Protein AF-A0A7W4HQZ7-F1 (afdb_monomer_lite)

Sequence (378 aa):
MMNILLVGLGPHANRIYLRFLERYYIKPALVVDLVSQKDIVEKYLHSYGITDVPCLFIDDKEKDSDKLSTEISAQLLGYIKGSNVTHAIISTEPKAHLAYADFLIENNINILMDKPITAPVDVINSSLQAEKIRLEYNDLCSKYKIQKSYNNDLIFSIQCQRRFHEGYIFVKKTLKDIVERYNVPISYIDIFHSDGMWNMPDEFIYRENHPYKYGYGKLFHSGYHFIDLLTWLLDVNNSVKDKDINKCSVYSESYRPMDFMYNFDNKNYQKILHTNKFANILADRQKFRDYGELDIHSVIKFYRDNKTVTTCTLNLMQSGVSRRSWVELPEDTYKSNGRIRHERLNICVGPLLTSRFIVIRRMRRKIEICMVVMRSEI

Radius of gyration: 22.57 Å; chains: 1; bounding box: 50×62×59 Å

Structure (mmCIF, N/CA/C/O backbone):
data_AF-A0A7W4HQZ7-F1
#
_entry.id   AF-A0A7W4HQZ7-F1
#
loop_
_atom_site.group_PDB
_atom_site.id
_atom_site.type_symbol
_atom_site.label_atom_id
_atom_site.label_alt_id
_atom_site.label_comp_id
_atom_site.label_asym_id
_atom_site.label_entity_id
_atom_site.label_seq_id
_atom_site.pdbx_PDB_ins_code
_atom_site.Cartn_x
_atom_site.Cartn_y
_atom_site.Cartn_z
_atom_site.occupancy
_atom_site.B_iso_or_equiv
_atom_site.auth_seq_id
_atom_site.auth_comp_id
_atom_site.auth_asym_id
_atom_site.auth_atom_id
_atom_site.pdbx_PDB_model_num
ATOM 1 N N . MET A 1 1 ? -26.222 -10.962 10.700 1.00 67.88 1 MET A N 1
ATOM 2 C CA . MET A 1 1 ? -26.334 -9.561 10.234 1.00 67.88 1 MET A CA 1
ATOM 3 C C . MET A 1 1 ? -24.968 -8.915 10.428 1.00 67.88 1 MET A C 1
ATOM 5 O O . MET A 1 1 ? -24.363 -9.174 11.460 1.00 67.88 1 MET A O 1
ATOM 9 N N . MET A 1 2 ? -24.429 -8.203 9.433 1.00 88.19 2 MET A N 1
ATOM 10 C CA . MET A 1 2 ? -23.108 -7.567 9.549 1.00 88.19 2 MET A CA 1
ATOM 11 C C . MET A 1 2 ? -23.251 -6.210 10.237 1.00 88.19 2 MET A C 1
ATOM 13 O O . MET A 1 2 ? -23.811 -5.290 9.649 1.00 88.19 2 MET A O 1
ATOM 17 N N . ASN A 1 3 ? -22.712 -6.088 11.448 1.00 95.25 3 ASN A N 1
ATOM 18 C CA . ASN A 1 3 ? -22.651 -4.825 12.181 1.00 95.25 3 ASN A CA 1
ATOM 19 C C . ASN A 1 3 ? -21.216 -4.313 12.101 1.00 95.25 3 ASN A C 1
ATOM 21 O O . ASN A 1 3 ? -20.296 -4.976 12.591 1.00 95.25 3 ASN A O 1
ATOM 25 N N . ILE A 1 4 ? -21.039 -3.185 11.413 1.00 97.75 4 ILE A N 1
ATOM 26 C CA . ILE A 1 4 ? -19.732 -2.737 10.928 1.00 97.75 4 ILE A CA 1
ATOM 27 C C . ILE A 1 4 ? -19.260 -1.517 11.710 1.00 97.75 4 ILE A C 1
ATOM 29 O O . ILE A 1 4 ? -19.935 -0.492 11.734 1.00 97.75 4 ILE A O 1
ATOM 33 N N . LEU A 1 5 ? -18.069 -1.613 12.282 1.00 98.31 5 LEU A N 1
ATOM 34 C CA . LEU A 1 5 ? -17.282 -0.476 12.735 1.00 98.31 5 LEU A CA 1
ATOM 35 C C . LEU A 1 5 ? -16.514 0.118 11.546 1.00 98.31 5 LEU A C 1
ATOM 37 O O . LEU A 1 5 ? -15.775 -0.603 10.880 1.00 98.31 5 LEU A O 1
ATOM 41 N N . LEU A 1 6 ? -16.654 1.413 11.275 1.00 98.50 6 LEU A N 1
ATOM 42 C CA . LEU A 1 6 ? -15.839 2.109 10.275 1.00 98.50 6 LEU A CA 1
ATOM 43 C C . LEU A 1 6 ? -14.832 3.020 10.978 1.00 98.50 6 LEU A C 1
ATOM 45 O O . LEU A 1 6 ? -15.218 4.028 11.561 1.00 98.50 6 LEU A O 1
ATOM 49 N N . VAL A 1 7 ? -13.551 2.668 10.912 1.00 98.50 7 VAL A N 1
ATOM 50 C CA . VAL A 1 7 ? -12.453 3.443 11.495 1.00 98.50 7 VAL A CA 1
ATOM 51 C C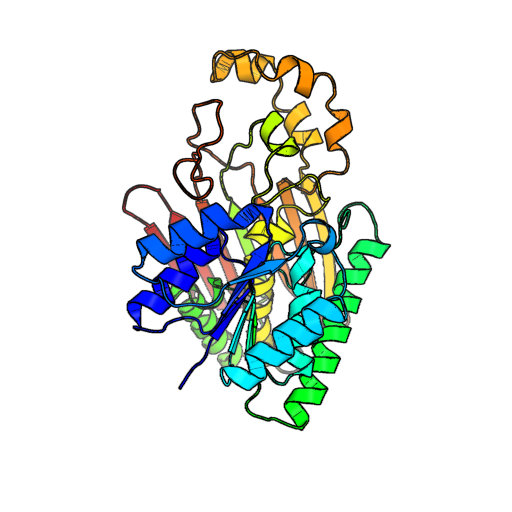 . VAL A 1 7 ? -11.760 4.235 10.392 1.00 98.50 7 VAL A C 1
ATOM 53 O O . VAL A 1 7 ? -11.143 3.652 9.503 1.00 98.50 7 VAL A O 1
ATOM 56 N N . GLY A 1 8 ? -11.858 5.560 10.451 1.00 97.69 8 GLY A N 1
ATOM 57 C CA . GLY A 1 8 ? -11.411 6.482 9.414 1.00 97.69 8 GLY A CA 1
ATOM 58 C C . GLY A 1 8 ? -12.448 6.635 8.302 1.00 97.69 8 GLY A C 1
ATOM 59 O O . GLY A 1 8 ? -12.642 5.746 7.472 1.00 97.69 8 GLY A O 1
ATOM 60 N N . LEU A 1 9 ? -13.091 7.800 8.244 1.00 97.19 9 LEU A N 1
ATOM 61 C CA . LEU A 1 9 ? -14.016 8.212 7.192 1.00 97.19 9 LEU A CA 1
ATOM 62 C C . LEU A 1 9 ? -13.422 9.368 6.362 1.00 97.19 9 LEU A C 1
ATOM 64 O O . LEU A 1 9 ? -14.031 10.406 6.098 1.00 97.19 9 LEU A O 1
ATOM 68 N N . GLY A 1 10 ? -12.205 9.145 5.864 1.00 93.94 10 GLY A N 1
ATOM 69 C CA . GLY A 1 10 ? -11.555 10.040 4.910 1.00 93.94 10 GLY A CA 1
ATOM 70 C C . GLY A 1 10 ? -12.149 9.975 3.489 1.00 93.94 10 GLY A C 1
ATOM 71 O O . GLY A 1 10 ? -13.050 9.182 3.193 1.00 93.94 10 GLY A O 1
ATOM 72 N N . PRO A 1 11 ? -11.603 10.756 2.534 1.00 91.50 11 PRO A N 1
ATOM 73 C CA . PRO A 1 11 ? -12.074 10.764 1.144 1.00 91.50 11 PRO A CA 1
ATOM 74 C C . PRO A 1 11 ? -12.045 9.387 0.456 1.00 91.50 11 PRO A C 1
ATOM 76 O O . PRO A 1 11 ? -12.870 9.116 -0.419 1.00 91.50 11 PRO A O 1
ATOM 79 N N . HIS A 1 12 ? -11.104 8.511 0.838 1.00 91.81 12 HIS A N 1
ATOM 80 C CA . HIS A 1 12 ? -11.055 7.134 0.342 1.00 91.81 12 HIS A CA 1
ATOM 81 C C . HIS A 1 12 ? -12.266 6.326 0.822 1.00 91.81 12 HIS A C 1
ATOM 83 O O . HIS A 1 12 ? -13.030 5.826 -0.009 1.00 91.81 12 HIS A O 1
ATOM 89 N N . ALA A 1 13 ? -12.473 6.266 2.141 1.00 95.69 13 ALA A N 1
ATOM 90 C CA . ALA A 1 13 ? -13.575 5.547 2.764 1.00 95.69 13 ALA A CA 1
ATOM 91 C C . ALA A 1 13 ? -14.942 6.029 2.286 1.00 95.69 13 ALA A C 1
ATOM 93 O O . ALA A 1 13 ? -15.788 5.207 1.944 1.00 95.69 13 ALA A O 1
ATOM 94 N N . ASN A 1 14 ? -15.139 7.342 2.161 1.00 95.19 14 ASN A N 1
ATOM 95 C CA . ASN A 1 14 ? -16.356 7.900 1.580 1.00 95.19 14 ASN A CA 1
ATOM 96 C C . ASN A 1 14 ? -16.612 7.326 0.170 1.00 95.19 14 ASN A C 1
ATOM 98 O O . ASN A 1 14 ? -17.672 6.781 -0.136 1.00 95.19 14 ASN A O 1
ATOM 102 N N . ARG A 1 15 ? -15.603 7.396 -0.702 1.00 91.75 15 ARG A N 1
ATOM 103 C CA . ARG A 1 15 ? -15.739 7.002 -2.107 1.00 91.75 15 ARG A CA 1
ATOM 104 C C . ARG A 1 15 ? -15.929 5.497 -2.310 1.00 91.75 15 ARG A C 1
ATOM 106 O O . ARG A 1 15 ? -16.564 5.104 -3.296 1.00 91.75 15 ARG A O 1
ATOM 113 N N . ILE A 1 16 ? -15.285 4.682 -1.479 1.00 93.38 16 ILE A N 1
ATOM 114 C CA . ILE A 1 16 ? -15.211 3.228 -1.646 1.00 93.38 16 ILE A CA 1
ATOM 115 C C . ILE A 1 16 ? -16.147 2.525 -0.670 1.00 93.38 16 ILE A C 1
ATOM 117 O O . ILE A 1 16 ? -17.053 1.826 -1.117 1.00 93.38 16 ILE A O 1
ATOM 121 N N . TYR A 1 17 ? -15.950 2.721 0.631 1.00 96.31 17 TYR A N 1
ATOM 122 C CA . TYR A 1 17 ? -16.650 1.978 1.673 1.00 96.31 17 TYR A CA 1
ATOM 123 C C . TYR A 1 17 ? -18.063 2.496 1.915 1.00 96.31 17 TYR A C 1
ATOM 125 O O . TYR A 1 17 ? -18.987 1.708 1.764 1.00 96.31 17 TYR A O 1
ATOM 133 N N . LEU A 1 18 ? -18.283 3.789 2.186 1.00 95.62 18 LEU A N 1
ATOM 134 C CA . LEU A 1 18 ? -19.651 4.301 2.380 1.00 95.62 18 LEU A CA 1
ATOM 135 C C . LEU A 1 18 ? -20.525 4.059 1.154 1.00 95.62 18 LEU A C 1
ATOM 137 O O . LEU A 1 18 ? -21.629 3.543 1.282 1.00 95.62 18 LEU A O 1
ATOM 141 N N . ARG A 1 19 ? -20.002 4.331 -0.044 1.00 94.62 19 ARG A N 1
ATOM 142 C CA . ARG A 1 19 ? -20.711 4.032 -1.291 1.00 94.62 19 ARG A CA 1
ATOM 143 C C . ARG A 1 19 ? -21.033 2.542 -1.462 1.00 94.62 19 ARG A C 1
ATOM 145 O O . ARG A 1 19 ? -22.065 2.190 -2.028 1.00 94.62 19 ARG A O 1
ATOM 152 N N . PHE A 1 20 ? -20.135 1.653 -1.036 1.00 94.75 20 PHE A N 1
ATOM 153 C CA . PHE A 1 20 ? -20.402 0.215 -1.036 1.00 94.75 20 PHE A CA 1
ATOM 154 C C . PHE A 1 20 ? -21.511 -0.128 -0.037 1.00 94.75 20 PHE A C 1
ATOM 156 O O . PHE A 1 20 ? -22.458 -0.813 -0.406 1.00 94.75 20 PHE A O 1
ATOM 163 N N . LEU A 1 21 ? -21.423 0.380 1.191 1.00 95.00 21 LEU A N 1
ATOM 164 C CA . LEU A 1 21 ? -22.404 0.141 2.245 1.00 95.00 21 LEU A CA 1
ATOM 165 C C . LEU A 1 21 ? -23.799 0.645 1.847 1.00 95.00 21 LEU A C 1
ATOM 167 O O . LEU A 1 21 ? -24.758 -0.117 1.938 1.00 95.00 21 LEU A O 1
ATOM 171 N N . GLU A 1 22 ? -23.895 1.853 1.285 1.00 94.69 22 GLU A N 1
ATOM 172 C CA . GLU A 1 22 ? -25.124 2.411 0.707 1.00 94.69 22 GLU A CA 1
ATOM 173 C C . GLU A 1 22 ? -25.721 1.472 -0.348 1.00 94.69 22 GLU A C 1
ATOM 175 O O . GLU A 1 22 ? -26.896 1.115 -0.273 1.00 94.69 22 GLU A O 1
ATOM 180 N N . ARG A 1 23 ? -24.905 1.018 -1.311 1.00 94.88 23 ARG A N 1
ATOM 181 C CA . ARG A 1 23 ? -25.355 0.136 -2.400 1.00 94.88 23 ARG A CA 1
ATOM 182 C C . ARG A 1 23 ? -25.978 -1.170 -1.896 1.00 94.88 23 ARG A C 1
ATOM 184 O O . ARG A 1 23 ? -26.820 -1.734 -2.592 1.00 94.88 23 ARG A O 1
ATOM 191 N N . TYR A 1 24 ? -25.544 -1.660 -0.739 1.00 94.19 24 TYR A N 1
ATOM 192 C CA . TYR A 1 24 ? -26.051 -2.888 -0.126 1.00 94.19 24 TYR A CA 1
ATOM 193 C C . TYR A 1 24 ? -26.991 -2.628 1.059 1.00 94.19 24 TYR A C 1
ATOM 195 O O . TYR A 1 24 ? -27.335 -3.571 1.766 1.00 94.19 24 TYR A O 1
ATOM 203 N N . TYR A 1 25 ? -27.432 -1.380 1.259 1.00 92.88 25 TYR A N 1
ATOM 204 C CA . TYR A 1 25 ? -28.325 -0.973 2.348 1.00 92.88 25 TYR A CA 1
ATOM 205 C C . TYR A 1 25 ? -27.800 -1.349 3.744 1.00 92.88 25 TYR A C 1
ATOM 207 O O . TYR A 1 25 ? -28.565 -1.694 4.644 1.00 92.88 25 TYR A O 1
ATOM 215 N N . ILE A 1 26 ? -26.480 -1.288 3.928 1.00 93.62 26 ILE A N 1
ATOM 216 C CA . ILE A 1 26 ? -25.813 -1.544 5.204 1.00 93.62 26 ILE A CA 1
ATOM 217 C C . ILE A 1 26 ? -25.493 -0.197 5.853 1.00 93.62 26 ILE A C 1
ATOM 219 O O . ILE A 1 26 ? -24.865 0.659 5.234 1.00 93.62 26 ILE A O 1
ATOM 223 N N . LYS A 1 27 ? -25.884 -0.013 7.115 1.00 93.88 27 LYS A N 1
ATOM 224 C CA . LYS A 1 27 ? -25.459 1.134 7.926 1.00 93.88 27 LYS A CA 1
ATOM 225 C C . LYS A 1 27 ? -24.287 0.731 8.833 1.00 93.88 27 LYS A C 1
ATOM 227 O O . LYS A 1 27 ? -24.338 -0.357 9.412 1.00 93.88 27 LYS A O 1
ATOM 232 N N . PRO A 1 28 ? -23.244 1.568 8.987 1.00 96.44 28 PRO A N 1
ATOM 233 C CA . PRO A 1 28 ? -22.249 1.360 10.034 1.00 96.44 28 PRO A CA 1
ATOM 234 C C . PRO A 1 28 ? -22.909 1.377 11.419 1.00 96.44 28 PRO A C 1
ATOM 236 O O . PRO A 1 28 ? -23.836 2.142 11.659 1.00 96.44 28 PRO A O 1
ATOM 239 N N . ALA A 1 29 ? -22.416 0.547 12.331 1.00 97.12 29 ALA A N 1
ATOM 240 C CA . ALA A 1 29 ? -22.831 0.531 13.731 1.00 97.12 29 ALA A CA 1
ATOM 241 C C . ALA A 1 29 ? -22.118 1.609 14.564 1.00 97.12 29 ALA A C 1
ATOM 243 O O . ALA A 1 29 ? -22.652 2.046 15.578 1.00 97.12 29 ALA A O 1
ATOM 244 N N . LEU A 1 30 ? -20.913 2.011 14.148 1.00 98.12 30 LEU A N 1
ATOM 245 C CA . LEU A 1 30 ? -20.121 3.093 14.733 1.00 98.12 30 LEU A CA 1
ATOM 246 C C . LEU A 1 30 ? -19.158 3.625 13.667 1.00 98.12 30 LEU A C 1
ATOM 248 O O . LEU A 1 30 ? -18.584 2.838 12.906 1.00 98.12 30 LEU A O 1
ATOM 252 N N . VAL A 1 31 ? -18.955 4.940 13.641 1.00 98.50 31 VAL A N 1
ATOM 253 C CA . VAL A 1 31 ? -17.856 5.580 12.907 1.00 98.50 31 VAL A CA 1
ATOM 254 C C . VAL A 1 31 ? -16.849 6.138 13.905 1.00 98.50 31 VAL A C 1
ATOM 256 O O . VAL A 1 31 ? -17.232 6.758 14.893 1.00 98.50 31 VAL A O 1
ATOM 259 N N . VAL A 1 32 ? -15.563 5.911 13.659 1.00 98.44 32 VAL A N 1
ATOM 260 C CA . VAL A 1 32 ? -14.463 6.425 14.481 1.00 98.44 32 VAL A CA 1
ATOM 261 C C . VAL A 1 32 ? -13.591 7.308 13.609 1.00 98.44 32 VAL A C 1
ATOM 263 O O . VAL A 1 32 ? -13.154 6.871 12.547 1.00 98.44 32 VAL A O 1
ATOM 266 N N . ASP A 1 33 ? -13.327 8.533 14.045 1.00 98.38 33 ASP A N 1
ATOM 267 C CA . ASP A 1 33 ? -12.408 9.443 13.358 1.00 98.38 33 ASP A CA 1
ATOM 268 C C . ASP A 1 33 ? -11.764 10.413 14.358 1.00 98.38 33 ASP A C 1
ATOM 270 O O . ASP A 1 33 ? -12.020 10.338 15.559 1.00 98.38 33 ASP A O 1
ATOM 274 N N . LEU A 1 34 ? -10.916 11.316 13.881 1.00 97.75 34 LEU A N 1
ATOM 275 C CA . LEU A 1 34 ? -10.316 12.360 14.702 1.00 97.75 34 LEU A CA 1
ATOM 276 C C . LEU A 1 34 ? -11.293 13.513 14.945 1.00 97.75 34 LEU A C 1
ATOM 278 O O . LEU A 1 34 ? -12.166 13.797 14.121 1.00 97.75 34 LEU A O 1
ATOM 282 N N . VAL A 1 35 ? -11.105 14.229 16.054 1.00 97.94 35 VAL A N 1
ATOM 283 C CA . VAL A 1 35 ? -11.858 15.454 16.366 1.00 97.94 35 VAL A CA 1
ATOM 284 C C . VAL A 1 35 ? -11.728 16.478 15.238 1.00 97.94 35 VAL A C 1
ATOM 286 O O . VAL A 1 35 ? -12.739 17.037 14.814 1.00 97.94 35 VAL A O 1
ATOM 289 N N . SER A 1 36 ? -10.526 16.670 14.688 1.00 96.62 36 SER A N 1
ATOM 290 C CA . SER A 1 36 ? -10.291 17.558 13.538 1.00 96.62 36 SER A CA 1
ATOM 291 C C . SER A 1 36 ? -11.083 17.197 12.275 1.00 96.62 36 SER A C 1
ATOM 293 O O . SER A 1 36 ? -11.300 18.054 11.419 1.00 96.62 36 SER A O 1
ATOM 295 N N . GLN A 1 37 ? -11.545 15.951 12.154 1.00 96.88 37 GLN A N 1
ATOM 296 C CA . GLN A 1 37 ? -12.253 15.439 10.982 1.00 96.88 37 GLN A CA 1
ATOM 297 C C . GLN A 1 37 ? -13.778 15.433 11.144 1.00 96.88 37 GLN A C 1
ATOM 299 O O . GLN A 1 37 ? -14.484 15.084 10.193 1.00 96.88 37 GLN A O 1
ATOM 304 N N . LYS A 1 38 ? -14.294 15.853 12.305 1.00 97.69 38 LYS A N 1
ATOM 305 C CA . LYS A 1 38 ? -15.719 15.802 12.655 1.00 97.69 38 LYS A CA 1
ATOM 306 C C . LYS A 1 38 ? -16.642 16.378 11.582 1.00 97.69 38 LYS A C 1
ATOM 308 O O . LYS A 1 38 ? -17.510 15.665 11.084 1.00 97.69 38 LYS A O 1
ATOM 313 N N . ASP A 1 39 ? -16.418 17.622 11.168 1.00 97.12 39 ASP A N 1
ATOM 314 C CA . ASP A 1 39 ? -17.303 18.300 10.210 1.00 97.12 39 ASP A CA 1
ATOM 315 C C . ASP A 1 39 ? -17.333 17.586 8.846 1.00 97.12 39 ASP A C 1
ATOM 317 O O . ASP A 1 39 ? -18.361 17.523 8.168 1.00 97.12 39 ASP A O 1
ATOM 321 N N . ILE A 1 40 ? -16.199 17.010 8.435 1.00 95.38 40 ILE A N 1
ATOM 322 C CA . ILE A 1 40 ? -16.074 16.265 7.176 1.00 95.38 40 ILE A CA 1
ATOM 323 C C . ILE A 1 40 ? -16.819 14.929 7.272 1.00 95.38 40 ILE A C 1
ATOM 325 O O . ILE A 1 40 ? -17.547 14.565 6.346 1.00 95.38 40 ILE A O 1
ATOM 329 N N . VAL A 1 41 ? -16.650 14.217 8.387 1.00 97.81 41 VAL A N 1
ATOM 330 C CA . VAL A 1 41 ? -17.322 12.946 8.694 1.00 97.81 41 VAL A CA 1
ATOM 331 C C . VAL A 1 41 ? -18.837 13.135 8.680 1.00 97.81 41 VAL A C 1
ATOM 333 O O . VAL A 1 41 ? -19.540 12.424 7.959 1.00 97.81 41 VAL A O 1
ATOM 336 N N . GLU A 1 42 ? -19.339 14.137 9.405 1.00 97.00 42 GLU A N 1
ATOM 337 C CA . GLU A 1 42 ? -20.766 14.461 9.477 1.00 97.00 42 GLU A CA 1
ATOM 338 C C . GLU A 1 42 ? -21.318 14.842 8.099 1.00 97.00 42 GLU A C 1
ATOM 340 O O . GLU A 1 42 ? -22.343 14.306 7.670 1.00 97.00 42 GLU A O 1
ATOM 345 N N . LYS A 1 43 ? -20.599 15.684 7.344 1.00 96.62 43 LYS A N 1
ATOM 346 C CA . LYS A 1 43 ? -20.959 16.035 5.962 1.00 96.62 43 LYS A CA 1
ATOM 347 C C . LYS A 1 43 ? -21.071 14.801 5.067 1.00 96.62 43 LYS A C 1
ATOM 349 O O . LYS A 1 43 ? -22.002 14.715 4.262 1.00 96.62 43 LYS A O 1
ATOM 354 N N . TYR A 1 44 ? -20.137 13.855 5.172 1.00 97.06 44 TYR A N 1
ATOM 355 C CA . TYR A 1 44 ? -20.205 12.622 4.395 1.00 97.06 44 TYR A CA 1
ATOM 356 C C . TYR A 1 44 ? -21.411 11.780 4.795 1.00 97.06 44 TYR A C 1
ATOM 358 O O . TYR A 1 44 ? -22.197 11.455 3.912 1.00 97.06 44 TYR A O 1
ATOM 366 N N . LEU A 1 45 ? -21.627 11.496 6.079 1.00 97.12 45 LEU A N 1
ATOM 367 C CA . LEU A 1 45 ? -22.783 10.712 6.533 1.00 97.12 45 LEU A CA 1
ATOM 368 C C . LEU A 1 45 ? -24.118 11.334 6.090 1.00 97.12 45 LEU A C 1
ATOM 370 O O . LEU A 1 45 ? -24.952 10.642 5.498 1.00 97.12 45 LEU A O 1
ATOM 374 N N . HIS A 1 46 ? -24.269 12.654 6.234 1.00 96.00 46 HIS A N 1
ATOM 375 C CA . HIS A 1 46 ? -25.444 13.386 5.755 1.00 96.00 46 HIS A CA 1
ATOM 376 C C . HIS A 1 46 ? -25.665 13.247 4.245 1.00 96.00 46 HIS A C 1
ATOM 378 O O . HIS A 1 46 ? -26.808 13.115 3.807 1.00 96.00 46 HIS A O 1
ATOM 384 N N . SER A 1 47 ? -24.597 13.234 3.440 1.00 95.44 47 SER A N 1
ATOM 385 C CA . SER A 1 47 ? -24.710 13.079 1.982 1.00 95.44 47 SER A CA 1
ATOM 386 C C . SER A 1 47 ? -25.254 11.714 1.539 1.00 95.44 47 SER A C 1
ATOM 388 O O . SER A 1 47 ? -25.769 11.612 0.429 1.00 95.44 47 SER A O 1
ATOM 390 N N . TYR A 1 48 ? -25.205 10.706 2.418 1.00 95.06 48 TYR A N 1
ATOM 391 C CA . TYR A 1 48 ? -25.815 9.384 2.222 1.00 95.06 48 TYR A CA 1
ATOM 392 C C . TYR A 1 48 ? -27.128 9.211 3.006 1.00 95.06 48 TYR A C 1
ATOM 394 O O . TYR A 1 48 ? -27.652 8.102 3.090 1.00 95.06 48 TYR A O 1
ATOM 402 N N . GLY A 1 49 ? -27.663 10.276 3.617 1.00 93.44 49 GLY A N 1
ATOM 403 C CA . GLY A 1 49 ? -28.882 10.197 4.428 1.00 93.44 49 GLY A CA 1
ATOM 404 C C . GLY A 1 49 ? -28.715 9.408 5.733 1.00 93.44 49 GLY A C 1
ATOM 405 O O . GLY A 1 49 ? -29.694 8.888 6.264 1.00 93.44 49 GLY A O 1
ATOM 406 N N . ILE A 1 50 ? -27.486 9.288 6.244 1.00 94.00 50 ILE A N 1
ATOM 407 C CA . ILE A 1 50 ? -27.171 8.596 7.497 1.00 94.00 50 ILE A CA 1
ATOM 408 C C . ILE A 1 50 ? -27.072 9.645 8.609 1.00 94.00 50 ILE A C 1
ATOM 410 O O . ILE A 1 50 ? -26.129 10.431 8.628 1.00 94.00 50 ILE A O 1
ATOM 414 N N . THR A 1 51 ? -28.038 9.669 9.529 1.00 91.38 51 THR A N 1
ATOM 415 C CA . THR A 1 51 ? -28.109 10.673 10.616 1.00 91.38 51 THR A CA 1
ATOM 416 C C . THR A 1 51 ? -28.143 10.065 12.017 1.00 91.38 51 THR A C 1
ATOM 418 O O . THR A 1 51 ? -28.055 10.784 13.003 1.00 91.38 51 THR A O 1
ATOM 421 N N . ASP A 1 52 ? -28.315 8.749 12.111 1.00 93.00 52 ASP A N 1
ATOM 422 C CA . ASP A 1 52 ? -28.576 7.992 13.339 1.00 93.00 52 ASP A CA 1
ATOM 423 C C . ASP A 1 52 ? -27.398 7.104 13.772 1.00 93.00 52 ASP A C 1
ATOM 425 O O . ASP A 1 52 ? -27.518 6.326 14.715 1.00 93.00 52 ASP A O 1
ATOM 429 N N . VAL A 1 53 ? -26.257 7.204 13.087 1.00 95.06 53 VAL A N 1
ATOM 430 C CA . VAL A 1 53 ? -25.064 6.409 13.395 1.00 95.06 53 VAL A CA 1
ATOM 431 C C . VAL A 1 53 ? -24.221 7.129 14.446 1.00 95.06 53 VAL A C 1
ATOM 433 O O . VAL A 1 53 ? -23.882 8.297 14.242 1.00 95.06 53 VAL A O 1
ATOM 436 N N . PRO A 1 54 ? -23.855 6.465 15.558 1.00 96.50 54 PRO A N 1
ATOM 437 C CA . PRO A 1 54 ? -22.970 7.067 16.540 1.00 96.50 54 PRO A CA 1
ATOM 438 C C . PRO A 1 54 ? -21.582 7.306 15.934 1.00 96.50 54 PRO A C 1
ATOM 440 O O . PRO A 1 54 ? -21.079 6.504 15.139 1.00 96.50 54 PRO A O 1
ATOM 443 N N . CYS A 1 55 ? -20.954 8.400 16.359 1.00 97.69 55 CYS A N 1
ATOM 444 C CA . CYS A 1 55 ? -19.587 8.758 16.001 1.00 97.69 55 CYS A CA 1
ATOM 445 C C . CYS A 1 55 ? -18.746 8.886 17.272 1.00 97.69 55 CYS A C 1
ATOM 447 O O . CYS A 1 55 ? -19.140 9.581 18.210 1.00 97.69 55 CYS A O 1
ATOM 449 N N . LEU A 1 56 ? -17.583 8.240 17.291 1.00 97.88 56 LEU A N 1
ATOM 450 C CA . LEU A 1 56 ? -16.568 8.414 18.322 1.00 97.88 56 LEU A CA 1
ATOM 451 C C . LEU A 1 56 ? -15.415 9.238 17.742 1.00 97.88 56 LEU A C 1
ATOM 453 O O . LEU A 1 56 ? -14.711 8.774 16.846 1.00 97.88 56 LEU A O 1
ATOM 457 N N . PHE A 1 57 ? -15.228 10.450 18.263 1.00 98.12 57 PHE A N 1
ATOM 458 C CA . PHE A 1 57 ? -14.150 11.339 17.840 1.00 98.12 57 PHE A CA 1
ATOM 459 C C . PHE A 1 57 ? -12.983 11.293 18.822 1.00 98.12 57 PHE A C 1
ATOM 461 O O . PHE A 1 57 ? -13.149 11.581 20.005 1.00 98.12 57 PHE A O 1
ATOM 468 N N . ILE A 1 58 ? -11.810 10.925 18.316 1.00 97.12 58 ILE A N 1
ATOM 469 C CA . ILE A 1 58 ? -10.577 10.754 19.083 1.00 97.12 58 ILE A CA 1
ATOM 470 C C . ILE A 1 58 ? -9.716 12.012 18.970 1.00 97.12 58 ILE A C 1
ATOM 472 O O . ILE A 1 58 ? -9.619 12.623 17.908 1.00 97.12 58 ILE A O 1
ATOM 476 N N . ASP A 1 59 ? -9.097 12.405 20.081 1.00 96.75 59 ASP A N 1
ATOM 477 C CA . ASP A 1 59 ? -8.178 13.543 20.139 1.00 96.75 59 ASP A CA 1
ATOM 478 C C . ASP A 1 59 ? -7.018 13.362 19.143 1.00 96.75 59 ASP A C 1
ATOM 480 O O . ASP A 1 59 ? -6.373 12.313 19.098 1.00 96.75 59 ASP A O 1
ATOM 484 N N . ASP A 1 60 ? -6.734 14.398 18.354 1.00 95.75 60 ASP A N 1
ATOM 485 C CA . ASP A 1 60 ? -5.676 14.419 17.342 1.00 95.75 60 ASP A CA 1
ATOM 486 C C . ASP A 1 60 ? -4.281 14.067 17.878 1.00 95.75 60 ASP A C 1
ATOM 488 O O . ASP A 1 60 ? -3.426 13.627 17.104 1.00 95.75 60 ASP A O 1
ATOM 492 N N . LYS A 1 61 ? -4.032 14.214 19.185 1.00 95.06 61 LYS A N 1
ATOM 493 C CA . LYS A 1 61 ? -2.771 13.781 19.810 1.00 95.06 61 LYS A CA 1
ATOM 494 C C . LYS A 1 61 ? -2.544 12.266 19.735 1.00 95.06 61 LYS A C 1
ATOM 496 O O . LYS A 1 61 ? -1.400 11.832 19.773 1.00 95.06 61 LYS A O 1
ATOM 501 N N . GLU A 1 62 ? -3.615 11.481 19.611 1.00 93.62 62 GLU A N 1
ATOM 502 C CA . GLU A 1 62 ? -3.578 10.013 19.571 1.00 93.62 62 GLU A CA 1
ATOM 503 C C . GLU A 1 62 ? -3.480 9.462 18.140 1.00 93.62 62 GLU A C 1
ATOM 505 O O . GLU A 1 62 ? -3.423 8.250 17.938 1.00 93.62 62 GLU A O 1
ATOM 510 N N . LYS A 1 63 ? -3.478 10.334 17.121 1.00 90.69 63 LYS A N 1
ATOM 511 C CA . LYS A 1 63 ? -3.593 9.936 15.707 1.00 90.69 63 LYS A CA 1
ATOM 512 C C . LYS A 1 63 ? -2.499 8.978 15.226 1.00 90.69 63 LYS A C 1
ATOM 514 O O . LYS A 1 63 ? -2.747 8.195 14.320 1.00 90.69 63 LYS A O 1
ATOM 519 N N . ASP A 1 64 ? -1.302 9.091 15.796 1.00 90.00 64 ASP A N 1
ATOM 520 C CA . ASP A 1 64 ? -0.099 8.347 15.406 1.00 90.00 64 ASP A CA 1
ATOM 521 C C . ASP A 1 64 ? 0.382 7.439 16.560 1.00 90.00 64 ASP A C 1
ATOM 523 O O . ASP A 1 64 ? 1.533 7.008 16.566 1.00 90.00 64 ASP A O 1
ATOM 527 N N . SER A 1 65 ? -0.467 7.185 17.565 1.00 91.00 65 SER A N 1
ATOM 528 C CA . SER A 1 65 ? -0.133 6.312 18.693 1.00 91.00 65 SER A CA 1
ATOM 529 C C . SER A 1 65 ? 0.001 4.859 18.227 1.00 91.00 65 SER A C 1
ATOM 531 O O . SER A 1 65 ? -0.905 4.319 17.593 1.00 91.00 65 SER A O 1
ATOM 533 N N . ASP A 1 66 ? 1.089 4.187 18.619 1.00 89.25 66 ASP A N 1
ATOM 534 C CA . ASP A 1 66 ? 1.329 2.770 18.290 1.00 89.25 66 ASP A CA 1
ATOM 535 C C . ASP A 1 66 ? 0.260 1.829 18.882 1.00 89.25 66 ASP A C 1
ATOM 537 O O . ASP A 1 66 ? 0.068 0.707 18.413 1.00 89.25 66 ASP A O 1
ATOM 541 N N . LYS A 1 67 ? -0.434 2.270 19.940 1.00 94.94 67 LYS A N 1
ATOM 542 C CA . LYS A 1 67 ? -1.520 1.544 20.608 1.00 94.94 67 LYS A CA 1
ATOM 543 C C . LYS A 1 67 ? -2.638 2.497 20.996 1.00 94.94 67 LYS A C 1
ATOM 545 O O . LYS A 1 67 ? -2.382 3.642 21.360 1.00 94.94 67 LYS A O 1
ATOM 550 N N . LEU A 1 68 ? -3.869 1.992 20.995 1.00 96.44 68 LEU A N 1
ATOM 551 C CA . LEU A 1 68 ? -5.005 2.729 21.540 1.00 96.44 68 LEU A CA 1
ATOM 552 C C . LEU A 1 68 ? -4.841 2.897 23.054 1.00 96.44 68 LEU A C 1
ATOM 554 O O . LEU A 1 68 ? -4.463 1.957 23.758 1.00 96.44 68 LEU A O 1
ATOM 558 N N . SER A 1 69 ? -5.161 4.086 23.566 1.00 96.56 69 SER A N 1
ATOM 559 C CA . SER A 1 69 ? -5.163 4.331 25.007 1.00 96.56 69 SER A CA 1
ATOM 560 C C . SER A 1 69 ? -6.200 3.449 25.713 1.00 96.56 69 SER A C 1
ATOM 562 O O . SER A 1 69 ? -7.177 2.991 25.108 1.00 96.56 69 SER A O 1
ATOM 564 N N . THR A 1 70 ? -6.018 3.215 27.015 1.00 96.50 70 THR A N 1
ATOM 565 C CA . THR A 1 70 ? -6.967 2.432 27.826 1.00 96.50 70 THR A CA 1
ATOM 566 C C . THR A 1 70 ? -8.378 3.017 27.770 1.00 96.50 70 THR A C 1
ATOM 568 O O . THR A 1 70 ? -9.354 2.274 27.709 1.00 96.50 70 THR A O 1
ATOM 571 N N . GLU A 1 71 ? -8.487 4.347 27.748 1.00 96.31 71 GLU A N 1
ATOM 572 C CA . GLU A 1 71 ? -9.764 5.053 27.661 1.00 96.31 71 GLU A CA 1
ATOM 573 C C . GLU A 1 71 ? -10.462 4.795 26.319 1.00 96.31 71 GLU A C 1
ATOM 575 O O . GLU A 1 71 ? -11.611 4.353 26.301 1.00 96.31 71 GLU A O 1
ATOM 580 N N . ILE A 1 72 ? -9.754 4.987 25.200 1.00 96.81 72 ILE A N 1
ATOM 581 C CA . ILE A 1 72 ? -10.295 4.746 23.852 1.00 96.81 72 ILE A CA 1
ATOM 582 C C . ILE A 1 72 ? -10.679 3.274 23.689 1.00 96.81 72 ILE A C 1
ATOM 584 O O . ILE A 1 72 ? -11.767 2.960 23.206 1.00 96.81 72 ILE A O 1
ATOM 588 N N . SER A 1 73 ? -9.818 2.367 24.150 1.00 97.81 73 SER A N 1
ATOM 589 C CA . SER A 1 73 ? -10.057 0.923 24.111 1.00 97.81 73 SER A CA 1
ATOM 590 C C . SER A 1 73 ? -11.319 0.536 24.886 1.00 97.81 73 SER A C 1
ATOM 592 O O . SER A 1 73 ? -12.132 -0.247 24.393 1.00 97.81 73 SER A O 1
ATOM 594 N N . ALA A 1 74 ? -11.529 1.106 26.077 1.00 97.81 74 ALA A N 1
ATOM 595 C CA . ALA A 1 74 ? -12.718 0.849 26.886 1.00 97.81 74 ALA A CA 1
ATOM 596 C C . ALA A 1 74 ? -13.999 1.375 26.218 1.00 97.81 74 ALA A C 1
ATOM 598 O O . ALA A 1 74 ? -15.007 0.665 26.188 1.00 97.81 74 ALA A O 1
ATOM 599 N N . GLN A 1 75 ? -13.957 2.581 25.642 1.00 97.62 75 GLN A N 1
ATOM 600 C CA . GLN A 1 75 ? -15.093 3.156 24.916 1.00 97.62 75 GLN A CA 1
ATOM 601 C C . GLN A 1 75 ? -15.455 2.314 23.684 1.00 97.62 75 GLN A C 1
ATOM 603 O O . GLN A 1 75 ? -16.615 1.929 23.519 1.00 97.62 75 GLN A O 1
ATOM 608 N N . LEU A 1 76 ? -14.466 1.956 22.857 1.00 97.62 76 LEU A N 1
ATOM 609 C CA . LEU A 1 76 ? -14.666 1.096 21.688 1.00 97.62 76 LEU A CA 1
ATOM 610 C C . LEU A 1 76 ? -15.218 -0.274 22.077 1.00 97.62 76 LEU A C 1
ATOM 612 O O . LEU A 1 76 ? -16.148 -0.760 21.436 1.00 97.62 76 LEU A O 1
ATOM 616 N N . LEU A 1 77 ? -14.697 -0.885 23.144 1.00 97.88 77 LEU A N 1
ATOM 617 C CA . LEU A 1 77 ? -15.191 -2.169 23.634 1.00 97.88 77 LEU A CA 1
ATOM 618 C C . LEU A 1 77 ? -16.653 -2.081 24.090 1.00 97.88 77 LEU A C 1
ATOM 620 O O . LEU A 1 77 ? -17.434 -3.001 23.835 1.00 97.88 77 LEU A O 1
ATOM 624 N N . GLY A 1 78 ? -17.031 -0.973 24.734 1.00 97.56 78 GLY A N 1
ATOM 625 C CA . GLY A 1 78 ? -18.413 -0.679 25.105 1.00 97.56 78 GLY A CA 1
ATOM 626 C C . GLY A 1 78 ? -19.344 -0.675 23.891 1.00 97.56 78 GLY A C 1
ATOM 627 O O . GLY A 1 78 ? -20.354 -1.379 23.896 1.00 97.56 78 GLY A O 1
ATOM 628 N N . TYR A 1 79 ? -18.970 0.031 22.820 1.00 96.12 79 TYR A N 1
ATOM 629 C CA . TYR A 1 79 ? -19.737 0.044 21.568 1.00 96.12 79 TYR A CA 1
ATOM 630 C C . TYR A 1 79 ? -19.762 -1.310 20.859 1.00 96.12 79 TYR A C 1
ATOM 632 O O . TYR A 1 79 ? -20.816 -1.730 20.383 1.00 96.12 79 TYR A O 1
ATOM 640 N N . ILE A 1 80 ? -18.625 -2.010 20.799 1.00 96.62 80 ILE A N 1
ATOM 641 C CA . ILE A 1 80 ? -18.533 -3.329 20.163 1.00 96.62 80 ILE A CA 1
ATOM 642 C C . ILE A 1 80 ? -19.525 -4.298 20.806 1.00 96.62 80 ILE A C 1
ATOM 644 O O . ILE A 1 80 ? -20.276 -4.967 20.094 1.00 96.62 80 ILE A O 1
ATOM 648 N N . LYS A 1 81 ? -19.577 -4.323 22.143 1.00 96.12 81 LYS A N 1
ATOM 649 C CA . LYS A 1 81 ? -20.515 -5.162 22.898 1.00 96.12 81 LYS A CA 1
ATOM 650 C C . LYS A 1 81 ? -21.956 -4.665 22.783 1.00 96.12 81 LYS A C 1
ATOM 652 O O . LYS A 1 81 ? -22.849 -5.468 22.544 1.00 96.12 81 LYS A O 1
ATOM 657 N N . GLY A 1 82 ? -22.187 -3.359 22.925 1.00 95.56 82 GLY A N 1
ATOM 658 C CA . GLY A 1 82 ? -23.531 -2.772 22.909 1.00 95.56 82 GLY A CA 1
ATOM 659 C C . GLY A 1 82 ? -24.247 -2.901 21.561 1.00 95.56 82 GLY A C 1
ATOM 660 O O . GLY A 1 82 ? -25.446 -3.163 21.526 1.00 95.56 82 GLY A O 1
ATOM 661 N N . SER A 1 83 ? -23.508 -2.780 20.456 1.00 93.56 83 SER A N 1
ATOM 662 C CA . SER A 1 83 ? -24.051 -2.841 19.091 1.00 93.56 83 SER A CA 1
ATOM 663 C C . SER A 1 83 ? -23.810 -4.187 18.399 1.00 93.56 83 SER A C 1
ATOM 665 O O . SER A 1 83 ? -24.082 -4.317 17.203 1.00 93.56 83 SER A O 1
ATOM 667 N N . ASN A 1 84 ? -23.292 -5.194 19.115 1.00 95.31 84 ASN A N 1
ATOM 668 C CA . ASN A 1 84 ? -22.908 -6.500 18.565 1.00 95.31 84 ASN A CA 1
ATOM 669 C C . ASN A 1 84 ? -22.071 -6.369 17.279 1.00 95.31 84 ASN A C 1
ATOM 671 O O . ASN A 1 84 ? -22.386 -6.978 16.252 1.00 95.31 84 ASN A O 1
ATOM 675 N N . VAL A 1 85 ? -21.047 -5.512 17.304 1.00 97.38 85 VAL A N 1
ATOM 676 C CA . VAL A 1 85 ? -20.143 -5.322 16.162 1.00 97.38 85 VAL A CA 1
ATOM 677 C C . VAL A 1 85 ? -19.450 -6.646 15.860 1.00 97.38 85 VAL A C 1
ATOM 679 O O . VAL A 1 85 ? -18.932 -7.309 16.751 1.00 97.38 85 VAL A O 1
ATOM 682 N N . THR A 1 86 ? -19.442 -7.029 14.587 1.00 97.06 86 THR A N 1
ATOM 683 C CA . THR A 1 86 ? -18.843 -8.291 14.114 1.00 97.06 86 THR A CA 1
ATOM 684 C C . THR A 1 86 ? -17.740 -8.068 13.089 1.00 97.06 86 THR A C 1
ATOM 686 O O . THR A 1 86 ? -16.937 -8.967 12.837 1.00 97.06 86 THR A O 1
ATOM 689 N N . HIS A 1 87 ? -17.718 -6.887 12.471 1.00 98.31 87 HIS A N 1
ATOM 690 C CA . HIS A 1 87 ? -16.804 -6.539 11.395 1.00 98.31 87 HIS A CA 1
ATOM 691 C C . HIS A 1 87 ? -16.285 -5.117 11.588 1.00 98.31 87 HIS A C 1
ATOM 693 O O . HIS A 1 87 ? -16.996 -4.255 12.102 1.00 98.31 87 HIS A O 1
ATOM 699 N N . ALA A 1 88 ? -15.074 -4.861 11.118 1.00 98.56 88 ALA A N 1
ATOM 700 C CA . ALA A 1 88 ? -14.469 -3.548 11.084 1.00 98.56 88 ALA A CA 1
ATOM 701 C C . ALA A 1 88 ? -13.840 -3.276 9.717 1.00 98.56 88 ALA A C 1
ATOM 703 O O . ALA A 1 88 ? -13.263 -4.167 9.088 1.00 98.56 88 ALA A O 1
ATOM 704 N N . ILE A 1 89 ? -13.943 -2.026 9.278 1.00 98.69 89 ILE A N 1
ATOM 705 C CA . ILE A 1 89 ? -13.191 -1.479 8.156 1.00 98.69 89 ILE A CA 1
ATOM 706 C C . ILE A 1 89 ? -12.205 -0.458 8.722 1.00 98.69 89 ILE A C 1
ATOM 708 O O . ILE A 1 89 ? -12.633 0.487 9.379 1.00 98.69 89 ILE A O 1
ATOM 712 N N . ILE A 1 90 ? -10.911 -0.638 8.461 1.00 98.62 90 ILE A N 1
ATOM 713 C CA . ILE A 1 90 ? -9.850 0.297 8.860 1.00 98.62 90 ILE A CA 1
ATOM 714 C C . ILE A 1 90 ? -9.379 1.049 7.610 1.00 98.62 90 ILE A C 1
ATOM 716 O O . ILE A 1 90 ? -8.839 0.437 6.690 1.00 98.62 90 ILE A O 1
ATOM 720 N N . SER A 1 91 ? -9.611 2.361 7.571 1.00 97.50 91 SER A N 1
ATOM 721 C CA . SER A 1 91 ? -9.306 3.276 6.455 1.00 97.50 91 SER A CA 1
ATOM 722 C C . SER A 1 91 ? -8.735 4.612 6.962 1.00 97.50 91 SER A C 1
ATOM 724 O O . SER A 1 91 ? -9.024 5.693 6.439 1.00 97.50 91 SER A O 1
ATOM 726 N N . THR A 1 92 ? -7.949 4.555 8.039 1.00 95.69 92 THR A N 1
ATOM 727 C CA . THR A 1 92 ? -7.253 5.719 8.601 1.00 95.69 92 THR A CA 1
ATOM 728 C C . THR A 1 92 ? -5.989 6.054 7.801 1.00 95.69 92 THR A C 1
ATOM 730 O O . THR A 1 92 ? -5.693 5.462 6.762 1.00 95.69 92 THR A O 1
ATOM 733 N N . GLU A 1 93 ? -5.207 7.023 8.278 1.00 92.50 93 GLU A N 1
ATOM 734 C CA . GLU A 1 93 ? -3.819 7.153 7.834 1.00 92.50 93 GLU A CA 1
ATOM 735 C C . GLU A 1 93 ? -3.039 5.875 8.235 1.00 92.50 93 GLU A C 1
ATOM 737 O O . GLU A 1 93 ? -3.256 5.365 9.342 1.00 92.50 93 GLU A O 1
ATOM 742 N N . PRO A 1 94 ? -2.175 5.331 7.354 1.00 94.00 94 PRO A N 1
ATOM 743 C CA . PRO A 1 94 ? -1.435 4.091 7.592 1.00 94.00 94 PRO A CA 1
ATOM 744 C C . PRO A 1 94 ? -0.674 3.958 8.914 1.00 94.00 94 PRO A C 1
ATOM 746 O O . PRO A 1 94 ? -0.503 2.834 9.384 1.00 94.00 94 PRO A O 1
ATOM 749 N N . LYS A 1 95 ? -0.228 5.056 9.533 1.00 93.88 95 LYS A N 1
ATOM 750 C CA . LYS A 1 95 ? 0.439 5.028 10.845 1.00 93.88 95 LYS A CA 1
ATOM 751 C C . LYS A 1 95 ? -0.472 4.523 11.966 1.00 93.88 95 LYS A C 1
ATOM 753 O O . LYS A 1 95 ? 0.011 3.889 12.893 1.00 93.88 95 LYS A O 1
ATOM 758 N N . ALA A 1 96 ? -1.783 4.732 11.855 1.00 95.44 96 ALA A N 1
ATOM 759 C CA . ALA A 1 96 ? -2.749 4.303 12.866 1.00 95.44 96 ALA A CA 1
ATOM 760 C C . ALA A 1 96 ? -3.265 2.866 12.660 1.00 95.44 96 ALA A C 1
ATOM 762 O O . ALA A 1 96 ? -3.940 2.324 13.534 1.00 95.44 96 ALA A O 1
ATOM 763 N N . HIS A 1 97 ? -2.980 2.235 11.513 1.00 97.25 97 HIS A N 1
ATOM 764 C CA . HIS A 1 97 ? -3.555 0.935 11.151 1.00 97.25 97 HIS A CA 1
ATOM 765 C C . HIS A 1 97 ? -3.306 -0.144 12.206 1.00 97.25 97 HIS A C 1
ATOM 767 O O . HIS A 1 97 ? -4.244 -0.837 12.602 1.00 97.25 97 HIS A O 1
ATOM 773 N N . LEU A 1 98 ? -2.063 -0.262 12.682 1.00 96.94 98 LEU A N 1
ATOM 774 C CA . LEU A 1 98 ? -1.673 -1.298 13.637 1.00 96.94 98 LEU A CA 1
ATOM 775 C C . LEU A 1 98 ? -2.412 -1.183 14.967 1.00 96.94 98 LEU A C 1
ATOM 777 O O . LEU A 1 98 ? -2.916 -2.192 15.449 1.00 96.94 98 LEU A O 1
ATOM 781 N N . ALA A 1 99 ? -2.540 0.026 15.520 1.00 96.94 99 ALA A N 1
ATOM 782 C CA . ALA A 1 99 ? -3.197 0.243 16.807 1.00 96.94 99 ALA A CA 1
ATOM 783 C C . ALA A 1 99 ? -4.645 -0.274 16.803 1.00 96.94 99 ALA A C 1
ATOM 785 O O . ALA A 1 99 ? -5.069 -0.974 17.726 1.00 96.94 99 ALA A O 1
ATOM 786 N N . TYR A 1 100 ? -5.394 0.020 15.735 1.00 98.31 100 TYR A N 1
ATOM 787 C CA . TYR A 1 100 ? -6.756 -0.487 15.577 1.00 98.31 100 TYR A CA 1
ATOM 788 C C . TYR A 1 100 ? -6.791 -1.975 15.235 1.00 98.31 100 TYR A C 1
ATOM 790 O O . TYR A 1 100 ? -7.623 -2.697 15.780 1.00 98.31 100 TYR A O 1
ATOM 798 N N . ALA A 1 101 ? -5.915 -2.447 14.345 1.00 98.12 101 ALA A N 1
ATOM 799 C CA . ALA A 1 101 ? -5.875 -3.849 13.944 1.00 98.12 101 ALA A CA 1
ATOM 800 C C . ALA A 1 101 ? -5.582 -4.774 15.135 1.00 98.12 101 ALA A C 1
ATOM 802 O O . ALA A 1 101 ? -6.279 -5.773 15.306 1.00 98.12 101 ALA A O 1
ATOM 803 N N . ASP A 1 102 ? -4.614 -4.411 15.978 1.00 97.50 102 ASP A N 1
ATOM 804 C CA . ASP A 1 102 ? -4.278 -5.132 17.207 1.00 97.50 102 ASP A CA 1
ATOM 805 C C . ASP A 1 102 ? -5.485 -5.219 18.145 1.00 97.50 102 ASP A C 1
ATOM 807 O O . ASP A 1 102 ? -5.918 -6.317 18.499 1.00 97.50 102 ASP A O 1
ATOM 811 N N . PHE A 1 103 ? -6.087 -4.072 18.477 1.00 98.19 103 PHE A N 1
ATOM 812 C CA . PHE A 1 103 ? -7.255 -4.017 19.356 1.00 98.19 103 PHE A CA 1
ATOM 813 C C . PHE A 1 103 ? -8.428 -4.854 18.817 1.00 98.19 103 PHE A C 1
ATOM 815 O O . PHE A 1 103 ? -9.103 -5.560 19.566 1.00 98.19 103 PHE A O 1
ATOM 822 N N . LEU A 1 104 ? -8.688 -4.800 17.511 1.00 98.38 104 LEU A N 1
ATOM 823 C CA . LEU A 1 104 ? -9.817 -5.498 16.898 1.00 98.38 104 LEU A CA 1
ATOM 824 C C . LEU A 1 104 ? -9.596 -7.014 16.804 1.00 98.38 104 LEU A C 1
ATOM 826 O O . LEU A 1 104 ? -10.547 -7.768 17.022 1.00 98.38 104 LEU A O 1
ATOM 830 N N . ILE A 1 105 ? -8.362 -7.470 16.552 1.00 97.62 105 ILE A N 1
ATOM 831 C CA . ILE A 1 105 ? -8.009 -8.897 16.627 1.00 97.62 105 ILE A CA 1
ATOM 832 C C . ILE A 1 105 ? -8.238 -9.415 18.048 1.00 97.62 105 ILE A C 1
ATOM 834 O O . ILE A 1 105 ? -8.874 -10.454 18.219 1.00 97.62 105 ILE A O 1
ATOM 838 N N . GLU A 1 106 ? -7.754 -8.697 19.066 1.00 95.81 106 GLU A N 1
ATOM 839 C CA . GLU A 1 106 ? -7.905 -9.087 20.477 1.00 95.81 106 GLU A CA 1
ATOM 840 C C . GLU A 1 106 ? -9.373 -9.233 20.899 1.00 95.81 106 GLU A C 1
ATOM 842 O O . GLU A 1 106 ? -9.695 -10.030 21.779 1.00 95.81 106 GLU A O 1
ATOM 847 N N . ASN A 1 107 ? -10.272 -8.525 20.214 1.00 96.44 107 ASN A N 1
ATOM 848 C CA . ASN A 1 107 ? -11.712 -8.562 20.441 1.00 96.44 107 ASN A CA 1
ATOM 849 C C . ASN A 1 107 ? -12.482 -9.418 19.417 1.00 96.44 107 ASN A C 1
ATOM 851 O O . ASN A 1 107 ? -13.703 -9.303 19.325 1.00 96.44 107 ASN A O 1
ATOM 855 N N . ASN A 1 108 ? -11.799 -10.308 18.684 1.00 96.31 108 ASN A N 1
ATOM 856 C CA . ASN A 1 108 ? -12.396 -11.268 17.744 1.00 96.31 108 ASN A CA 1
ATOM 857 C C . ASN A 1 108 ? -13.261 -10.630 16.637 1.00 96.31 108 ASN A C 1
ATOM 859 O O . ASN A 1 108 ? -14.256 -11.214 16.201 1.00 96.31 108 ASN A O 1
ATOM 863 N N . ILE A 1 109 ? -12.883 -9.441 16.164 1.00 98.06 109 ILE A N 1
ATOM 864 C CA . ILE A 1 109 ? -13.597 -8.729 15.099 1.00 98.06 109 ILE A CA 1
ATOM 865 C C . ILE A 1 109 ? -13.005 -9.080 13.733 1.00 98.06 109 ILE A C 1
ATOM 867 O O . ILE A 1 109 ? -11.789 -9.093 13.555 1.00 98.06 109 ILE A O 1
ATOM 871 N N . ASN A 1 110 ? -13.863 -9.332 12.740 1.00 98.38 110 ASN A N 1
ATOM 872 C CA . ASN A 1 110 ? -13.428 -9.526 11.355 1.00 98.38 110 ASN A CA 1
ATOM 873 C C . ASN A 1 110 ? -12.944 -8.200 10.762 1.00 98.38 110 ASN A C 1
ATOM 875 O O . ASN A 1 110 ? -13.664 -7.208 10.830 1.00 98.38 110 ASN A O 1
ATOM 879 N N . ILE A 1 111 ? -11.769 -8.169 10.140 1.00 98.56 111 ILE A N 1
ATOM 880 C CA . ILE A 1 111 ? -11.131 -6.924 9.696 1.00 98.56 111 ILE A CA 1
ATOM 881 C C . ILE A 1 111 ? -10.985 -6.902 8.175 1.00 98.56 111 ILE A C 1
ATOM 883 O O . ILE A 1 111 ? -10.438 -7.825 7.570 1.00 98.56 111 ILE A O 1
ATOM 887 N N . LEU A 1 112 ? -11.420 -5.801 7.565 1.00 98.06 112 LEU A N 1
ATOM 888 C CA . LEU A 1 112 ? -10.967 -5.350 6.253 1.00 98.06 112 LEU A CA 1
ATOM 889 C C . LEU A 1 112 ? -10.141 -4.076 6.447 1.00 98.06 112 LEU A C 1
ATOM 891 O O . LEU A 1 112 ? -10.662 -3.071 6.914 1.00 98.06 112 LEU A O 1
ATOM 895 N N . MET A 1 113 ? -8.867 -4.096 6.077 1.00 98.19 113 MET A N 1
ATOM 896 C CA . MET A 1 113 ? -7.958 -2.972 6.296 1.00 98.19 113 MET A CA 1
ATOM 897 C C . MET A 1 113 ? -7.403 -2.436 4.980 1.00 98.19 113 MET A C 1
ATOM 899 O O . MET A 1 113 ? -7.034 -3.206 4.089 1.00 98.19 113 MET A O 1
ATOM 903 N N . ASP A 1 114 ? -7.324 -1.115 4.860 1.00 96.62 114 ASP A N 1
ATOM 904 C CA . ASP A 1 114 ? -6.618 -0.454 3.772 1.00 96.62 114 ASP A CA 1
ATOM 905 C C . ASP A 1 114 ? -5.117 -0.761 3.800 1.00 96.62 114 ASP A C 1
ATOM 907 O O . ASP A 1 114 ? -4.506 -1.039 4.828 1.00 96.62 114 ASP A O 1
ATOM 911 N N . LYS A 1 115 ? -4.484 -0.695 2.632 1.00 95.00 115 LYS A N 1
ATOM 912 C CA . LYS A 1 115 ? -3.027 -0.824 2.523 1.00 95.00 115 LYS A CA 1
ATOM 913 C C . LYS A 1 115 ? -2.321 0.484 2.901 1.00 95.00 115 LYS A C 1
ATOM 915 O O . LYS A 1 115 ? -2.827 1.562 2.563 1.00 95.00 115 LYS A O 1
ATOM 920 N N . PRO A 1 116 ? -1.066 0.420 3.373 1.00 95.75 116 PRO A N 1
ATOM 921 C CA . PRO A 1 116 ? -0.300 -0.754 3.819 1.00 95.75 116 PRO A CA 1
ATOM 922 C C . PRO A 1 116 ? -0.668 -1.182 5.249 1.00 95.75 116 PRO A C 1
ATOM 924 O O . PRO A 1 116 ? -1.350 -0.446 5.939 1.00 95.75 116 PRO A O 1
ATOM 927 N N . ILE A 1 117 ? -0.194 -2.343 5.715 1.00 95.19 117 ILE A N 1
ATOM 928 C CA . ILE A 1 117 ? -0.436 -2.813 7.099 1.00 95.19 117 ILE A CA 1
ATOM 929 C C . ILE A 1 117 ? 0.116 -1.843 8.153 1.00 95.19 117 ILE A C 1
ATOM 931 O O . ILE A 1 117 ? -0.506 -1.625 9.183 1.00 95.19 117 ILE A O 1
ATOM 935 N N . THR A 1 118 ? 1.284 -1.277 7.872 1.00 94.25 118 THR A N 1
ATOM 936 C CA . THR A 1 118 ? 2.001 -0.328 8.721 1.00 94.25 118 THR A CA 1
ATOM 937 C C . THR A 1 118 ? 2.759 0.651 7.832 1.00 94.25 118 THR A C 1
ATOM 939 O O . THR A 1 118 ? 3.017 0.344 6.661 1.00 94.25 118 THR A O 1
ATOM 942 N N . ALA A 1 119 ? 3.111 1.815 8.370 1.00 94.69 119 ALA A N 1
ATOM 943 C CA . ALA A 1 119 ? 3.938 2.820 7.713 1.00 94.69 119 ALA A CA 1
ATOM 944 C C . ALA A 1 119 ? 4.895 3.493 8.709 1.00 94.69 119 ALA A C 1
ATOM 946 O O . ALA A 1 119 ? 4.649 4.632 9.112 1.00 94.69 119 ALA A O 1
ATOM 947 N N . PRO A 1 120 ? 5.999 2.822 9.101 1.00 95.19 120 PRO A N 1
ATOM 948 C CA . PRO A 1 120 ? 6.996 3.429 9.971 1.00 95.19 120 PRO A CA 1
ATOM 949 C C . PRO A 1 120 ? 7.499 4.752 9.383 1.00 95.19 120 PRO A C 1
ATOM 951 O O . PRO A 1 120 ? 7.835 4.841 8.200 1.00 95.19 120 PRO A O 1
ATOM 954 N N . VAL A 1 121 ? 7.557 5.793 10.210 1.00 94.69 121 VAL A N 1
ATOM 955 C CA . VAL A 1 121 ? 8.115 7.088 9.798 1.00 94.69 121 VAL A CA 1
ATOM 956 C C . VAL A 1 121 ? 9.600 6.919 9.481 1.00 94.69 121 VAL A C 1
ATOM 958 O O . VAL A 1 121 ? 10.296 6.162 10.153 1.00 94.69 121 VAL A O 1
ATOM 961 N N . ASP A 1 122 ? 10.086 7.623 8.464 1.00 95.50 122 ASP A N 1
ATOM 962 C CA . ASP A 1 122 ? 11.492 7.629 8.043 1.00 95.50 122 ASP A CA 1
ATOM 963 C C . ASP A 1 122 ? 12.019 6.272 7.529 1.00 95.50 122 ASP A C 1
ATOM 965 O O . ASP A 1 122 ? 13.218 5.989 7.514 1.00 95.50 122 ASP A O 1
ATOM 969 N N . VAL A 1 123 ? 11.107 5.408 7.070 1.00 95.69 123 VAL A N 1
ATOM 970 C CA . VAL A 1 123 ? 11.413 4.038 6.631 1.00 95.69 123 VAL A CA 1
ATOM 971 C C . VAL A 1 123 ? 12.493 3.954 5.549 1.00 95.69 123 VAL A C 1
ATOM 973 O O . VAL A 1 123 ? 13.257 2.992 5.516 1.00 95.69 123 VAL A O 1
ATOM 976 N N . ILE A 1 124 ? 12.588 4.954 4.669 1.00 94.44 124 ILE A N 1
ATOM 977 C CA . ILE A 1 124 ? 13.556 4.954 3.569 1.00 94.44 124 ILE A CA 1
ATOM 978 C C . ILE A 1 124 ? 14.973 5.377 3.996 1.00 94.44 124 ILE A C 1
ATOM 980 O O . ILE A 1 124 ? 15.928 5.135 3.255 1.00 94.44 124 ILE A O 1
ATOM 984 N N . ASN A 1 125 ? 15.127 6.007 5.166 1.00 95.00 125 ASN A N 1
ATOM 985 C CA . ASN A 1 125 ? 16.421 6.504 5.654 1.00 95.00 125 ASN A CA 1
ATOM 986 C C . ASN A 1 125 ? 16.924 5.753 6.892 1.00 95.00 125 ASN A C 1
ATOM 988 O O . ASN A 1 125 ? 18.064 5.955 7.307 1.00 95.00 125 ASN A O 1
ATOM 992 N N . SER A 1 126 ? 16.120 4.848 7.454 1.00 97.00 126 SER A N 1
ATOM 993 C CA . SER A 1 126 ? 16.469 4.099 8.658 1.00 97.00 126 SER A CA 1
ATOM 994 C C . SER A 1 126 ? 16.258 2.599 8.478 1.00 97.00 126 SER A C 1
ATOM 996 O O . SER A 1 126 ? 15.133 2.116 8.358 1.00 97.00 126 SER A O 1
ATOM 998 N N . SER A 1 127 ? 17.352 1.832 8.534 1.00 96.06 127 SER A N 1
ATOM 999 C CA . SER A 1 127 ? 17.297 0.364 8.507 1.00 96.06 127 SER A CA 1
ATOM 1000 C C . SER A 1 127 ? 16.509 -0.212 9.685 1.00 96.06 127 SER A C 1
ATOM 1002 O O . SER A 1 127 ? 15.833 -1.225 9.527 1.00 96.06 127 SER A O 1
ATOM 1004 N N . LEU A 1 128 ? 16.539 0.454 10.845 1.00 97.25 128 LEU A N 1
ATOM 1005 C CA . LEU A 1 128 ? 15.738 0.077 12.007 1.00 97.25 128 LEU A CA 1
ATOM 1006 C C . LEU A 1 128 ? 14.238 0.229 11.716 1.00 97.25 128 LEU A C 1
ATOM 1008 O O . LEU A 1 128 ? 13.459 -0.665 12.034 1.00 97.25 128 LEU A O 1
ATOM 1012 N N . GLN A 1 129 ? 13.831 1.332 11.080 1.00 96.56 129 GLN A N 1
ATOM 1013 C CA . GLN A 1 129 ? 12.430 1.562 10.713 1.00 96.56 129 GLN A CA 1
ATOM 1014 C C . GLN A 1 129 ? 11.982 0.632 9.575 1.00 96.56 129 GLN A C 1
ATOM 1016 O O . GLN A 1 129 ? 10.849 0.159 9.584 1.00 96.56 129 GLN A O 1
ATOM 1021 N N . ALA A 1 130 ? 12.867 0.302 8.631 1.00 95.50 130 ALA A N 1
ATOM 1022 C CA . ALA A 1 130 ? 12.597 -0.719 7.618 1.00 95.50 130 ALA A CA 1
ATOM 1023 C C . ALA A 1 130 ? 12.378 -2.108 8.245 1.00 95.50 130 ALA A C 1
ATOM 1025 O O . ALA A 1 130 ? 11.450 -2.823 7.868 1.00 95.50 130 ALA A O 1
ATOM 1026 N N . GLU A 1 131 ? 13.185 -2.472 9.243 1.00 97.12 131 GLU A N 1
ATOM 1027 C CA . GLU A 1 131 ? 13.054 -3.741 9.961 1.00 97.12 131 GLU A CA 1
ATOM 1028 C C . GLU A 1 131 ? 11.746 -3.829 10.763 1.00 97.12 131 GLU A C 1
ATOM 1030 O O . GLU A 1 131 ? 11.136 -4.902 10.834 1.00 97.12 131 GLU A O 1
ATOM 1035 N N . LYS A 1 132 ? 11.250 -2.700 11.294 1.00 96.50 132 LYS A N 1
ATOM 1036 C CA . LYS A 1 132 ? 9.957 -2.647 11.996 1.00 96.50 132 LYS A CA 1
ATOM 1037 C C . LYS A 1 132 ? 8.797 -3.173 11.160 1.00 96.50 132 LYS A C 1
ATOM 1039 O O . LYS A 1 132 ? 7.979 -3.898 11.711 1.00 96.50 132 LYS A O 1
ATOM 1044 N N . ILE A 1 133 ? 8.774 -2.934 9.844 1.00 95.81 133 ILE A N 1
ATOM 1045 C CA . ILE A 1 133 ? 7.719 -3.462 8.957 1.00 95.81 133 ILE A CA 1
ATOM 1046 C C . ILE A 1 133 ? 7.575 -4.981 9.132 1.00 95.81 133 ILE A C 1
ATOM 1048 O O . ILE A 1 133 ? 6.470 -5.508 9.254 1.00 95.81 133 ILE A O 1
ATOM 1052 N N . ARG A 1 134 ? 8.709 -5.696 9.135 1.00 96.00 134 ARG A N 1
ATOM 1053 C CA . ARG A 1 134 ? 8.751 -7.157 9.260 1.00 96.00 134 ARG A CA 1
ATOM 1054 C C . ARG A 1 134 ? 8.331 -7.596 10.658 1.00 96.00 134 ARG A C 1
ATOM 1056 O O . ARG A 1 134 ? 7.601 -8.577 10.790 1.00 96.00 134 ARG A O 1
ATOM 1063 N N . LEU A 1 135 ? 8.811 -6.903 11.689 1.00 97.25 135 LEU A N 1
ATOM 1064 C CA . LEU A 1 135 ? 8.503 -7.216 13.084 1.00 97.25 135 LEU A CA 1
ATOM 1065 C C . LEU A 1 135 ? 7.013 -7.022 13.386 1.00 97.25 135 LEU A C 1
ATOM 1067 O O . LEU A 1 135 ? 6.377 -7.946 13.883 1.00 97.25 135 LEU A O 1
ATOM 1071 N N . GLU A 1 136 ? 6.450 -5.880 13.003 1.00 96.31 136 GLU A N 1
ATOM 1072 C CA . GLU A 1 136 ? 5.037 -5.539 13.189 1.00 96.31 136 GLU A CA 1
ATOM 1073 C C . GLU A 1 136 ? 4.120 -6.482 12.401 1.00 96.31 136 GLU A C 1
ATOM 1075 O O . GLU A 1 136 ? 3.130 -6.979 12.934 1.00 96.31 136 GLU A O 1
ATOM 1080 N N . TYR A 1 137 ? 4.481 -6.823 11.158 1.00 96.06 137 TYR A N 1
ATOM 1081 C CA . TYR A 1 137 ? 3.758 -7.837 10.388 1.00 96.06 137 TYR A CA 1
ATOM 1082 C C . TYR A 1 137 ? 3.750 -9.203 11.088 1.00 96.06 137 TYR A C 1
ATOM 1084 O O . TYR A 1 137 ? 2.709 -9.860 11.157 1.00 96.06 137 TYR A O 1
ATOM 1092 N N . ASN A 1 138 ? 4.903 -9.650 11.596 1.00 97.38 138 ASN A N 1
ATOM 1093 C CA . ASN A 1 138 ? 5.019 -10.943 12.268 1.00 97.38 138 ASN A CA 1
ATOM 1094 C C . ASN A 1 138 ? 4.244 -10.975 13.588 1.00 97.38 138 ASN A C 1
ATOM 1096 O O . ASN A 1 138 ? 3.617 -11.994 13.889 1.00 97.38 138 ASN A O 1
ATOM 1100 N N . ASP A 1 139 ? 4.269 -9.884 14.351 1.00 97.12 139 ASP A N 1
ATOM 1101 C CA . ASP A 1 139 ? 3.499 -9.740 15.585 1.00 97.12 139 ASP A CA 1
ATOM 1102 C C . ASP A 1 139 ? 1.992 -9.814 15.299 1.00 97.12 139 ASP A C 1
ATOM 1104 O O . ASP A 1 139 ? 1.302 -10.697 15.819 1.00 97.12 139 ASP A O 1
ATOM 1108 N N . LEU A 1 140 ? 1.500 -9.001 14.355 1.00 96.81 140 LEU A N 1
ATOM 1109 C CA . LEU A 1 140 ? 0.095 -9.001 13.942 1.00 96.81 140 LEU A CA 1
ATOM 1110 C C . LEU A 1 140 ? -0.350 -10.376 13.417 1.00 96.81 140 LEU A C 1
ATOM 1112 O O . LEU A 1 140 ? -1.412 -10.882 13.785 1.00 96.81 140 LEU A O 1
ATOM 1116 N N . CYS A 1 141 ? 0.482 -11.034 12.602 1.00 97.12 141 CYS A N 1
ATOM 1117 C CA . CYS A 1 141 ? 0.214 -12.390 12.120 1.00 97.12 141 CYS A CA 1
ATOM 1118 C C . CYS A 1 141 ? 0.140 -13.413 13.254 1.00 97.12 141 CYS A C 1
ATOM 1120 O O . CYS A 1 141 ? -0.665 -14.343 13.187 1.00 97.12 141 CYS A O 1
ATOM 1122 N N . SER A 1 142 ? 0.991 -13.280 14.271 1.00 97.75 142 SER A N 1
ATOM 1123 C CA . SER A 1 142 ? 1.014 -14.192 15.415 1.00 97.75 142 SER A CA 1
ATOM 1124 C C . SER A 1 142 ? -0.262 -14.042 16.241 1.00 97.75 142 SER A C 1
ATOM 1126 O O . SER A 1 142 ? -0.935 -15.042 16.495 1.00 97.75 142 SER A O 1
ATOM 1128 N N . LYS A 1 143 ? -0.666 -12.804 16.553 1.00 97.12 143 LYS A N 1
ATOM 1129 C CA . LYS A 1 143 ? -1.940 -12.507 17.228 1.00 97.12 143 LYS A CA 1
ATOM 1130 C C . LYS A 1 143 ? -3.140 -13.017 16.433 1.00 97.12 143 LYS A C 1
ATOM 1132 O O . LYS A 1 143 ? -3.997 -13.702 16.989 1.00 97.12 143 LYS A O 1
ATOM 1137 N N . TYR A 1 144 ? -3.168 -12.764 15.121 1.00 97.75 144 TYR A N 1
ATOM 1138 C CA . TYR A 1 144 ? -4.225 -13.266 14.242 1.00 97.75 144 TYR A CA 1
ATOM 1139 C C . TYR A 1 144 ? -4.323 -14.795 14.281 1.00 97.75 144 TYR A C 1
ATOM 1141 O O . TYR A 1 144 ? -5.413 -15.330 14.457 1.00 97.75 144 TYR A O 1
ATOM 1149 N N . LYS A 1 145 ? -3.198 -15.513 14.158 1.00 97.50 145 LYS A N 1
ATOM 1150 C CA . LYS A 1 145 ? -3.175 -16.986 14.1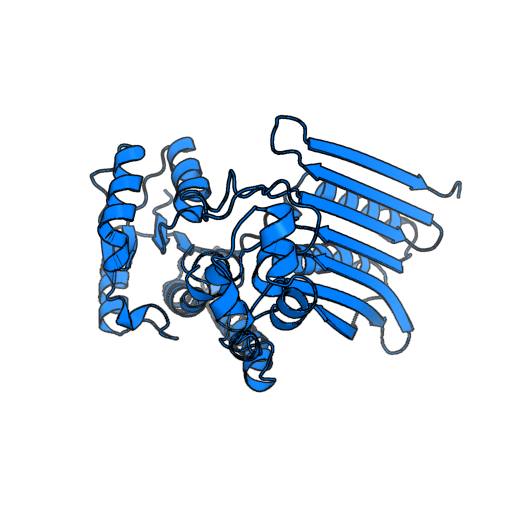92 1.00 97.50 145 LYS A CA 1
ATOM 1151 C C . LYS A 1 145 ? -3.675 -17.545 15.522 1.00 97.50 145 LYS A C 1
ATOM 1153 O O . LYS A 1 145 ? -4.407 -18.531 15.512 1.00 97.50 145 LYS A O 1
ATOM 1158 N N . ILE A 1 146 ? -3.308 -16.915 16.640 1.00 97.00 146 ILE A N 1
ATOM 1159 C CA . ILE A 1 146 ? -3.802 -17.296 17.969 1.00 97.00 146 ILE A CA 1
ATOM 1160 C C . ILE A 1 146 ? -5.326 -17.164 18.004 1.00 97.00 146 ILE A C 1
ATOM 1162 O O . ILE A 1 146 ? -6.011 -18.142 18.290 1.00 97.00 146 ILE A O 1
ATOM 1166 N N . GLN A 1 147 ? -5.878 -16.009 17.630 1.00 97.06 147 GLN A N 1
ATOM 1167 C CA . GLN A 1 147 ? -7.330 -15.810 17.680 1.00 97.06 147 GLN A CA 1
ATOM 1168 C C . GLN A 1 147 ? -8.089 -16.681 16.674 1.00 97.06 147 GLN A C 1
ATOM 1170 O O . GLN A 1 147 ? -9.116 -17.270 17.006 1.00 97.06 147 GLN A O 1
ATOM 1175 N N . LYS A 1 148 ? -7.538 -16.875 15.473 1.00 96.88 148 LYS A N 1
ATOM 1176 C CA . LYS A 1 148 ? -8.080 -17.788 14.458 1.00 96.88 148 LYS A CA 1
ATOM 1177 C C . LYS A 1 148 ? -8.156 -19.237 14.951 1.00 96.88 148 LYS A C 1
ATOM 1179 O O . LYS A 1 148 ? -9.048 -19.965 14.529 1.00 96.88 148 LYS A O 1
ATOM 1184 N N . SER A 1 149 ? -7.254 -19.656 15.847 1.00 96.50 149 SER A N 1
ATOM 1185 C CA . SER A 1 149 ? -7.289 -21.002 16.438 1.00 96.50 149 SER A CA 1
ATOM 1186 C C . SER A 1 149 ? -8.474 -21.216 17.389 1.00 96.50 149 SER A C 1
ATOM 1188 O O . SER A 1 149 ? -8.962 -22.338 17.500 1.00 96.50 149 SER A O 1
ATOM 1190 N N . TYR A 1 150 ? -8.976 -20.145 18.014 1.00 95.62 150 TYR A N 1
ATOM 1191 C CA . TYR A 1 150 ? -10.180 -20.167 18.852 1.00 95.62 150 TYR A CA 1
ATOM 1192 C C . TYR A 1 150 ? -11.460 -19.876 18.059 1.00 95.62 150 TYR A C 1
ATOM 1194 O O . TYR A 1 150 ? -12.535 -20.342 18.427 1.00 95.62 150 TYR A O 1
ATOM 1202 N N . ASN A 1 151 ? -11.350 -19.126 16.961 1.00 94.12 151 ASN A N 1
ATOM 1203 C CA . ASN A 1 151 ? -12.457 -18.769 16.083 1.00 94.12 151 ASN A CA 1
ATOM 1204 C C . ASN A 1 151 ? -12.075 -18.987 14.613 1.00 94.12 151 ASN A C 1
ATOM 1206 O O . ASN A 1 151 ? -11.517 -18.101 13.959 1.00 94.12 151 ASN A O 1
ATOM 1210 N N . ASN A 1 152 ? -12.441 -20.149 14.068 1.00 93.94 152 ASN A N 1
ATOM 1211 C CA . ASN A 1 152 ? -12.118 -20.510 12.689 1.00 93.94 152 ASN A CA 1
ATOM 1212 C C . ASN A 1 152 ? -12.830 -19.640 11.636 1.00 93.94 152 ASN A C 1
ATOM 1214 O O . ASN A 1 152 ? -12.442 -19.671 10.471 1.00 93.94 152 ASN A O 1
ATOM 1218 N N . ASP A 1 153 ? -13.792 -18.800 12.017 1.00 95.00 153 ASP A N 1
ATOM 1219 C CA . ASP A 1 153 ? -14.478 -17.881 11.104 1.00 95.00 153 ASP A CA 1
ATOM 1220 C C . ASP A 1 153 ? -13.843 -16.482 11.074 1.00 95.00 153 ASP A C 1
ATOM 1222 O O . ASP A 1 153 ? -14.224 -15.663 10.246 1.00 95.00 153 ASP A O 1
ATOM 1226 N N . LEU A 1 154 ? -12.819 -16.209 11.897 1.00 97.06 154 LEU A N 1
ATOM 1227 C CA . LEU A 1 154 ? -12.164 -14.897 11.955 1.00 97.06 154 LEU A CA 1
ATOM 1228 C C . LEU A 1 154 ? -11.437 -14.545 10.643 1.00 97.06 154 LEU A C 1
ATOM 1230 O O . LEU A 1 154 ? -10.482 -15.214 10.231 1.00 97.06 154 LEU A O 1
ATOM 1234 N N . ILE A 1 155 ? -11.843 -13.468 9.983 1.00 97.12 155 ILE A N 1
ATOM 1235 C CA . ILE A 1 155 ? -11.258 -12.994 8.725 1.00 97.12 155 ILE A CA 1
ATOM 1236 C C . ILE A 1 155 ? -10.422 -11.743 8.987 1.00 97.12 155 ILE A C 1
ATOM 1238 O O . ILE A 1 155 ? -10.893 -10.793 9.603 1.00 97.12 155 ILE A O 1
ATOM 1242 N N . PHE A 1 156 ? -9.204 -11.721 8.447 1.00 97.88 156 PHE A N 1
ATOM 1243 C CA . PHE A 1 156 ? -8.406 -10.507 8.293 1.00 97.88 156 PHE A CA 1
ATOM 1244 C C . PHE A 1 156 ? -8.041 -10.369 6.814 1.00 97.88 156 PHE A C 1
ATOM 1246 O O . PHE A 1 156 ? -7.350 -11.220 6.256 1.00 97.88 156 PHE A O 1
ATOM 1253 N N . SER A 1 157 ? -8.508 -9.304 6.165 1.00 96.38 157 SER A N 1
ATOM 1254 C CA . SER A 1 157 ? -8.240 -9.022 4.756 1.00 96.38 157 SER A CA 1
ATOM 1255 C C . SER A 1 157 ? -7.584 -7.658 4.572 1.00 96.38 157 SER A C 1
ATOM 1257 O O . SER A 1 157 ? -8.015 -6.667 5.157 1.00 96.38 157 SER A O 1
ATOM 1259 N N . ILE A 1 158 ? -6.560 -7.604 3.720 1.00 96.06 158 ILE A N 1
ATOM 1260 C CA . ILE A 1 158 ? -5.937 -6.355 3.275 1.00 96.06 158 ILE A CA 1
ATOM 1261 C C . ILE A 1 158 ? -6.510 -5.985 1.913 1.00 96.06 158 ILE A C 1
ATOM 1263 O O . ILE A 1 158 ? -6.547 -6.815 0.999 1.00 96.06 158 ILE A O 1
ATOM 1267 N N . GLN A 1 159 ? -6.927 -4.732 1.752 1.00 93.94 159 GLN A N 1
ATOM 1268 C CA . GLN A 1 159 ? -7.530 -4.239 0.523 1.00 93.94 159 GLN A CA 1
ATOM 1269 C C . GLN A 1 159 ? -6.480 -4.032 -0.582 1.00 93.94 159 GLN A C 1
ATOM 1271 O O . GLN A 1 159 ? -6.035 -2.924 -0.891 1.00 93.94 159 GLN A O 1
ATOM 1276 N N . CYS A 1 160 ? -6.110 -5.129 -1.240 1.00 93.31 160 CYS A N 1
ATOM 1277 C CA . CYS A 1 160 ? -5.246 -5.151 -2.415 1.00 93.31 160 CYS A CA 1
ATOM 1278 C C . CYS A 1 160 ? -6.056 -5.362 -3.703 1.00 93.31 160 CYS A C 1
ATOM 1280 O O . CYS A 1 160 ? -6.041 -6.424 -4.326 1.00 93.31 160 CYS A O 1
ATOM 1282 N N . GLN A 1 161 ? -6.737 -4.304 -4.149 1.00 89.31 161 GLN A N 1
ATOM 1283 C CA . GLN A 1 161 ? -7.726 -4.355 -5.238 1.00 89.31 161 GLN A CA 1
ATOM 1284 C C . GLN A 1 161 ? -7.239 -4.949 -6.581 1.00 89.31 161 GLN A C 1
ATOM 1286 O O . GLN A 1 161 ? -8.055 -5.366 -7.400 1.00 89.31 161 GLN A O 1
ATOM 1291 N N . ARG A 1 162 ? -5.924 -4.978 -6.856 1.00 89.88 162 ARG A N 1
ATOM 1292 C CA . ARG A 1 162 ? -5.396 -5.455 -8.150 1.00 89.88 162 ARG A CA 1
ATOM 1293 C C . ARG A 1 162 ? -5.641 -6.941 -8.374 1.00 89.88 162 ARG A C 1
ATOM 1295 O O . ARG A 1 162 ? -5.929 -7.314 -9.505 1.00 89.88 162 ARG A O 1
ATOM 1302 N N . ARG A 1 163 ? -5.624 -7.764 -7.323 1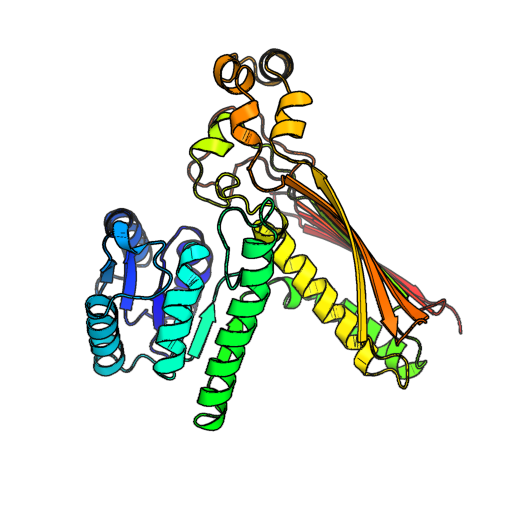.00 91.06 163 ARG A N 1
ATOM 1303 C CA . ARG A 1 163 ? -5.908 -9.208 -7.425 1.00 91.06 163 ARG A CA 1
ATOM 1304 C C . ARG A 1 163 ? -7.317 -9.508 -7.945 1.00 91.06 163 ARG A C 1
ATOM 1306 O O . ARG A 1 163 ? -7.540 -10.570 -8.508 1.00 91.06 163 ARG A O 1
ATOM 1313 N N . PHE A 1 164 ? -8.241 -8.560 -7.794 1.00 91.38 164 PHE A N 1
ATOM 1314 C CA . PHE A 1 164 ? -9.635 -8.686 -8.222 1.00 91.38 164 PHE A CA 1
ATOM 1315 C C . PHE A 1 164 ? -9.891 -8.129 -9.628 1.00 91.38 164 PHE A C 1
ATOM 1317 O O . PHE A 1 164 ? -11.028 -8.103 -10.087 1.00 91.38 164 PHE A O 1
ATOM 1324 N N . HIS A 1 165 ? -8.862 -7.644 -10.328 1.00 91.25 165 HIS A N 1
ATOM 1325 C CA . HIS A 1 165 ? -9.027 -7.217 -11.711 1.00 91.25 165 HIS A CA 1
ATOM 1326 C C . HIS A 1 165 ? -9.099 -8.446 -12.624 1.00 91.25 165 HIS A C 1
ATOM 1328 O O . HIS A 1 165 ? -8.129 -9.198 -12.723 1.00 91.25 165 HIS A O 1
ATOM 1334 N N . GLU A 1 166 ? -10.195 -8.593 -13.368 1.00 91.00 166 GLU A N 1
ATOM 1335 C CA . GLU A 1 166 ? -10.457 -9.753 -14.238 1.00 91.00 166 GLU A CA 1
ATOM 1336 C C . GLU A 1 166 ? -9.306 -10.084 -15.198 1.00 91.00 166 GLU A C 1
ATOM 1338 O O . GLU A 1 166 ? -8.956 -11.244 -15.391 1.00 91.00 166 GLU A O 1
ATOM 1343 N N . GLY A 1 167 ? -8.638 -9.061 -15.743 1.00 90.75 167 GLY A N 1
ATOM 1344 C CA . GLY A 1 167 ? -7.440 -9.257 -16.568 1.00 90.75 167 GLY A CA 1
ATOM 1345 C C . GLY A 1 167 ? -6.288 -9.960 -15.833 1.00 90.75 167 GLY A C 1
ATOM 1346 O O . GLY A 1 167 ? -5.675 -10.865 -16.390 1.00 90.75 167 GLY A O 1
ATOM 1347 N N . TYR A 1 168 ? -6.015 -9.608 -14.570 1.00 93.50 168 TYR A N 1
ATOM 1348 C CA . TYR A 1 168 ? -4.969 -10.272 -13.783 1.00 93.50 168 TYR A CA 1
ATOM 1349 C C . TYR A 1 168 ? -5.405 -11.676 -13.335 1.00 93.50 168 TYR A C 1
ATOM 1351 O O . TYR A 1 168 ? -4.575 -12.584 -13.319 1.00 93.50 168 TYR A O 1
ATOM 1359 N N . ILE A 1 169 ? -6.697 -11.883 -13.052 1.00 95.00 169 ILE A N 1
ATOM 1360 C CA . ILE A 1 169 ? -7.280 -13.209 -12.778 1.00 95.00 169 ILE A CA 1
ATOM 1361 C C . ILE A 1 169 ? -7.094 -14.137 -13.980 1.00 95.00 169 ILE A C 1
ATOM 1363 O O . ILE A 1 169 ? -6.574 -15.245 -13.831 1.00 95.00 169 ILE A O 1
ATOM 1367 N N . PHE A 1 170 ? -7.445 -13.669 -15.178 1.00 94.31 170 PHE A N 1
ATOM 1368 C CA . PHE A 1 170 ? -7.251 -14.413 -16.419 1.00 94.31 170 PHE A CA 1
ATOM 1369 C C . PHE A 1 170 ? -5.776 -14.764 -16.659 1.00 94.31 170 PHE A C 1
ATOM 1371 O O . PHE A 1 170 ? -5.453 -15.912 -16.980 1.00 94.31 170 PHE A O 1
ATOM 1378 N N . VAL A 1 171 ? -4.872 -13.794 -16.468 1.00 94.50 171 VAL A N 1
ATOM 1379 C CA . VAL A 1 171 ? -3.425 -14.008 -16.602 1.00 94.50 171 VAL A CA 1
ATOM 1380 C C . VAL A 1 171 ? -2.951 -15.077 -15.619 1.00 94.50 171 VAL A C 1
ATOM 1382 O O . VAL A 1 171 ? -2.323 -16.041 -16.048 1.00 94.50 171 VAL A O 1
ATOM 1385 N N . LYS A 1 172 ? -3.296 -14.980 -14.328 1.00 95.88 172 LYS A N 1
ATOM 1386 C CA . LYS A 1 172 ? -2.880 -15.975 -13.328 1.00 95.88 172 LYS A CA 1
ATOM 1387 C C . LYS A 1 172 ? -3.424 -17.370 -13.635 1.00 95.88 172 LYS A C 1
ATOM 1389 O O . LYS A 1 172 ? -2.674 -18.334 -13.515 1.00 95.88 172 LYS A O 1
ATOM 1394 N N . LYS A 1 173 ? -4.684 -17.487 -14.070 1.00 96.38 173 LYS A N 1
ATOM 1395 C CA . LYS A 1 173 ? -5.264 -18.773 -14.490 1.00 96.38 173 LYS A CA 1
ATOM 1396 C C . LYS A 1 173 ? -4.482 -19.379 -15.658 1.00 96.38 173 LYS A C 1
ATOM 1398 O O . LYS A 1 173 ? -4.075 -20.529 -15.583 1.00 96.38 173 LYS A O 1
ATOM 1403 N N . THR A 1 174 ? -4.189 -18.580 -16.685 1.00 95.94 174 THR A N 1
ATOM 1404 C CA . THR A 1 174 ? -3.405 -19.028 -17.848 1.00 95.94 174 THR A CA 1
ATOM 1405 C C . THR A 1 174 ? -1.996 -19.472 -17.454 1.00 95.94 174 THR A C 1
ATOM 1407 O O . THR A 1 174 ? -1.506 -20.481 -17.953 1.00 95.94 174 THR A O 1
ATOM 1410 N N . LEU A 1 175 ? -1.341 -18.730 -16.556 1.00 96.75 175 LEU A N 1
ATOM 1411 C CA . LEU A 1 175 ? -0.025 -19.099 -16.038 1.00 96.75 175 LEU A CA 1
ATOM 1412 C C . LEU A 1 175 ? -0.086 -20.427 -15.291 1.00 96.75 175 LEU A C 1
ATOM 1414 O O . LEU A 1 175 ? 0.736 -21.292 -15.561 1.00 96.75 175 LEU A O 1
ATOM 1418 N N . LYS A 1 176 ? -1.075 -20.602 -14.410 1.00 96.69 176 LYS A N 1
ATOM 1419 C CA . LYS A 1 176 ? -1.276 -21.842 -13.658 1.00 96.69 176 LYS A CA 1
ATOM 1420 C C . LYS A 1 176 ? -1.441 -23.042 -14.589 1.00 96.69 176 LYS A C 1
ATOM 1422 O O . LYS A 1 176 ? -0.688 -24.000 -14.458 1.00 96.69 176 LYS A O 1
ATOM 1427 N N . ASP A 1 177 ? -2.319 -22.935 -15.585 1.00 96.06 177 ASP A N 1
ATOM 1428 C CA . ASP A 1 177 ? -2.570 -24.013 -16.546 1.00 96.06 177 ASP A CA 1
ATOM 1429 C C . ASP A 1 177 ? -1.291 -24.444 -17.295 1.00 96.06 177 ASP A C 1
ATOM 1431 O O . ASP A 1 177 ? -1.066 -25.634 -17.509 1.00 96.06 177 ASP A O 1
ATOM 1435 N N . ILE A 1 178 ? -0.440 -23.492 -17.705 1.00 96.31 178 ILE A N 1
ATOM 1436 C CA . ILE A 1 178 ? 0.814 -23.784 -18.423 1.00 96.31 178 ILE A CA 1
ATOM 1437 C C . ILE A 1 17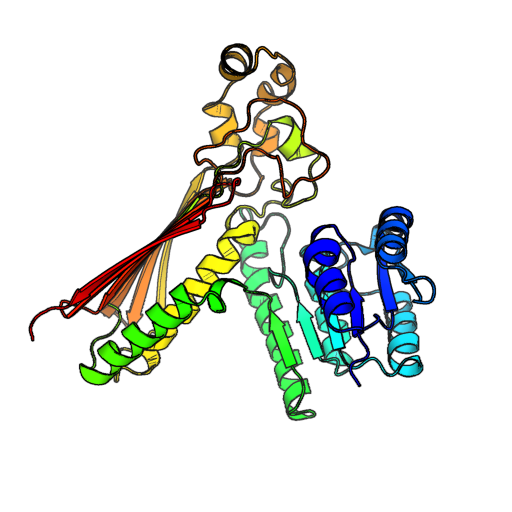8 ? 1.894 -24.320 -17.476 1.00 96.31 178 ILE A C 1
ATOM 1439 O O . ILE A 1 178 ? 2.567 -25.297 -17.805 1.00 96.31 178 ILE A O 1
ATOM 1443 N N . VAL A 1 179 ? 2.058 -23.705 -16.305 1.00 96.56 179 VAL A N 1
ATOM 1444 C CA . VAL A 1 179 ? 3.063 -24.101 -15.311 1.00 96.56 179 VAL A CA 1
ATOM 1445 C C . VAL A 1 179 ? 2.807 -25.527 -14.822 1.00 96.56 179 VAL A C 1
ATOM 1447 O O . VAL A 1 179 ? 3.736 -26.333 -14.807 1.00 96.56 179 VAL A O 1
ATOM 1450 N N . GLU A 1 180 ? 1.555 -25.868 -14.507 1.00 94.75 180 GLU A N 1
ATOM 1451 C CA . GLU A 1 180 ? 1.170 -27.211 -14.058 1.00 94.75 180 GLU A CA 1
ATOM 1452 C C . GLU A 1 180 ? 1.310 -28.247 -15.179 1.00 94.75 180 GLU A C 1
ATOM 1454 O O . GLU A 1 180 ? 1.838 -29.334 -14.950 1.00 94.75 180 GLU A O 1
ATOM 1459 N N . ARG A 1 181 ? 0.899 -27.909 -16.410 1.00 95.38 181 ARG A N 1
ATOM 1460 C CA . ARG A 1 181 ? 0.968 -28.834 -17.552 1.00 95.38 181 ARG A CA 1
ATOM 1461 C C . ARG A 1 181 ? 2.395 -29.240 -17.905 1.00 95.38 181 ARG A C 1
ATOM 1463 O O . ARG A 1 181 ? 2.628 -30.400 -18.230 1.00 95.38 181 ARG A O 1
ATOM 1470 N N . TYR A 1 182 ? 3.327 -28.291 -17.891 1.00 95.38 182 TYR A N 1
ATOM 1471 C CA . TYR A 1 182 ? 4.690 -28.521 -18.375 1.00 95.38 182 TYR A CA 1
ATOM 1472 C C . TYR A 1 182 ? 5.737 -28.597 -17.255 1.00 95.38 182 TYR A C 1
ATOM 1474 O O . TYR A 1 182 ? 6.904 -28.862 -17.535 1.00 95.38 182 TYR A O 1
ATOM 1482 N N . ASN A 1 183 ? 5.356 -28.375 -15.991 1.00 95.25 183 ASN A N 1
ATOM 1483 C CA . ASN A 1 183 ? 6.261 -28.355 -14.834 1.00 95.25 183 ASN A CA 1
ATOM 1484 C C . ASN A 1 183 ? 7.452 -27.376 -15.012 1.00 95.25 183 ASN A C 1
ATOM 1486 O O . ASN A 1 183 ? 8.599 -27.617 -14.600 1.00 95.25 183 ASN A O 1
ATOM 1490 N N . VAL A 1 184 ? 7.175 -26.244 -15.668 1.00 95.94 184 VAL A N 1
ATOM 1491 C CA . VAL A 1 184 ? 8.116 -25.143 -15.920 1.00 95.94 184 VAL A CA 1
ATOM 1492 C C . VAL A 1 184 ? 7.619 -23.914 -15.160 1.00 95.94 184 VAL A C 1
ATOM 1494 O O . VAL A 1 184 ? 6.484 -23.510 -15.385 1.00 95.94 184 VAL A O 1
ATOM 1497 N N . PRO A 1 185 ? 8.431 -23.305 -14.276 1.00 97.19 185 PRO A N 1
ATOM 1498 C CA . PRO A 1 185 ? 8.003 -22.149 -13.502 1.00 97.19 185 PRO A CA 1
ATOM 1499 C C . PRO A 1 185 ? 7.949 -20.892 -14.373 1.00 97.19 185 PRO A C 1
ATOM 1501 O O . PRO A 1 185 ? 8.581 -20.803 -15.431 1.00 97.19 185 PRO A O 1
ATOM 1504 N N . ILE A 1 186 ? 7.251 -19.876 -13.879 1.00 98.00 186 ILE A N 1
ATOM 1505 C CA . ILE A 1 186 ? 7.394 -18.502 -14.350 1.00 98.00 186 ILE A CA 1
ATOM 1506 C C . ILE A 1 186 ? 8.872 -18.120 -14.235 1.00 98.00 186 ILE A C 1
ATOM 1508 O O . ILE A 1 186 ? 9.427 -18.103 -13.137 1.00 98.00 186 ILE A O 1
ATOM 1512 N N . SER A 1 187 ? 9.510 -17.811 -15.360 1.00 97.94 187 SER A N 1
ATOM 1513 C CA . SER A 1 187 ? 10.941 -17.499 -15.431 1.00 97.94 187 SER A CA 1
ATOM 1514 C C . SER A 1 187 ? 11.217 -15.998 -15.377 1.00 97.94 187 SER A C 1
ATOM 1516 O O . SER A 1 187 ? 12.278 -15.576 -14.909 1.00 97.94 187 SER A O 1
ATOM 1518 N N . TYR A 1 188 ? 10.263 -15.179 -15.826 1.00 98.56 188 TYR A N 1
ATOM 1519 C CA . TYR A 1 188 ? 10.421 -13.730 -15.883 1.00 98.56 188 TYR A CA 1
ATOM 1520 C C . TYR A 1 188 ? 9.109 -12.987 -15.635 1.00 98.56 188 TYR A C 1
ATOM 1522 O O . TYR A 1 188 ? 8.057 -13.401 -16.123 1.00 98.56 188 TYR A O 1
ATOM 1530 N N . ILE A 1 189 ? 9.191 -11.872 -14.910 1.00 98.50 189 ILE A N 1
ATOM 1531 C CA . ILE A 1 189 ? 8.097 -10.924 -14.689 1.00 98.50 189 ILE A CA 1
ATOM 1532 C C . ILE A 1 189 ? 8.643 -9.501 -14.887 1.00 98.50 189 ILE A C 1
ATOM 1534 O O . ILE A 1 189 ? 9.663 -9.136 -14.323 1.00 98.50 189 ILE A O 1
ATOM 1538 N N . ASP A 1 190 ? 7.953 -8.668 -15.651 1.00 98.25 190 ASP A N 1
ATOM 1539 C CA . ASP A 1 190 ? 8.161 -7.223 -15.690 1.00 98.25 190 ASP A CA 1
ATOM 1540 C C . ASP A 1 190 ? 6.867 -6.534 -15.292 1.00 98.25 190 ASP A C 1
ATOM 1542 O O . ASP A 1 190 ? 5.823 -6.756 -15.912 1.00 98.25 190 ASP A O 1
ATOM 1546 N N . ILE A 1 191 ? 6.945 -5.696 -14.267 1.00 97.88 191 ILE A N 1
ATOM 1547 C CA . ILE A 1 191 ? 5.847 -4.853 -13.821 1.00 97.88 191 ILE A CA 1
ATOM 1548 C C . ILE A 1 191 ? 6.275 -3.407 -13.995 1.00 97.88 191 ILE A C 1
ATOM 1550 O O . ILE A 1 191 ? 7.253 -2.954 -13.406 1.00 97.88 191 ILE A O 1
ATOM 1554 N N . PHE A 1 192 ? 5.491 -2.666 -14.763 1.00 97.44 192 PHE A N 1
ATOM 1555 C CA . PHE A 1 192 ? 5.606 -1.226 -14.881 1.00 97.44 192 PHE A CA 1
ATOM 1556 C C . PHE A 1 192 ? 4.308 -0.579 -14.418 1.00 97.44 192 PHE A C 1
ATOM 1558 O O . PHE A 1 192 ? 3.222 -0.935 -14.878 1.00 97.44 192 PHE A O 1
ATOM 1565 N N . HIS A 1 193 ? 4.423 0.409 -13.542 1.00 95.94 193 HIS A N 1
ATOM 1566 C CA . HIS A 1 193 ? 3.310 1.244 -13.124 1.00 95.94 193 HIS A CA 1
ATOM 1567 C C . HIS A 1 193 ? 3.752 2.692 -13.033 1.00 95.94 193 HIS A C 1
ATOM 1569 O O . HIS A 1 193 ? 4.645 3.023 -12.260 1.00 95.94 193 HIS A O 1
ATOM 1575 N N . SER A 1 194 ? 3.072 3.567 -13.761 1.00 94.31 194 SER A N 1
ATOM 1576 C CA . SER A 1 194 ? 3.248 5.006 -13.663 1.00 94.31 194 SER A CA 1
ATOM 1577 C C . SER A 1 194 ? 1.956 5.661 -13.203 1.00 94.31 194 SER A C 1
ATOM 1579 O O . SER A 1 194 ? 0.895 5.450 -13.794 1.00 94.31 194 SER A O 1
ATOM 1581 N N . ASP A 1 195 ? 2.041 6.466 -12.146 1.00 90.75 195 ASP A N 1
ATOM 1582 C CA . ASP A 1 195 ? 0.919 7.292 -11.721 1.00 90.75 195 ASP A CA 1
ATOM 1583 C C . ASP A 1 195 ? 0.732 8.490 -12.640 1.00 90.75 195 ASP A C 1
ATOM 1585 O O . ASP A 1 195 ? -0.417 8.855 -12.873 1.00 90.75 195 ASP A O 1
ATOM 1589 N N . GLY A 1 196 ? 1.816 9.059 -13.170 1.00 88.69 196 GLY A N 1
ATOM 1590 C CA . GLY A 1 196 ? 1.764 10.222 -14.049 1.00 88.69 196 GLY A CA 1
ATOM 1591 C C . GLY A 1 196 ? 1.237 11.460 -13.335 1.00 88.69 196 GLY A C 1
ATOM 1592 O O . GLY A 1 196 ? 0.357 12.150 -13.849 1.00 88.69 196 GLY A O 1
ATOM 1593 N N . MET A 1 197 ? 1.692 11.684 -12.101 1.00 88.31 197 MET A N 1
ATOM 1594 C CA . MET A 1 197 ? 1.273 12.811 -11.273 1.00 88.31 197 MET A CA 1
ATOM 1595 C C . MET A 1 197 ? 2.435 13.782 -11.098 1.00 88.31 197 MET A C 1
ATOM 1597 O O . MET A 1 197 ? 3.500 13.412 -10.616 1.00 88.31 197 MET A O 1
ATOM 1601 N N . TRP A 1 198 ? 2.183 15.046 -11.428 1.00 91.31 198 TRP A N 1
ATOM 1602 C CA . TRP A 1 198 ? 3.127 16.132 -11.199 1.00 91.31 198 TRP A CA 1
ATOM 1603 C C . TRP A 1 198 ? 2.756 16.860 -9.905 1.00 91.31 198 TRP A C 1
ATOM 1605 O O . TRP A 1 198 ? 1.793 17.633 -9.874 1.00 91.31 198 TRP A O 1
ATOM 1615 N N . ASN A 1 199 ? 3.488 16.550 -8.833 1.00 92.00 199 ASN A N 1
ATOM 1616 C CA . ASN A 1 199 ? 3.374 17.259 -7.562 1.00 92.00 199 ASN A CA 1
ATOM 1617 C C . ASN A 1 199 ? 4.131 18.590 -7.646 1.00 92.00 199 ASN A C 1
ATOM 1619 O O . ASN A 1 199 ? 5.263 18.626 -8.133 1.00 92.00 199 ASN A O 1
ATOM 1623 N N . MET A 1 200 ? 3.510 19.663 -7.166 1.00 94.38 200 MET A N 1
ATOM 1624 C CA . MET A 1 200 ? 4.161 20.969 -7.054 1.00 94.38 200 MET A CA 1
ATOM 1625 C C . MET A 1 200 ? 5.067 21.021 -5.812 1.00 94.38 200 MET A C 1
ATOM 1627 O O . MET A 1 200 ? 4.826 20.280 -4.860 1.00 94.38 200 MET A O 1
ATOM 1631 N N . PRO A 1 201 ? 6.113 21.868 -5.780 1.00 95.00 201 PRO A N 1
ATOM 1632 C CA . PRO A 1 201 ? 7.091 21.875 -4.689 1.00 95.00 201 PRO A CA 1
ATOM 1633 C C . PRO A 1 201 ? 6.511 22.118 -3.290 1.00 95.00 201 PRO A C 1
ATOM 1635 O O . PRO A 1 201 ? 6.978 21.528 -2.320 1.00 95.00 201 PRO A O 1
ATOM 1638 N N . ASP A 1 202 ? 5.492 22.965 -3.178 1.00 94.81 202 ASP A N 1
ATOM 1639 C CA . ASP A 1 202 ? 4.784 23.236 -1.924 1.00 94.81 202 ASP A CA 1
ATOM 1640 C C . ASP A 1 202 ? 3.945 22.040 -1.448 1.00 94.81 202 ASP A C 1
ATOM 1642 O O . ASP A 1 202 ? 3.881 21.776 -0.247 1.00 94.81 202 ASP A O 1
ATOM 1646 N N . GLU A 1 203 ? 3.366 21.264 -2.367 1.00 94.50 203 GLU A N 1
ATOM 1647 C CA . GLU A 1 203 ? 2.532 20.096 -2.049 1.00 94.50 203 GLU A CA 1
ATOM 1648 C C . GLU A 1 203 ? 3.275 19.017 -1.277 1.00 94.50 203 GLU A C 1
ATOM 1650 O O . GLU A 1 203 ? 2.669 18.327 -0.464 1.00 94.50 203 GLU A O 1
ATOM 1655 N N . PHE A 1 204 ? 4.582 18.875 -1.488 1.00 95.06 204 PHE A N 1
ATOM 1656 C CA . PHE A 1 204 ? 5.392 17.944 -0.705 1.00 95.06 204 PHE A CA 1
ATOM 1657 C C . PHE A 1 204 ? 5.352 18.264 0.799 1.00 95.06 204 PHE A C 1
ATOM 1659 O O . PHE A 1 204 ? 5.488 17.355 1.614 1.00 95.06 204 PHE A O 1
ATOM 1666 N N . ILE A 1 205 ? 5.123 19.530 1.165 1.00 94.50 205 ILE A N 1
ATOM 1667 C CA . ILE A 1 205 ? 5.154 20.027 2.543 1.00 94.50 205 ILE A CA 1
ATOM 1668 C C . ILE A 1 205 ? 3.772 19.908 3.203 1.00 94.50 205 ILE A C 1
ATOM 1670 O O . ILE A 1 205 ? 3.644 19.344 4.292 1.00 94.50 205 ILE A O 1
ATOM 1674 N N . TYR A 1 206 ? 2.720 20.433 2.568 1.00 91.88 206 TYR A N 1
ATOM 1675 C CA . TYR A 1 206 ? 1.407 20.553 3.221 1.00 91.88 206 TYR A CA 1
ATOM 1676 C C . TYR A 1 206 ? 0.458 19.377 2.966 1.00 91.88 206 TYR A C 1
ATOM 1678 O O . TYR A 1 206 ? -0.530 19.229 3.680 1.00 91.88 206 TYR A O 1
ATOM 1686 N N . ARG A 1 207 ? 0.708 18.536 1.956 1.00 89.88 207 ARG A N 1
ATOM 1687 C CA . ARG A 1 207 ? -0.225 17.464 1.596 1.00 89.88 207 ARG A CA 1
ATOM 1688 C C . ARG A 1 207 ? -0.160 16.305 2.590 1.00 89.88 207 ARG A C 1
ATOM 1690 O O . ARG A 1 207 ? 0.907 15.743 2.813 1.00 89.88 207 ARG A O 1
ATOM 1697 N N . GLU A 1 208 ? -1.328 15.894 3.082 1.00 87.31 208 GLU A N 1
ATOM 1698 C CA . GLU A 1 208 ? -1.490 14.717 3.957 1.00 87.31 208 GLU A CA 1
ATOM 1699 C C . GLU A 1 208 ? -2.016 13.475 3.229 1.00 87.31 208 GLU A C 1
ATOM 1701 O O . GLU A 1 208 ? -1.916 12.358 3.720 1.00 87.31 208 GLU A O 1
ATOM 1706 N N . ASN A 1 209 ? -2.569 13.627 2.024 1.00 85.94 209 ASN A N 1
ATOM 1707 C CA . ASN A 1 209 ? -2.985 12.479 1.222 1.00 85.94 209 ASN A CA 1
ATOM 1708 C C . ASN A 1 209 ? -1.791 11.903 0.449 1.00 85.94 209 ASN A C 1
ATOM 1710 O O . ASN A 1 209 ? -1.333 12.555 -0.488 1.00 85.94 209 ASN A O 1
ATOM 1714 N N . HIS A 1 210 ? -1.370 10.669 0.745 1.00 87.56 210 HIS A N 1
ATOM 1715 C CA . HIS A 1 210 ? -0.154 10.059 0.178 1.00 87.56 210 HIS A CA 1
ATOM 1716 C C . HIS A 1 210 ? 1.083 10.968 0.366 1.00 87.56 210 HIS A C 1
ATOM 1718 O O . HIS A 1 210 ? 1.688 11.403 -0.619 1.00 87.56 210 HIS A O 1
ATOM 1724 N N . PRO A 1 211 ? 1.422 11.315 1.619 1.00 93.38 211 PRO A N 1
ATOM 1725 C CA . PRO A 1 211 ? 2.510 12.233 1.922 1.00 93.38 211 PRO A CA 1
ATOM 1726 C C . PRO A 1 211 ? 3.865 11.574 1.639 1.00 93.38 211 PRO A C 1
ATOM 1728 O O . PRO A 1 211 ? 4.012 10.362 1.782 1.00 93.38 211 PRO A O 1
ATOM 1731 N N . TYR A 1 212 ? 4.857 12.387 1.266 1.00 96.00 212 TYR A N 1
ATOM 1732 C CA . TYR A 1 212 ? 6.264 11.961 1.162 1.00 96.00 212 TYR A CA 1
ATOM 1733 C C . TYR A 1 212 ? 7.092 12.413 2.369 1.00 96.00 212 TYR A C 1
ATOM 1735 O O . TYR A 1 212 ? 8.115 11.813 2.680 1.00 96.00 212 TYR A O 1
ATOM 1743 N N . LYS A 1 213 ? 6.643 13.454 3.080 1.00 96.06 213 LYS A N 1
ATOM 1744 C CA . LYS A 1 213 ? 7.354 14.075 4.210 1.00 96.06 213 LYS A CA 1
ATOM 1745 C C . LYS A 1 213 ? 7.587 13.164 5.416 1.00 96.06 213 LYS A C 1
ATOM 1747 O O . LYS A 1 213 ? 8.382 13.503 6.278 1.00 96.06 213 LYS A O 1
ATOM 1752 N N . TYR A 1 214 ? 6.901 12.025 5.478 1.00 95.62 214 TYR A N 1
ATOM 1753 C CA . TYR A 1 214 ? 7.070 11.030 6.538 1.00 95.62 214 TYR A CA 1
ATOM 1754 C C . TYR A 1 214 ? 8.057 9.915 6.167 1.00 95.62 214 TYR A C 1
ATOM 1756 O O . TYR A 1 214 ? 8.161 8.931 6.889 1.00 95.62 214 TYR A O 1
ATOM 1764 N N . GLY A 1 215 ? 8.778 10.039 5.048 1.00 95.94 215 GLY A N 1
ATOM 1765 C CA . GLY A 1 215 ? 9.847 9.113 4.663 1.00 95.94 215 GLY A CA 1
ATOM 1766 C C . GLY A 1 215 ? 9.387 7.812 3.999 1.00 95.94 215 GLY A C 1
ATOM 1767 O O . GLY A 1 215 ? 10.228 7.042 3.553 1.00 95.94 215 GLY A O 1
ATOM 1768 N N . TYR A 1 216 ? 8.081 7.566 3.866 1.00 96.00 216 TYR A N 1
ATOM 1769 C CA . TYR A 1 216 ? 7.536 6.539 2.972 1.00 96.00 216 TYR A CA 1
ATOM 1770 C C . TYR A 1 216 ? 6.985 7.174 1.696 1.00 96.00 216 TYR A C 1
ATOM 1772 O O . TYR A 1 216 ? 6.325 8.213 1.733 1.00 96.00 216 TYR A O 1
ATOM 1780 N N . GLY A 1 217 ? 7.253 6.551 0.550 1.00 96.19 217 GLY A N 1
ATOM 1781 C CA . GLY A 1 217 ? 6.834 7.068 -0.744 1.00 96.19 217 GLY A CA 1
ATOM 1782 C C . GLY A 1 217 ? 6.090 6.044 -1.587 1.00 96.19 217 GLY A C 1
ATOM 1783 O O . GLY A 1 217 ? 5.175 5.341 -1.139 1.00 96.19 217 GLY A O 1
ATOM 1784 N N . LYS A 1 218 ? 6.476 5.994 -2.859 1.00 96.31 218 LYS A N 1
ATOM 1785 C CA . LYS A 1 218 ? 5.848 5.221 -3.923 1.00 96.31 218 LYS A CA 1
ATOM 1786 C C . LYS A 1 218 ? 5.521 3.778 -3.545 1.00 96.31 218 LYS A C 1
ATOM 1788 O O . LYS A 1 218 ? 4.434 3.319 -3.912 1.00 96.31 218 LYS A O 1
ATOM 1793 N N . LEU A 1 219 ? 6.402 3.074 -2.828 1.00 95.50 219 LEU A N 1
ATOM 1794 C CA . LEU A 1 219 ? 6.167 1.697 -2.384 1.00 95.50 219 LEU A CA 1
ATOM 1795 C C . LEU A 1 219 ? 4.965 1.581 -1.451 1.00 95.50 219 LEU A C 1
ATOM 1797 O O . LEU A 1 219 ? 4.138 0.701 -1.648 1.00 95.50 219 LEU A O 1
ATOM 1801 N N . PHE A 1 220 ? 4.815 2.477 -0.480 1.00 95.62 220 PHE A N 1
ATOM 1802 C CA . PHE A 1 220 ? 3.699 2.449 0.476 1.00 95.62 220 PHE A CA 1
ATOM 1803 C C . PHE A 1 220 ? 2.417 3.027 -0.137 1.00 95.62 220 PHE A C 1
ATOM 1805 O O . PHE A 1 220 ? 1.292 2.719 0.270 1.00 95.62 220 PHE A O 1
ATOM 1812 N N . HIS A 1 221 ? 2.574 3.856 -1.169 1.00 94.12 221 HIS A N 1
ATOM 1813 C CA . HIS A 1 221 ? 1.478 4.462 -1.909 1.00 94.12 221 HIS A CA 1
ATOM 1814 C C . HIS A 1 221 ? 0.830 3.452 -2.865 1.00 94.12 221 HIS A C 1
ATOM 1816 O O . HIS A 1 221 ? 0.036 2.611 -2.445 1.00 94.12 221 HIS A O 1
ATOM 1822 N N . SER A 1 222 ? 1.107 3.555 -4.165 1.00 92.38 222 SER A N 1
ATOM 1823 C CA . SER A 1 222 ? 0.534 2.675 -5.185 1.00 92.38 222 SER A CA 1
ATOM 1824 C C . SER A 1 222 ? 1.383 1.430 -5.441 1.00 92.38 222 SER A C 1
ATOM 1826 O O . SER A 1 222 ? 0.839 0.441 -5.927 1.00 92.38 222 SER A O 1
ATOM 1828 N N . GLY A 1 223 ? 2.670 1.450 -5.081 1.00 95.62 223 GLY A N 1
ATOM 1829 C CA . GLY A 1 223 ? 3.603 0.336 -5.233 1.00 95.62 223 GLY A CA 1
ATOM 1830 C C . GLY A 1 223 ? 3.213 -0.913 -4.448 1.00 95.62 223 GLY A C 1
ATOM 1831 O O . GLY A 1 223 ? 3.419 -2.019 -4.939 1.00 95.62 223 GLY A O 1
ATOM 1832 N N . TYR A 1 224 ? 2.553 -0.750 -3.300 1.00 96.44 224 TYR A N 1
ATOM 1833 C CA . TYR A 1 224 ? 2.143 -1.847 -2.424 1.00 96.44 224 TYR A CA 1
ATOM 1834 C C . TYR A 1 224 ? 1.278 -2.862 -3.169 1.00 96.44 224 TYR A C 1
ATOM 1836 O O . TYR A 1 224 ? 1.503 -4.064 -3.091 1.00 96.44 224 TYR A O 1
ATOM 1844 N N . HIS A 1 225 ? 0.345 -2.371 -3.991 1.00 95.81 225 HIS A N 1
ATOM 1845 C CA . HIS A 1 225 ? -0.491 -3.217 -4.837 1.00 95.81 225 HIS A CA 1
ATOM 1846 C C . HIS A 1 225 ? 0.304 -4.046 -5.854 1.00 95.81 225 HIS A C 1
ATOM 1848 O O . HIS A 1 225 ? -0.168 -5.096 -6.274 1.00 95.81 225 HIS A O 1
ATOM 1854 N N . PHE A 1 226 ? 1.470 -3.573 -6.294 1.00 96.56 226 PHE A N 1
ATOM 1855 C CA . PHE A 1 226 ? 2.297 -4.261 -7.286 1.00 96.56 226 PHE A CA 1
ATOM 1856 C C . PHE A 1 226 ? 3.276 -5.241 -6.648 1.00 96.56 226 PHE A C 1
ATOM 1858 O O . PHE A 1 226 ? 3.536 -6.282 -7.242 1.00 96.56 226 PHE A O 1
ATOM 1865 N N . ILE A 1 227 ? 3.745 -4.965 -5.428 1.00 96.56 227 ILE A N 1
ATOM 1866 C CA . ILE A 1 227 ? 4.425 -5.969 -4.600 1.00 96.56 227 ILE A CA 1
ATOM 1867 C C . ILE A 1 227 ? 3.461 -7.120 -4.291 1.00 96.56 227 ILE A C 1
ATOM 1869 O O . ILE A 1 227 ? 3.794 -8.283 -4.492 1.00 96.56 227 ILE A O 1
ATOM 1873 N N . ASP A 1 228 ? 2.236 -6.789 -3.891 1.00 96.88 228 ASP A N 1
ATOM 1874 C CA . ASP A 1 228 ? 1.162 -7.747 -3.645 1.00 96.88 228 ASP A CA 1
ATOM 1875 C C . ASP A 1 228 ? 0.769 -8.556 -4.900 1.00 96.88 228 ASP A C 1
ATOM 1877 O O . ASP A 1 228 ? 0.549 -9.766 -4.811 1.00 96.88 228 ASP A O 1
ATOM 1881 N N . LEU A 1 229 ? 0.705 -7.911 -6.071 1.00 96.75 229 LEU A N 1
ATOM 1882 C CA . LEU A 1 229 ? 0.441 -8.580 -7.347 1.00 96.75 229 LEU A CA 1
ATOM 1883 C C . LEU A 1 229 ? 1.598 -9.506 -7.748 1.00 96.75 229 LEU A C 1
ATOM 1885 O O . LEU A 1 229 ? 1.347 -10.618 -8.209 1.00 96.75 229 LEU A O 1
ATOM 1889 N N . LEU A 1 230 ? 2.848 -9.064 -7.572 1.00 97.56 230 LEU A N 1
ATOM 1890 C CA . LEU A 1 230 ? 4.042 -9.858 -7.859 1.00 97.56 230 LEU A CA 1
ATOM 1891 C C . LEU A 1 230 ? 4.046 -11.151 -7.043 1.00 97.56 230 LEU A C 1
ATOM 1893 O O . LEU A 1 230 ? 4.179 -12.227 -7.621 1.00 97.56 230 LEU A O 1
ATOM 1897 N N . THR A 1 231 ? 3.863 -11.058 -5.724 1.00 96.06 231 THR A N 1
ATOM 1898 C CA . THR A 1 231 ? 3.844 -12.240 -4.847 1.00 96.06 231 THR A CA 1
ATOM 1899 C C . THR A 1 231 ? 2.691 -13.172 -5.204 1.00 96.06 231 THR A C 1
ATOM 1901 O O . THR A 1 231 ? 2.900 -14.367 -5.381 1.00 96.06 231 THR A O 1
ATOM 1904 N N . TRP A 1 232 ? 1.503 -12.620 -5.461 1.00 96.88 232 TRP A N 1
ATOM 1905 C CA . TRP A 1 232 ? 0.346 -13.404 -5.889 1.00 96.88 232 TRP A CA 1
ATOM 1906 C C . TRP A 1 232 ? 0.565 -14.134 -7.219 1.00 96.88 232 TRP A C 1
ATOM 1908 O O . TRP A 1 232 ? 0.053 -15.236 -7.399 1.00 96.88 232 TRP A O 1
ATOM 1918 N N . LEU A 1 233 ? 1.290 -13.552 -8.173 1.00 96.69 233 LEU A N 1
ATOM 1919 C CA . LEU A 1 233 ? 1.635 -14.233 -9.424 1.00 96.69 233 LEU A CA 1
ATOM 1920 C C . LEU A 1 233 ? 2.706 -15.308 -9.204 1.00 96.69 233 LEU A C 1
ATOM 1922 O O . LEU A 1 233 ? 2.589 -16.396 -9.763 1.00 96.69 233 LEU A O 1
ATOM 1926 N N . LEU A 1 234 ? 3.715 -15.026 -8.374 1.00 96.50 234 LEU A N 1
ATOM 1927 C CA . LEU A 1 234 ? 4.785 -15.972 -8.045 1.00 96.50 234 LEU A CA 1
ATOM 1928 C C . LEU A 1 234 ? 4.275 -17.226 -7.336 1.00 96.50 234 LEU A C 1
ATOM 1930 O O . LEU A 1 234 ? 4.848 -18.291 -7.550 1.00 96.50 234 LEU A O 1
ATOM 1934 N N . ASP A 1 235 ? 3.171 -17.139 -6.588 1.00 95.31 235 ASP A N 1
ATOM 1935 C CA . ASP A 1 235 ? 2.540 -18.300 -5.943 1.00 95.31 235 ASP A CA 1
ATOM 1936 C C . ASP A 1 235 ? 2.201 -19.433 -6.926 1.00 95.31 235 ASP A C 1
ATOM 1938 O O . ASP A 1 235 ? 2.086 -20.589 -6.522 1.00 95.31 235 ASP A O 1
ATOM 1942 N N . VAL A 1 236 ? 2.054 -19.136 -8.224 1.00 95.75 236 VAL A N 1
ATOM 1943 C CA . VAL A 1 236 ? 1.856 -20.163 -9.260 1.00 95.75 236 VAL A CA 1
ATOM 1944 C C . VAL A 1 236 ? 3.025 -21.158 -9.294 1.00 95.75 236 VAL A C 1
ATOM 1946 O O . VAL A 1 236 ? 2.807 -22.353 -9.505 1.00 95.75 236 VAL A O 1
ATOM 1949 N N . ASN A 1 237 ? 4.249 -20.702 -9.017 1.00 95.56 237 ASN A N 1
ATOM 1950 C CA . ASN A 1 237 ? 5.441 -21.550 -9.005 1.00 95.56 237 ASN A CA 1
ATOM 1951 C C . ASN A 1 237 ? 5.450 -22.565 -7.857 1.00 95.56 237 ASN A C 1
ATOM 1953 O O . ASN A 1 237 ? 6.180 -23.546 -7.947 1.00 95.56 237 ASN A O 1
ATOM 1957 N N . ASN A 1 238 ? 4.622 -22.394 -6.820 1.00 91.69 238 ASN A N 1
ATOM 1958 C CA . ASN A 1 238 ? 4.546 -23.343 -5.702 1.00 91.69 238 ASN A CA 1
ATOM 1959 C C . ASN A 1 238 ? 4.014 -24.722 -6.134 1.00 91.69 238 ASN A C 1
ATOM 1961 O O . ASN A 1 238 ? 4.194 -25.701 -5.418 1.00 91.69 238 ASN A O 1
ATOM 1965 N N . SER A 1 239 ? 3.369 -24.809 -7.303 1.00 88.94 239 SER A N 1
ATOM 1966 C CA . SER A 1 239 ? 2.936 -26.075 -7.911 1.00 88.94 239 SER A CA 1
ATOM 1967 C C . SER A 1 239 ? 4.077 -26.864 -8.571 1.00 88.94 239 SER A C 1
ATOM 1969 O O . SER A 1 239 ? 3.910 -28.040 -8.890 1.00 88.94 239 SER A O 1
ATOM 1971 N N . VAL A 1 240 ? 5.241 -26.239 -8.779 1.00 91.56 240 VAL A N 1
ATOM 1972 C CA . VAL A 1 240 ? 6.359 -26.822 -9.524 1.00 91.56 240 VAL A CA 1
ATOM 1973 C C . VAL A 1 240 ? 7.298 -27.542 -8.571 1.00 91.56 240 VAL A C 1
ATOM 1975 O O . VAL A 1 240 ? 7.982 -26.925 -7.752 1.00 91.56 240 VAL A O 1
ATOM 1978 N N . LYS A 1 241 ? 7.367 -28.866 -8.708 1.00 85.62 241 LYS A N 1
ATOM 1979 C CA . LYS A 1 241 ? 8.210 -29.705 -7.854 1.00 85.62 241 LYS A CA 1
ATOM 1980 C C . LYS A 1 241 ? 9.687 -29.304 -7.980 1.00 85.62 241 LYS A C 1
ATOM 1982 O O . LYS A 1 241 ? 10.181 -29.077 -9.085 1.00 85.62 241 LYS A O 1
ATOM 1987 N N . ASP A 1 242 ? 10.377 -29.233 -6.842 1.00 88.38 242 ASP A N 1
ATOM 1988 C CA . ASP A 1 242 ? 11.818 -28.956 -6.718 1.00 88.38 242 ASP A CA 1
ATOM 1989 C C . ASP A 1 242 ? 12.272 -27.569 -7.229 1.00 88.38 242 ASP A C 1
ATOM 1991 O O . ASP A 1 242 ? 13.471 -27.323 -7.396 1.00 88.38 242 ASP A O 1
ATOM 1995 N N . LYS A 1 243 ? 11.332 -26.647 -7.489 1.00 90.25 243 LYS A N 1
ATOM 1996 C CA . LYS A 1 243 ? 11.606 -25.276 -7.965 1.00 90.25 243 LYS A CA 1
ATOM 1997 C C . LYS A 1 243 ? 10.868 -24.208 -7.148 1.00 90.25 243 LYS A C 1
ATOM 1999 O O . LYS A 1 243 ? 10.690 -23.087 -7.622 1.00 90.25 243 LYS A O 1
ATOM 2004 N N . ASP A 1 244 ? 10.451 -24.545 -5.931 1.00 88.69 244 ASP A N 1
ATOM 2005 C CA . ASP A 1 244 ? 9.828 -23.616 -4.995 1.00 88.69 244 ASP A CA 1
ATOM 2006 C C . ASP A 1 244 ? 10.828 -22.551 -4.519 1.00 88.69 244 ASP A C 1
ATOM 2008 O O . ASP A 1 244 ? 12.008 -22.806 -4.277 1.00 88.69 244 ASP A O 1
ATOM 2012 N N . ILE A 1 245 ? 10.365 -21.313 -4.411 1.00 94.19 245 ILE A N 1
ATOM 2013 C CA . ILE A 1 245 ? 11.232 -20.181 -4.086 1.00 94.19 245 ILE A CA 1
ATOM 2014 C C . ILE A 1 245 ? 11.504 -20.171 -2.577 1.00 94.19 245 ILE A C 1
ATOM 2016 O O . ILE A 1 245 ? 10.569 -20.115 -1.785 1.00 94.19 245 ILE A O 1
ATOM 2020 N N . ASN A 1 246 ? 12.778 -20.159 -2.174 1.00 94.31 246 ASN A N 1
ATOM 2021 C CA . ASN A 1 246 ? 13.189 -20.083 -0.762 1.00 94.31 246 ASN A CA 1
ATOM 2022 C C . ASN A 1 246 ? 14.110 -18.895 -0.439 1.00 94.31 246 ASN A C 1
ATOM 2024 O O . ASN A 1 246 ? 14.435 -18.657 0.723 1.00 94.31 246 ASN A O 1
ATOM 2028 N N . LYS A 1 247 ? 14.532 -18.135 -1.454 1.00 96.00 247 LYS A N 1
ATOM 2029 C CA . LYS A 1 247 ? 15.430 -16.988 -1.298 1.00 96.00 247 LYS A CA 1
ATOM 2030 C C . LYS A 1 247 ? 15.141 -15.932 -2.355 1.00 96.00 247 LYS A C 1
ATOM 2032 O O . LYS A 1 247 ? 14.823 -16.257 -3.497 1.00 96.00 247 LYS A O 1
ATOM 2037 N N . CYS A 1 248 ? 15.321 -14.660 -2.007 1.00 96.81 248 CYS A N 1
ATOM 2038 C CA . CYS A 1 248 ? 15.326 -13.566 -2.973 1.00 96.81 248 CYS A CA 1
ATOM 2039 C C . CYS A 1 248 ? 16.530 -12.638 -2.777 1.00 96.81 248 CYS A C 1
ATOM 2041 O O . CYS A 1 248 ? 17.019 -12.471 -1.662 1.00 96.81 248 CYS A O 1
ATOM 2043 N N . SER A 1 249 ? 16.986 -12.009 -3.857 1.00 97.81 249 SER A N 1
ATOM 2044 C CA . SER A 1 249 ? 17.922 -10.881 -3.820 1.00 97.81 249 SER A CA 1
ATOM 2045 C C . SER A 1 249 ? 17.290 -9.689 -4.518 1.00 97.81 249 SER A C 1
ATOM 2047 O O . SER A 1 249 ? 16.732 -9.851 -5.605 1.00 97.81 249 SER A O 1
ATOM 2049 N N . VAL A 1 250 ? 17.425 -8.507 -3.931 1.00 97.69 250 VAL A N 1
ATOM 2050 C CA . VAL A 1 250 ? 16.852 -7.266 -4.451 1.00 97.69 250 VAL A CA 1
ATOM 2051 C C . VAL A 1 250 ? 17.983 -6.277 -4.696 1.00 97.69 250 VAL A C 1
ATOM 2053 O O . VAL A 1 250 ? 18.790 -6.033 -3.805 1.00 97.69 250 VAL A O 1
ATOM 2056 N N . TYR A 1 251 ? 18.024 -5.710 -5.894 1.00 98.19 251 TYR A N 1
ATOM 2057 C CA . TYR A 1 251 ? 18.743 -4.475 -6.182 1.00 98.19 251 TYR A CA 1
ATOM 2058 C C . TYR A 1 251 ? 17.704 -3.413 -6.530 1.00 98.19 251 TYR A C 1
ATOM 2060 O O . TYR A 1 251 ? 16.814 -3.694 -7.335 1.00 98.19 251 TYR A O 1
ATOM 2068 N N . SER A 1 252 ? 17.798 -2.235 -5.920 1.00 96.88 252 SER A N 1
ATOM 2069 C CA . SER A 1 252 ? 16.824 -1.157 -6.087 1.00 96.88 252 SER A CA 1
ATOM 2070 C C . SER A 1 252 ? 17.509 0.197 -6.115 1.00 96.88 252 SER A C 1
ATOM 2072 O O . SER A 1 252 ? 18.413 0.442 -5.324 1.00 96.88 252 SER A O 1
ATOM 2074 N N . GLU A 1 253 ? 16.994 1.081 -6.958 1.00 97.06 253 GLU A N 1
ATOM 2075 C CA . GLU A 1 253 ? 17.337 2.500 -7.010 1.00 97.06 253 GLU A CA 1
ATOM 2076 C C . GLU A 1 253 ? 16.057 3.332 -6.896 1.00 97.06 253 GLU A C 1
ATOM 2078 O O . GLU A 1 253 ? 14.978 2.895 -7.316 1.00 97.06 253 GLU A O 1
ATOM 2083 N N . SER A 1 254 ? 16.171 4.533 -6.329 1.00 96.44 254 SER A N 1
ATOM 2084 C CA . SER A 1 254 ? 15.031 5.427 -6.107 1.00 96.44 254 SER A CA 1
ATOM 2085 C C . SER A 1 254 ? 15.262 6.808 -6.703 1.00 96.44 254 SER A C 1
ATOM 2087 O O . SER A 1 254 ? 16.342 7.364 -6.534 1.00 96.44 254 SER A O 1
ATOM 2089 N N . TYR A 1 255 ? 14.220 7.390 -7.295 1.00 96.56 255 TYR A N 1
ATOM 2090 C CA . TYR A 1 255 ? 14.162 8.813 -7.628 1.00 96.56 255 TYR A CA 1
ATOM 2091 C C . TYR A 1 255 ? 13.401 9.547 -6.527 1.00 96.56 255 TYR A C 1
ATOM 2093 O O . TYR A 1 255 ? 12.249 9.204 -6.235 1.00 96.56 255 TYR A O 1
ATOM 2101 N N . ARG A 1 256 ? 14.028 10.528 -5.877 1.00 96.06 256 ARG A N 1
ATOM 2102 C CA . ARG A 1 256 ? 13.485 11.190 -4.683 1.00 96.06 256 ARG A CA 1
ATOM 2103 C C . ARG A 1 256 ? 13.080 12.640 -4.959 1.00 96.06 256 ARG A C 1
ATOM 2105 O O . ARG A 1 256 ? 13.471 13.220 -5.973 1.00 96.06 256 ARG A O 1
ATOM 2112 N N . PRO A 1 257 ? 12.310 13.273 -4.054 1.00 96.38 257 PRO A N 1
ATOM 2113 C CA . PRO A 1 257 ? 11.913 14.667 -4.220 1.00 96.38 257 PRO A CA 1
ATOM 2114 C C . PRO A 1 257 ? 13.090 15.632 -4.414 1.00 96.38 257 PRO A C 1
ATOM 2116 O O . PRO A 1 257 ? 12.974 16.539 -5.230 1.00 96.38 257 PRO A O 1
ATOM 2119 N N . MET A 1 258 ? 14.241 15.424 -3.760 1.00 94.44 258 MET A N 1
ATOM 2120 C CA . MET A 1 258 ? 15.439 16.236 -4.036 1.00 94.44 258 MET A CA 1
ATOM 2121 C C . MET A 1 258 ? 15.904 16.144 -5.492 1.00 94.44 258 MET A C 1
ATOM 2123 O O . MET A 1 258 ? 16.219 17.175 -6.089 1.00 94.44 258 MET A O 1
ATOM 2127 N N . ASP A 1 259 ? 15.921 14.940 -6.068 1.00 94.62 259 ASP A N 1
ATOM 2128 C CA . ASP A 1 259 ? 16.305 14.730 -7.465 1.00 94.62 259 ASP A CA 1
ATOM 2129 C C . ASP A 1 259 ? 15.312 15.432 -8.392 1.00 94.62 259 ASP A C 1
ATOM 2131 O O . ASP A 1 259 ? 15.703 16.109 -9.343 1.00 94.62 259 ASP A O 1
ATOM 2135 N N . PHE A 1 260 ? 14.019 15.348 -8.076 1.00 95.00 260 PHE A N 1
ATOM 2136 C CA . PHE A 1 260 ? 12.979 16.075 -8.795 1.00 95.00 260 PHE A CA 1
ATOM 2137 C C . PHE A 1 260 ? 13.185 17.591 -8.762 1.00 95.00 260 PHE A C 1
ATOM 2139 O O . PHE A 1 260 ? 13.176 18.222 -9.817 1.00 95.00 260 PHE A O 1
ATOM 2146 N N . MET A 1 261 ? 13.447 18.174 -7.589 1.00 93.81 261 MET A N 1
ATOM 2147 C CA . MET A 1 261 ? 13.685 19.619 -7.463 1.00 93.81 261 MET A CA 1
ATOM 2148 C C . MET A 1 261 ? 14.984 20.074 -8.134 1.00 93.81 261 MET A C 1
ATOM 2150 O O . MET A 1 261 ? 15.098 21.239 -8.509 1.00 93.81 261 MET A O 1
ATOM 2154 N N . TYR A 1 262 ? 15.968 19.183 -8.284 1.00 92.25 262 TYR A N 1
ATOM 2155 C CA . TYR A 1 262 ? 17.175 19.471 -9.056 1.00 92.25 262 TYR A CA 1
ATOM 2156 C C . TYR A 1 262 ? 16.893 19.507 -10.563 1.00 92.25 262 TYR A C 1
ATOM 2158 O O . TYR A 1 262 ? 17.371 20.399 -11.259 1.00 92.25 262 TYR A O 1
ATOM 2166 N N . ASN A 1 263 ? 16.108 18.550 -11.066 1.00 92.12 263 ASN A N 1
ATOM 2167 C CA . ASN A 1 263 ? 15.800 18.433 -12.494 1.00 92.12 263 ASN A CA 1
ATOM 2168 C C . ASN A 1 263 ? 14.737 19.433 -12.972 1.00 92.12 263 ASN A C 1
ATOM 2170 O O . ASN A 1 263 ? 14.731 19.797 -14.146 1.00 92.12 263 ASN A O 1
ATOM 2174 N N . PHE A 1 264 ? 13.822 19.840 -12.089 1.00 92.19 264 PHE A N 1
ATOM 2175 C CA . PHE A 1 264 ? 12.711 20.727 -12.410 1.00 92.19 264 PHE A CA 1
ATOM 2176 C C . PHE A 1 264 ? 12.758 21.987 -11.537 1.00 92.19 264 PHE A C 1
ATOM 2178 O O . PHE A 1 264 ? 12.162 22.059 -10.458 1.00 92.19 264 PHE A O 1
ATOM 2185 N N . ASP A 1 265 ? 13.492 22.987 -12.018 1.00 92.44 265 ASP A N 1
ATOM 2186 C CA . ASP A 1 265 ? 13.808 24.204 -11.280 1.00 92.44 265 ASP A CA 1
ATOM 2187 C C . ASP A 1 265 ? 12.757 25.316 -11.464 1.00 92.44 265 ASP A C 1
ATOM 2189 O O . ASP A 1 265 ? 11.751 25.198 -12.173 1.00 92.44 265 ASP A O 1
ATOM 2193 N N . ASN A 1 266 ? 12.996 26.456 -10.818 1.00 94.75 266 ASN A N 1
ATOM 2194 C CA . ASN A 1 266 ? 12.092 27.597 -10.885 1.00 94.75 266 ASN A CA 1
ATOM 2195 C C . ASN A 1 266 ? 11.972 28.191 -12.303 1.00 94.75 266 ASN A C 1
ATOM 2197 O O . ASN A 1 266 ? 10.909 28.692 -12.666 1.00 94.75 266 ASN A O 1
ATOM 2201 N N . LYS A 1 267 ? 13.020 28.103 -13.135 1.00 95.56 267 LYS A N 1
ATOM 2202 C CA . LYS A 1 267 ? 12.963 28.559 -14.533 1.00 95.56 267 LYS A CA 1
ATOM 2203 C C . LYS A 1 267 ? 12.026 27.665 -15.341 1.00 95.56 267 LYS A C 1
ATOM 2205 O O . LYS A 1 267 ? 11.287 28.167 -16.189 1.00 95.56 267 LYS A O 1
ATOM 2210 N N . ASN A 1 268 ? 12.002 26.359 -15.064 1.00 95.38 268 ASN A N 1
ATOM 2211 C CA . ASN A 1 268 ? 11.040 25.447 -15.679 1.00 95.38 268 ASN A CA 1
ATOM 2212 C C . ASN A 1 268 ? 9.596 25.834 -15.320 1.00 95.38 268 ASN A C 1
ATOM 2214 O O . ASN A 1 268 ? 8.758 25.930 -16.218 1.00 95.38 268 ASN A O 1
ATOM 2218 N N . TYR A 1 269 ? 9.310 26.140 -14.049 1.00 95.69 269 TYR A N 1
ATOM 2219 C CA . TYR A 1 269 ? 7.977 26.595 -13.622 1.00 95.69 269 TYR A CA 1
ATOM 2220 C C . TYR A 1 269 ? 7.567 27.936 -14.248 1.00 95.69 269 TYR A C 1
ATOM 2222 O O . TYR A 1 269 ? 6.431 28.066 -14.706 1.00 95.69 269 TYR A O 1
ATOM 2230 N N . GLN A 1 270 ? 8.484 28.902 -14.353 1.00 96.44 270 GLN A N 1
ATOM 2231 C CA . GLN A 1 270 ? 8.232 30.170 -15.047 1.00 96.44 270 GLN A CA 1
ATOM 2232 C C . GLN A 1 270 ? 7.923 29.960 -16.534 1.00 96.44 270 GLN A C 1
ATOM 2234 O O . GLN A 1 270 ? 7.027 30.598 -17.083 1.00 96.44 270 GLN A O 1
ATOM 2239 N N . LYS A 1 271 ? 8.640 29.047 -17.197 1.00 96.69 271 LYS A N 1
ATOM 2240 C CA . LYS A 1 271 ? 8.451 28.767 -18.624 1.00 96.69 271 LYS A CA 1
ATOM 2241 C C . LYS A 1 271 ? 7.154 28.009 -18.914 1.00 96.69 271 LYS A C 1
ATOM 2243 O O . LYS A 1 271 ? 6.511 28.293 -19.917 1.00 96.69 271 LYS A O 1
ATOM 2248 N N . ILE A 1 272 ? 6.810 27.022 -18.085 1.00 94.56 272 ILE A N 1
ATOM 2249 C CA . ILE A 1 272 ? 5.723 26.067 -18.363 1.00 94.56 272 ILE A CA 1
ATOM 2250 C C . ILE A 1 272 ? 4.392 26.515 -17.754 1.00 94.56 272 ILE A C 1
ATOM 2252 O O . ILE A 1 272 ? 3.352 26.354 -18.384 1.00 94.56 272 ILE A O 1
ATOM 2256 N N . LEU A 1 273 ? 4.413 27.049 -16.529 1.00 94.81 273 LEU A N 1
ATOM 2257 C CA . LEU A 1 273 ? 3.211 27.442 -15.782 1.00 94.81 273 LEU A CA 1
ATOM 2258 C C . LEU A 1 273 ? 3.118 28.954 -15.549 1.00 94.81 273 LEU A C 1
ATOM 2260 O O . LEU A 1 273 ? 2.190 29.396 -14.877 1.00 94.81 273 LEU A O 1
ATOM 2264 N N . HIS A 1 274 ? 4.068 29.739 -16.071 1.00 96.25 274 HIS A N 1
ATOM 2265 C CA . HIS A 1 274 ? 4.091 31.198 -15.935 1.00 96.25 274 HIS A CA 1
ATOM 2266 C C . HIS A 1 274 ? 4.015 31.673 -14.475 1.00 96.25 274 HIS A C 1
ATOM 2268 O O . HIS A 1 274 ? 3.354 32.659 -14.161 1.00 96.25 274 HIS A O 1
ATOM 2274 N N . THR A 1 275 ? 4.700 30.964 -13.568 1.00 95.56 275 THR A N 1
ATOM 2275 C CA . THR A 1 275 ? 4.686 31.254 -12.126 1.00 95.56 275 THR A CA 1
ATOM 2276 C C . THR A 1 275 ? 6.085 31.315 -11.520 1.00 95.56 275 THR A C 1
ATOM 2278 O O . THR A 1 275 ? 6.992 30.607 -11.950 1.00 95.56 275 THR A O 1
ATOM 2281 N N . ASN A 1 276 ? 6.231 32.135 -10.476 1.00 96.06 276 ASN A N 1
ATOM 2282 C CA . ASN A 1 276 ? 7.420 32.220 -9.623 1.00 96.06 276 ASN A CA 1
ATOM 2283 C C . ASN A 1 276 ? 7.144 31.753 -8.177 1.00 96.06 276 ASN A C 1
ATOM 2285 O O . ASN A 1 276 ? 7.976 31.953 -7.294 1.00 96.06 276 ASN A O 1
ATOM 2289 N N . LYS A 1 277 ? 5.967 31.154 -7.920 1.00 95.81 277 LYS A N 1
ATOM 2290 C CA . LYS A 1 277 ? 5.485 30.771 -6.576 1.00 95.81 277 LYS A CA 1
ATOM 2291 C C . LYS A 1 277 ? 6.496 29.923 -5.798 1.00 95.81 277 LYS A C 1
ATOM 2293 O O . LYS A 1 277 ? 6.602 30.038 -4.581 1.00 95.81 277 LYS A O 1
ATOM 2298 N N . PHE A 1 278 ? 7.245 29.073 -6.496 1.00 95.44 278 PHE A N 1
ATOM 2299 C CA . PHE A 1 278 ? 8.085 28.051 -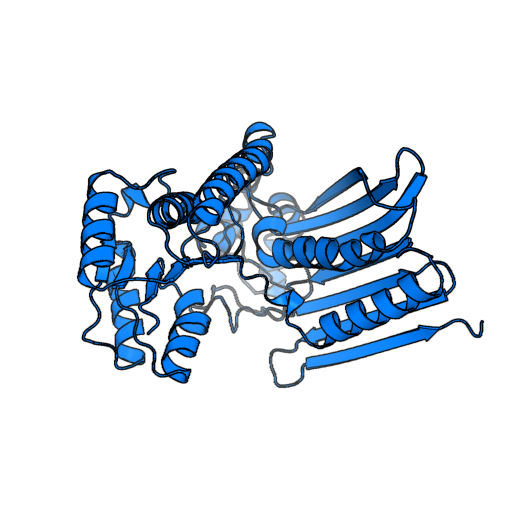5.876 1.00 95.44 278 PHE A CA 1
ATOM 2300 C C . PHE A 1 278 ? 9.543 28.468 -5.666 1.00 95.44 278 PHE A C 1
ATOM 2302 O O . PHE A 1 278 ? 10.306 27.679 -5.113 1.00 95.44 278 PHE A O 1
ATOM 2309 N N . ALA A 1 279 ? 9.939 29.683 -6.062 1.00 94.94 279 ALA A N 1
ATOM 2310 C CA . ALA A 1 279 ? 11.333 30.128 -6.028 1.00 94.94 279 ALA A CA 1
ATOM 2311 C C . ALA A 1 279 ? 11.989 29.930 -4.651 1.00 94.94 279 ALA A C 1
ATOM 2313 O O . ALA A 1 279 ? 13.041 29.301 -4.550 1.00 94.94 279 ALA A O 1
ATOM 2314 N N . ASN A 1 280 ? 11.318 30.374 -3.583 1.00 93.69 280 ASN A N 1
ATOM 2315 C CA . ASN A 1 280 ? 11.819 30.241 -2.212 1.00 93.69 280 ASN A CA 1
ATOM 2316 C C . ASN A 1 280 ? 11.890 28.777 -1.761 1.00 93.69 280 ASN A C 1
ATOM 2318 O O . ASN A 1 280 ? 12.801 28.383 -1.038 1.00 93.69 280 ASN A O 1
ATOM 2322 N N . ILE A 1 281 ? 10.934 27.952 -2.195 1.00 93.50 281 ILE A N 1
ATOM 2323 C CA . ILE A 1 281 ? 10.890 26.539 -1.816 1.00 93.50 281 ILE A CA 1
ATOM 2324 C C . ILE A 1 281 ? 12.038 25.773 -2.471 1.00 93.50 281 ILE A C 1
ATOM 2326 O O . ILE A 1 281 ? 12.652 24.945 -1.807 1.00 93.50 281 ILE A O 1
ATOM 2330 N N . LEU A 1 282 ? 12.321 26.074 -3.738 1.00 93.12 282 LEU A N 1
ATOM 2331 C CA . LEU A 1 282 ? 13.366 25.436 -4.535 1.00 93.12 282 LEU A CA 1
ATOM 2332 C C . LEU A 1 282 ? 14.776 25.920 -4.165 1.00 93.12 282 LEU A C 1
ATOM 2334 O O . LEU A 1 282 ? 15.738 25.172 -4.339 1.00 93.12 282 LEU A O 1
ATOM 2338 N N . ALA A 1 283 ? 14.905 27.139 -3.628 1.00 91.62 283 ALA A N 1
ATOM 2339 C CA . ALA A 1 283 ? 16.167 27.644 -3.088 1.00 91.62 283 ALA A CA 1
ATOM 2340 C C . ALA A 1 283 ? 16.669 26.787 -1.910 1.00 91.62 283 ALA A C 1
ATOM 2342 O O . ALA A 1 283 ? 17.859 26.488 -1.830 1.00 91.62 283 ALA A O 1
ATOM 2343 N N . ASP A 1 284 ? 15.754 26.319 -1.057 1.00 91.12 284 ASP A N 1
ATOM 2344 C CA . ASP A 1 284 ? 16.037 25.403 0.051 1.00 91.12 284 ASP A CA 1
ATOM 2345 C C . ASP A 1 284 ? 15.557 23.977 -0.261 1.00 91.12 284 ASP A C 1
ATOM 2347 O O . ASP A 1 284 ? 14.612 23.454 0.329 1.00 91.12 284 ASP A O 1
ATOM 2351 N N . ARG A 1 285 ? 16.194 23.332 -1.243 1.00 89.56 285 ARG A N 1
ATOM 2352 C CA . ARG A 1 285 ? 15.862 21.949 -1.627 1.00 89.56 285 ARG A CA 1
ATOM 2353 C C . ARG A 1 285 ? 16.301 20.892 -0.605 1.00 89.56 285 ARG A C 1
ATOM 2355 O O . ARG A 1 285 ? 15.822 19.764 -0.671 1.00 89.56 285 ARG A O 1
ATOM 2362 N N . GLN A 1 286 ? 17.197 21.234 0.325 1.00 91.56 286 GLN A N 1
ATOM 2363 C CA . GLN A 1 286 ? 17.747 20.277 1.295 1.00 91.56 286 GLN A CA 1
ATOM 2364 C C . GLN A 1 286 ? 16.684 19.740 2.255 1.00 91.56 286 GLN A C 1
ATOM 2366 O O . GLN A 1 286 ? 16.768 18.589 2.672 1.00 91.56 286 GLN A O 1
ATOM 2371 N N . LYS A 1 287 ? 15.626 20.511 2.530 1.00 91.69 287 LYS A N 1
ATOM 2372 C CA . LYS A 1 287 ? 14.493 20.051 3.349 1.00 91.69 287 LYS A CA 1
ATOM 2373 C C . LYS A 1 287 ? 13.766 18.814 2.813 1.00 91.69 287 LYS A C 1
ATOM 2375 O O . LYS A 1 287 ? 12.996 18.205 3.545 1.00 91.69 287 LYS A O 1
ATOM 2380 N N . PHE A 1 288 ? 13.974 18.455 1.545 1.00 95.06 288 PHE A N 1
ATOM 2381 C CA . PHE A 1 288 ? 13.358 17.288 0.914 1.00 95.06 288 PHE A CA 1
ATOM 2382 C C . PHE A 1 288 ? 14.231 16.028 0.981 1.00 95.06 288 PHE A C 1
ATOM 2384 O O . PHE A 1 288 ? 13.860 15.006 0.403 1.00 95.06 288 PHE A O 1
ATOM 2391 N N . ARG A 1 289 ? 15.399 16.096 1.633 1.00 94.25 289 ARG A N 1
ATOM 2392 C CA . ARG A 1 289 ? 16.388 15.009 1.672 1.00 94.25 289 ARG A CA 1
ATOM 2393 C C . ARG A 1 289 ? 15.821 13.701 2.203 1.00 94.25 289 ARG A C 1
ATOM 2395 O O . ARG A 1 289 ? 16.050 12.653 1.602 1.00 94.25 289 ARG A O 1
ATOM 2402 N N . ASP A 1 290 ? 15.049 13.802 3.274 1.00 95.31 290 ASP A N 1
ATOM 2403 C CA . ASP A 1 290 ? 14.561 12.642 4.016 1.00 95.31 290 ASP A CA 1
ATOM 2404 C C . ASP A 1 290 ? 13.166 12.201 3.549 1.00 95.31 290 ASP A C 1
ATOM 2406 O O . ASP A 1 290 ? 12.543 11.315 4.129 1.00 95.31 290 ASP A O 1
ATOM 2410 N N . TYR A 1 291 ? 12.649 12.803 2.475 1.00 97.38 291 TYR A N 1
ATOM 2411 C CA . TYR A 1 291 ? 11.318 12.481 1.984 1.00 97.38 291 TYR A CA 1
ATOM 2412 C C . TYR A 1 291 ? 11.321 11.131 1.263 1.00 97.38 291 TYR A C 1
ATOM 2414 O O . TYR A 1 291 ? 12.291 10.745 0.605 1.00 97.38 291 TYR A O 1
ATOM 2422 N N . GLY A 1 292 ? 10.182 10.448 1.356 1.00 97.25 292 GLY A N 1
ATOM 2423 C CA . GLY A 1 292 ? 9.906 9.207 0.654 1.00 97.25 292 GLY A CA 1
ATOM 2424 C C . GLY A 1 292 ? 10.064 9.349 -0.856 1.00 97.25 292 GLY A C 1
ATOM 2425 O O . GLY A 1 292 ? 9.915 10.423 -1.443 1.00 97.25 292 GLY A O 1
ATOM 2426 N N . GLU A 1 293 ? 10.352 8.233 -1.496 1.00 97.38 293 GLU A N 1
ATOM 2427 C CA . GLU A 1 293 ? 10.671 8.159 -2.906 1.00 97.38 293 GLU A CA 1
ATOM 2428 C C . GLU A 1 293 ? 9.480 8.412 -3.835 1.00 97.38 293 GLU A C 1
ATOM 2430 O O . GLU A 1 293 ? 8.347 8.002 -3.573 1.00 97.38 293 GLU A O 1
ATOM 2435 N N . LEU A 1 294 ? 9.749 9.074 -4.960 1.00 97.12 294 LEU A N 1
ATOM 2436 C CA . LEU A 1 294 ? 8.784 9.295 -6.035 1.00 97.12 294 LEU A CA 1
ATOM 2437 C C . LEU A 1 294 ? 8.706 8.083 -6.959 1.00 97.12 294 LEU A C 1
ATOM 2439 O O . LEU A 1 294 ? 7.608 7.639 -7.303 1.00 97.12 294 LEU A O 1
ATOM 2443 N N . ASP A 1 295 ? 9.867 7.546 -7.329 1.00 97.62 295 ASP A N 1
ATOM 2444 C CA . ASP A 1 295 ? 9.980 6.379 -8.195 1.00 97.62 295 ASP A CA 1
ATOM 2445 C C . ASP A 1 295 ? 10.925 5.343 -7.592 1.00 97.62 295 ASP A C 1
ATOM 2447 O O . ASP A 1 295 ? 11.886 5.696 -6.908 1.00 97.62 295 ASP A O 1
ATOM 2451 N N . ILE A 1 296 ? 10.671 4.071 -7.897 1.00 97.88 296 ILE A N 1
ATOM 2452 C CA . ILE A 1 296 ? 11.546 2.939 -7.597 1.00 97.88 296 ILE A CA 1
ATOM 2453 C C . ILE A 1 296 ? 11.712 2.067 -8.829 1.00 97.88 296 ILE A C 1
ATOM 2455 O O . ILE A 1 296 ? 10.738 1.701 -9.496 1.00 97.88 296 ILE A O 1
ATOM 2459 N N . HIS A 1 297 ? 12.957 1.670 -9.056 1.00 98.12 297 HIS A N 1
ATOM 2460 C CA . HIS A 1 297 ? 13.351 0.703 -10.064 1.00 98.12 297 HIS A CA 1
ATOM 2461 C C . HIS A 1 297 ? 14.096 -0.436 -9.382 1.00 98.12 297 HIS A C 1
ATOM 2463 O O . HIS A 1 297 ? 15.136 -0.212 -8.768 1.00 98.12 297 HIS A O 1
ATOM 2469 N N . SER A 1 298 ? 13.572 -1.654 -9.492 1.00 98.38 298 SER A N 1
ATOM 2470 C CA . SER A 1 298 ? 14.142 -2.827 -8.835 1.00 98.38 298 SER A CA 1
ATOM 2471 C C . SER A 1 298 ? 14.345 -3.988 -9.796 1.00 98.38 298 SER A C 1
ATOM 2473 O O . SER A 1 298 ? 13.493 -4.284 -10.636 1.00 98.38 298 SER A O 1
ATOM 2475 N N . VAL A 1 299 ? 15.447 -4.708 -9.600 1.00 98.62 299 VAL A N 1
ATOM 2476 C CA . VAL A 1 299 ? 15.665 -6.051 -10.137 1.00 98.62 299 VAL A CA 1
ATOM 2477 C C . VAL A 1 299 ? 15.639 -7.024 -8.968 1.00 98.62 299 VAL A C 1
ATOM 2479 O O . VAL A 1 299 ? 16.481 -6.971 -8.071 1.00 98.62 299 VAL A O 1
ATOM 2482 N N . ILE A 1 300 ? 14.661 -7.922 -8.979 1.00 98.56 300 ILE A N 1
ATOM 2483 C CA . ILE A 1 300 ? 14.454 -8.919 -7.935 1.00 98.56 300 ILE A CA 1
ATOM 2484 C C . ILE A 1 300 ? 14.709 -10.290 -8.545 1.00 98.56 300 ILE A C 1
ATOM 2486 O O . ILE A 1 300 ? 14.097 -10.654 -9.544 1.00 98.56 300 ILE A O 1
ATOM 2490 N N . LYS A 1 301 ? 15.604 -11.074 -7.956 1.00 98.44 301 LYS A N 1
ATOM 2491 C CA . LYS A 1 301 ? 15.825 -12.467 -8.356 1.00 98.44 301 LYS A CA 1
ATOM 2492 C C . LYS A 1 301 ? 15.310 -13.380 -7.262 1.00 98.44 301 LYS A C 1
ATOM 2494 O O . LYS A 1 301 ? 15.658 -13.194 -6.099 1.00 98.44 301 LYS A O 1
ATOM 2499 N N . PHE A 1 302 ? 14.512 -14.361 -7.650 1.00 98.19 302 PHE A N 1
ATOM 2500 C CA . PHE A 1 302 ? 13.982 -15.404 -6.786 1.00 98.19 302 PHE A CA 1
ATOM 2501 C C . PHE A 1 302 ? 14.707 -16.710 -7.081 1.00 98.19 302 PHE A C 1
ATOM 2503 O O . PHE A 1 302 ? 14.913 -17.067 -8.245 1.00 98.19 302 PHE A O 1
ATOM 2510 N N . TYR A 1 303 ? 15.104 -17.412 -6.028 1.00 97.50 303 TYR A N 1
ATOM 2511 C CA . TYR A 1 303 ? 15.947 -18.593 -6.107 1.00 97.50 303 TYR A CA 1
ATOM 2512 C C . TYR A 1 303 ? 15.310 -19.776 -5.390 1.00 97.50 303 TYR A C 1
ATOM 2514 O O . TYR A 1 303 ? 14.608 -19.609 -4.389 1.00 97.50 303 TYR A O 1
ATOM 2522 N N . ARG A 1 304 ? 15.653 -20.962 -5.888 1.00 95.31 304 ARG A N 1
ATOM 2523 C CA . ARG A 1 304 ? 15.712 -22.192 -5.108 1.00 95.31 304 ARG A CA 1
ATOM 2524 C C . ARG A 1 304 ? 17.180 -22.447 -4.810 1.00 95.31 304 ARG A C 1
ATOM 2526 O O . ARG A 1 304 ? 17.962 -22.705 -5.729 1.00 95.31 304 ARG A O 1
ATOM 2533 N N . ASP A 1 305 ? 17.558 -22.338 -3.547 1.00 92.94 305 ASP A N 1
ATOM 2534 C CA . ASP A 1 305 ? 18.941 -22.450 -3.089 1.00 92.94 305 ASP A CA 1
ATOM 2535 C C . ASP A 1 305 ? 19.844 -21.448 -3.836 1.00 92.94 305 ASP A C 1
ATOM 2537 O O . ASP A 1 305 ? 19.730 -20.235 -3.647 1.00 92.94 305 ASP A O 1
ATOM 2541 N N . ASN A 1 306 ? 20.703 -21.939 -4.734 1.00 94.00 306 ASN A N 1
ATOM 2542 C CA . ASN A 1 306 ? 21.612 -21.126 -5.546 1.00 94.00 306 ASN A CA 1
ATOM 2543 C C . ASN A 1 306 ? 21.173 -20.990 -7.016 1.00 94.00 306 ASN A C 1
ATOM 2545 O O . ASN A 1 306 ? 21.886 -20.385 -7.815 1.00 94.00 306 ASN A O 1
ATOM 2549 N N . LYS A 1 307 ? 20.018 -21.546 -7.400 1.00 96.12 307 LYS A N 1
ATOM 2550 C CA . LYS A 1 307 ? 19.511 -21.532 -8.780 1.00 96.12 307 LYS A CA 1
ATOM 2551 C C . LYS A 1 307 ? 18.417 -20.486 -8.926 1.00 96.12 307 LYS A C 1
ATOM 2553 O O . LYS A 1 307 ? 17.454 -20.484 -8.164 1.00 96.12 307 LYS A O 1
ATOM 2558 N N . THR A 1 308 ? 18.540 -19.604 -9.913 1.00 97.25 308 THR A N 1
ATOM 2559 C CA . THR A 1 308 ? 17.485 -18.630 -10.220 1.00 97.25 308 THR A CA 1
ATOM 2560 C C . THR A 1 308 ? 16.269 -19.340 -10.808 1.00 97.25 308 THR A C 1
ATOM 2562 O O . THR A 1 308 ? 16.388 -20.071 -11.788 1.00 97.25 308 THR A O 1
ATOM 2565 N N . VAL A 1 309 ? 15.105 -19.095 -10.212 1.00 97.62 309 VAL A N 1
ATOM 2566 C CA . VAL A 1 309 ? 13.802 -19.591 -10.673 1.00 97.62 309 VAL A CA 1
ATOM 2567 C C . VAL A 1 309 ? 13.096 -18.508 -11.479 1.00 97.62 309 VAL A C 1
ATOM 2569 O O . VAL A 1 309 ? 12.667 -18.756 -12.602 1.00 97.62 309 VAL A O 1
ATOM 2572 N N . THR A 1 310 ? 13.035 -17.289 -10.937 1.00 98.50 310 THR A N 1
ATOM 2573 C CA . THR A 1 310 ? 12.343 -16.158 -11.564 1.00 98.50 310 THR A CA 1
ATOM 2574 C C . THR A 1 310 ? 13.170 -14.891 -11.423 1.00 98.50 310 THR A C 1
ATOM 2576 O O . THR A 1 310 ? 13.688 -14.597 -10.346 1.00 98.50 310 THR A O 1
ATOM 2579 N N . THR A 1 311 ? 13.261 -14.102 -12.491 1.00 98.62 311 THR A N 1
ATOM 2580 C CA . THR A 1 311 ? 13.742 -12.715 -12.415 1.00 98.62 311 THR A CA 1
ATOM 2581 C C . THR A 1 311 ? 12.566 -11.764 -12.588 1.00 98.62 311 THR A C 1
ATOM 2583 O O . THR A 1 311 ? 11.751 -11.944 -13.486 1.00 98.62 311 THR A O 1
ATOM 2586 N N . CY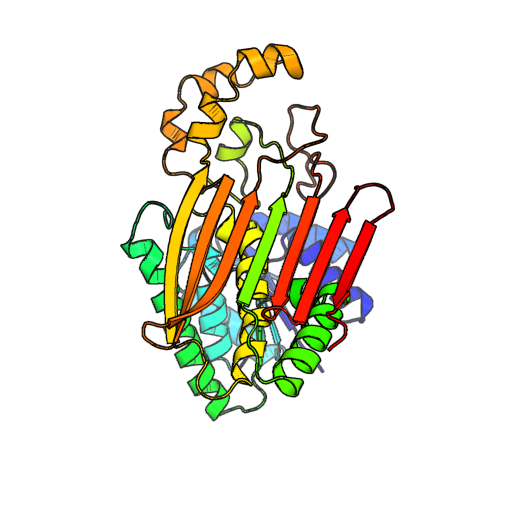S A 1 312 ? 12.476 -10.748 -11.740 1.00 98.69 312 CYS A N 1
ATOM 2587 C CA . CYS A 1 312 ? 11.477 -9.701 -11.815 1.00 98.69 312 CYS A CA 1
ATOM 2588 C C . CYS A 1 312 ? 12.137 -8.337 -12.028 1.00 98.69 312 CYS A C 1
ATOM 2590 O O . CYS A 1 312 ? 13.062 -7.979 -11.301 1.00 98.69 312 CYS A O 1
ATOM 2592 N N . THR A 1 313 ? 11.626 -7.556 -12.974 1.00 98.56 313 THR A N 1
ATOM 2593 C CA . THR A 1 313 ? 11.891 -6.117 -13.081 1.00 98.56 313 THR A CA 1
ATOM 2594 C C . THR A 1 313 ? 10.659 -5.350 -12.621 1.00 98.56 313 THR A C 1
ATOM 2596 O O . THR A 1 313 ? 9.555 -5.570 -13.113 1.00 98.56 313 THR A O 1
ATOM 2599 N N . LEU A 1 314 ? 10.829 -4.471 -11.639 1.00 98.44 314 LEU A N 1
ATOM 2600 C CA . LEU A 1 314 ? 9.750 -3.694 -11.042 1.00 98.44 314 LEU A CA 1
ATOM 2601 C C . LEU A 1 314 ? 10.049 -2.207 -11.221 1.00 98.44 314 LEU A C 1
ATOM 2603 O O . LEU A 1 314 ? 11.013 -1.693 -10.669 1.00 98.44 314 LEU A O 1
ATOM 2607 N N . ASN A 1 315 ? 9.213 -1.524 -11.995 1.00 98.12 315 ASN A N 1
ATOM 2608 C CA . ASN A 1 315 ? 9.350 -0.114 -12.332 1.00 98.12 315 ASN A CA 1
ATOM 2609 C C . ASN A 1 315 ? 8.108 0.634 -11.850 1.00 98.12 315 ASN A C 1
ATOM 2611 O O . ASN A 1 315 ? 7.048 0.577 -12.476 1.00 98.12 315 ASN A O 1
ATOM 2615 N N . LEU A 1 316 ? 8.223 1.319 -10.720 1.00 97.88 316 LEU A N 1
ATOM 2616 C CA . LEU A 1 316 ? 7.130 2.031 -10.072 1.00 97.88 316 LEU A CA 1
ATOM 2617 C C . LEU A 1 316 ? 7.427 3.521 -10.107 1.00 97.88 316 LEU A C 1
ATOM 2619 O O . LEU A 1 316 ? 8.291 3.987 -9.386 1.00 97.88 316 LEU A O 1
ATOM 2623 N N . MET A 1 317 ? 6.681 4.279 -10.901 1.00 96.12 317 MET A N 1
ATOM 2624 C CA . MET A 1 317 ? 6.929 5.701 -11.118 1.00 96.12 317 MET A CA 1
ATOM 2625 C C . MET A 1 317 ? 5.750 6.559 -10.666 1.00 96.12 317 MET A C 1
ATOM 2627 O O . MET A 1 317 ? 4.587 6.270 -10.963 1.00 96.12 317 MET A O 1
ATOM 2631 N N . GLN A 1 318 ? 6.028 7.640 -9.960 1.00 93.81 318 GLN A N 1
ATOM 2632 C CA . GLN A 1 318 ? 5.165 8.805 -9.853 1.00 93.81 318 GLN A CA 1
ATOM 2633 C C . GLN A 1 318 ? 5.403 9.774 -11.018 1.00 93.81 318 GLN A C 1
ATOM 2635 O O . GLN A 1 318 ? 4.429 10.271 -11.591 1.00 93.81 318 GLN A O 1
ATOM 2640 N N . SER A 1 319 ? 6.669 9.973 -11.398 1.00 90.62 319 SER A N 1
ATOM 2641 C CA . SER A 1 319 ? 7.185 11.026 -12.293 1.00 90.62 319 SER A CA 1
ATOM 2642 C C . SER A 1 319 ? 6.829 10.883 -13.783 1.00 90.62 319 SER A C 1
ATOM 2644 O O . SER A 1 319 ? 7.412 11.540 -14.644 1.00 90.62 319 SER A O 1
ATOM 2646 N N . GLY A 1 320 ? 5.864 10.027 -14.122 1.00 89.44 320 GLY A N 1
ATOM 2647 C CA . GLY A 1 320 ? 5.416 9.876 -15.503 1.00 89.44 320 GLY A CA 1
ATOM 2648 C C . GLY A 1 320 ? 4.647 11.083 -16.039 1.00 89.44 320 GLY A C 1
ATOM 2649 O O . GLY A 1 320 ? 4.449 12.100 -15.375 1.00 89.44 320 GLY A O 1
ATOM 2650 N N . VAL A 1 321 ? 4.131 10.928 -17.257 1.00 89.94 321 VAL A N 1
ATOM 2651 C CA . VAL A 1 321 ? 3.395 11.984 -17.961 1.00 89.94 321 VAL A CA 1
ATOM 2652 C C . VAL A 1 321 ? 2.162 12.436 -17.172 1.00 89.94 321 VAL A C 1
ATOM 2654 O O . VAL A 1 321 ? 1.307 11.628 -16.820 1.00 89.94 321 VAL A O 1
ATOM 2657 N N . SER A 1 322 ? 2.032 13.749 -16.978 1.00 90.25 322 SER A N 1
ATOM 2658 C CA . SER A 1 322 ? 0.890 14.401 -16.332 1.00 90.25 322 SER A CA 1
ATOM 2659 C C . SER A 1 322 ? 0.198 15.364 -17.299 1.00 90.25 322 SER A C 1
ATOM 2661 O O . SER A 1 322 ? 0.831 15.966 -18.161 1.00 90.25 322 SER A O 1
ATOM 2663 N N . ARG A 1 323 ? -1.118 15.540 -17.145 1.00 89.69 323 ARG A N 1
ATOM 2664 C CA . ARG A 1 323 ? -1.914 16.589 -17.816 1.00 89.69 323 ARG A CA 1
ATOM 2665 C C . ARG A 1 323 ? -2.054 17.852 -16.979 1.00 89.69 323 ARG A C 1
ATOM 2667 O O . ARG A 1 323 ? -2.849 18.721 -17.330 1.00 89.69 323 ARG A O 1
ATOM 2674 N N . ARG A 1 324 ? -1.387 17.912 -15.828 1.00 90.19 324 ARG A N 1
ATOM 2675 C CA . ARG A 1 324 ? -1.471 19.064 -14.943 1.00 90.19 324 ARG A CA 1
ATOM 2676 C C . ARG A 1 324 ? -0.880 20.283 -15.643 1.00 90.19 324 ARG A C 1
ATOM 2678 O O . ARG A 1 324 ? 0.262 20.249 -16.085 1.00 90.19 324 ARG A O 1
ATOM 2685 N N . SER A 1 325 ? -1.676 21.340 -15.719 1.00 90.25 325 SER A N 1
ATOM 2686 C CA . SER A 1 325 ? -1.317 22.613 -16.352 1.00 90.25 325 SER A CA 1
ATOM 2687 C C . SER A 1 325 ? -1.660 23.805 -15.455 1.00 90.25 325 SER A C 1
ATOM 2689 O O . SER A 1 325 ? -1.919 24.899 -15.944 1.00 90.25 325 SER A O 1
ATOM 2691 N N . TRP A 1 326 ? -1.749 23.579 -14.144 1.00 91.94 326 TRP A N 1
ATOM 2692 C CA . TRP A 1 326 ? -2.123 24.580 -13.150 1.00 91.94 326 TRP A CA 1
ATOM 2693 C C . TRP A 1 326 ? -1.330 24.366 -11.858 1.00 91.94 326 TRP A C 1
ATOM 2695 O O . TRP A 1 326 ? -0.823 23.271 -11.586 1.00 91.94 326 TRP A O 1
ATOM 2705 N N . VAL A 1 327 ? -1.241 25.436 -11.073 1.00 93.12 327 VAL A N 1
ATOM 2706 C CA . VAL A 1 327 ? -0.374 25.542 -9.895 1.00 93.12 327 VAL A CA 1
ATOM 2707 C C . VAL A 1 327 ? -1.041 24.955 -8.654 1.00 93.12 327 VAL A C 1
ATOM 2709 O O . VAL A 1 327 ? -0.427 24.158 -7.960 1.00 93.12 327 VAL A O 1
ATOM 2712 N N . GLU A 1 328 ? -2.308 25.267 -8.398 1.00 91.69 328 GLU A N 1
ATOM 2713 C CA . GLU A 1 328 ? -2.957 24.899 -7.133 1.00 91.69 328 GLU A CA 1
ATOM 2714 C C . GLU A 1 328 ? -3.368 23.424 -7.059 1.00 91.69 328 GLU A C 1
ATOM 2716 O O . GLU A 1 328 ? -3.776 22.816 -8.054 1.00 91.69 328 GLU A O 1
ATOM 2721 N N . LEU A 1 329 ? -3.269 22.832 -5.869 1.00 88.19 329 LEU A N 1
ATOM 2722 C CA . LEU A 1 329 ? -3.771 21.484 -5.632 1.00 88.19 329 LEU A CA 1
ATOM 2723 C C . LEU A 1 329 ? -5.312 21.511 -5.653 1.00 88.19 329 LEU A C 1
ATOM 2725 O O . LEU A 1 329 ? -5.910 22.295 -4.917 1.00 88.19 329 LEU A O 1
ATOM 2729 N N . PRO A 1 330 ? -5.985 20.676 -6.466 1.00 85.50 330 PRO A N 1
ATOM 2730 C CA . PRO A 1 330 ? -7.441 20.577 -6.422 1.00 85.50 330 PRO A CA 1
ATOM 2731 C C . PRO A 1 330 ? -7.931 20.034 -5.074 1.00 85.50 330 PRO A C 1
ATOM 2733 O O . PRO A 1 330 ? -7.283 19.165 -4.493 1.00 85.50 330 PRO A O 1
ATOM 2736 N N . GLU A 1 331 ? -9.117 20.467 -4.639 1.00 80.88 331 GLU A N 1
ATOM 2737 C CA . GLU A 1 331 ? -9.767 19.981 -3.409 1.00 80.88 331 GLU A CA 1
ATOM 2738 C C . GLU A 1 331 ? -9.940 18.448 -3.425 1.00 80.88 331 GLU A C 1
ATOM 2740 O O . GLU A 1 331 ? -9.491 17.742 -2.520 1.00 80.88 331 GLU A O 1
ATOM 2745 N N . ASP A 1 332 ? -10.499 17.897 -4.512 1.00 77.69 332 ASP A N 1
ATOM 2746 C CA . ASP A 1 332 ? -10.491 16.451 -4.754 1.00 77.69 332 ASP A CA 1
ATOM 2747 C C . ASP A 1 332 ? -9.118 16.029 -5.287 1.00 77.69 332 ASP A C 1
ATOM 2749 O O . ASP A 1 332 ? -8.878 15.997 -6.489 1.00 77.69 332 ASP A O 1
ATOM 2753 N N . THR A 1 333 ? -8.213 15.643 -4.392 1.00 77.12 333 THR A N 1
ATOM 2754 C CA . THR A 1 333 ? -6.873 15.158 -4.764 1.00 77.12 333 THR A CA 1
ATOM 2755 C C . THR A 1 333 ? -6.865 13.785 -5.464 1.00 77.12 333 THR A C 1
ATOM 2757 O O . THR A 1 333 ? -5.808 13.342 -5.930 1.00 77.12 333 THR A O 1
ATOM 2760 N N . TYR A 1 334 ? -8.011 13.093 -5.576 1.00 72.19 334 TYR A N 1
ATOM 2761 C CA . TYR A 1 334 ? -8.157 11.804 -6.270 1.00 72.19 334 TYR A CA 1
ATOM 2762 C C . TYR A 1 334 ? -8.608 11.931 -7.731 1.00 72.19 334 TYR A C 1
ATOM 2764 O O . TYR A 1 334 ? -8.365 11.007 -8.525 1.00 72.19 334 TYR A O 1
ATOM 2772 N N . LYS A 1 335 ? -9.285 13.023 -8.093 1.00 71.56 335 LYS A N 1
ATOM 2773 C CA . LYS A 1 335 ? -9.659 13.374 -9.472 1.00 71.56 335 LYS A CA 1
ATOM 2774 C C . LYS A 1 335 ? -9.013 14.698 -9.859 1.00 71.56 335 LYS A C 1
ATOM 2776 O O . LYS A 1 335 ? -8.388 15.352 -9.051 1.00 71.56 335 LYS A O 1
ATOM 2781 N N . SER A 1 336 ? -9.095 15.069 -11.134 1.00 74.19 336 SER A N 1
ATOM 2782 C CA . SER A 1 336 ? -8.751 16.427 -11.585 1.00 74.19 336 SER A CA 1
ATOM 2783 C C . SER A 1 336 ? -7.336 16.930 -11.265 1.00 74.19 336 SER A C 1
ATOM 2785 O O . SER A 1 336 ? -7.078 18.089 -11.513 1.00 74.19 336 SER A O 1
ATOM 2787 N N . ASN A 1 337 ? -6.407 16.087 -10.804 1.00 80.69 337 ASN A N 1
ATOM 2788 C CA . ASN A 1 337 ? -5.022 16.429 -10.447 1.00 80.69 337 ASN A CA 1
ATOM 2789 C C . ASN A 1 337 ? -4.023 16.220 -11.609 1.00 80.69 337 ASN A C 1
ATOM 2791 O O . ASN A 1 337 ? -2.813 16.160 -11.409 1.00 80.69 337 ASN A O 1
ATOM 2795 N N . GLY A 1 338 ? -4.535 16.043 -12.831 1.00 84.88 338 GLY A N 1
ATOM 2796 C CA . GLY A 1 338 ? -3.734 15.826 -14.041 1.00 84.88 338 GLY A CA 1
ATOM 2797 C C . GLY A 1 338 ? -3.223 14.395 -14.250 1.00 84.88 338 GLY A C 1
ATOM 2798 O O . GLY A 1 338 ? -2.645 14.122 -15.296 1.00 84.88 338 GLY A O 1
ATOM 2799 N N . ARG A 1 339 ? -3.484 13.466 -13.323 1.00 86.88 339 ARG A N 1
ATOM 2800 C CA . ARG A 1 339 ? -2.929 12.102 -13.330 1.00 86.88 339 ARG A CA 1
ATOM 2801 C C . ARG A 1 339 ? -3.236 11.295 -14.605 1.00 86.88 339 ARG A C 1
ATOM 2803 O O . ARG A 1 339 ? -4.410 11.131 -14.957 1.00 86.88 339 ARG A O 1
ATOM 2810 N N . ILE A 1 340 ? -2.208 10.716 -15.237 1.00 86.94 340 ILE A N 1
ATOM 2811 C CA . ILE A 1 340 ? -2.342 9.709 -16.310 1.00 86.94 340 ILE A CA 1
ATOM 2812 C C . ILE A 1 340 ? -1.702 8.396 -15.864 1.00 86.94 340 ILE A C 1
ATOM 2814 O O . ILE A 1 340 ? -0.487 8.290 -15.753 1.00 86.94 340 ILE A O 1
ATOM 2818 N N . ARG A 1 341 ? -2.531 7.367 -15.660 1.00 88.00 341 ARG A N 1
ATOM 2819 C CA . ARG A 1 341 ? -2.053 6.066 -15.184 1.00 88.00 341 ARG A CA 1
ATOM 2820 C C . ARG A 1 341 ? -1.735 5.121 -16.327 1.00 88.00 341 ARG A C 1
ATOM 2822 O O . ARG A 1 341 ? -2.615 4.862 -17.155 1.00 88.00 341 ARG A O 1
ATOM 2829 N N . HIS A 1 342 ? -0.531 4.561 -16.294 1.00 90.06 342 HIS A N 1
ATOM 2830 C CA . HIS A 1 342 ? -0.066 3.522 -17.207 1.00 90.06 342 HIS A CA 1
ATOM 2831 C C . HIS A 1 342 ? 0.381 2.301 -16.416 1.00 90.06 342 HIS A C 1
ATOM 2833 O O . HIS A 1 342 ? 1.201 2.418 -15.511 1.00 90.06 342 HIS A O 1
ATOM 2839 N N . GLU A 1 343 ? -0.120 1.135 -16.794 1.00 92.06 343 GLU A N 1
ATOM 2840 C CA . GLU A 1 343 ? 0.263 -0.138 -16.198 1.00 92.06 343 GLU A CA 1
ATOM 2841 C C . GLU A 1 343 ? 0.619 -1.123 -17.301 1.00 92.06 343 GLU A C 1
ATOM 2843 O O . GLU A 1 343 ? -0.080 -1.229 -18.313 1.00 92.06 343 GLU A O 1
ATOM 2848 N N . ARG A 1 344 ? 1.703 -1.861 -17.095 1.00 93.94 344 ARG A N 1
ATOM 2849 C CA . ARG A 1 344 ? 2.107 -2.962 -17.958 1.00 93.94 344 ARG A CA 1
ATOM 2850 C C . ARG A 1 344 ? 2.605 -4.114 -17.106 1.00 93.94 344 ARG A C 1
ATOM 2852 O O . ARG A 1 344 ? 3.350 -3.922 -16.152 1.00 93.94 344 ARG A O 1
ATOM 2859 N N . LEU A 1 345 ? 2.219 -5.307 -17.522 1.00 95.69 345 LEU A N 1
ATOM 2860 C CA . LEU A 1 345 ? 2.683 -6.573 -16.999 1.00 95.69 345 LEU A CA 1
ATOM 2861 C C . LEU A 1 345 ? 3.160 -7.427 -18.175 1.00 95.69 345 LEU A C 1
ATOM 2863 O O . LEU A 1 345 ? 2.430 -7.606 -19.150 1.00 95.69 345 LEU A O 1
ATOM 2867 N N . ASN A 1 346 ? 4.376 -7.950 -18.099 1.00 96.69 346 ASN A N 1
ATOM 2868 C CA . ASN A 1 346 ? 4.897 -8.924 -19.053 1.00 96.69 346 ASN A CA 1
ATOM 2869 C C . ASN A 1 346 ? 5.438 -10.124 -18.280 1.00 96.69 346 ASN A C 1
ATOM 2871 O O . ASN A 1 346 ? 6.271 -9.953 -17.401 1.00 96.69 346 ASN A O 1
ATOM 2875 N N . ILE A 1 347 ? 4.954 -11.325 -18.580 1.00 97.38 347 ILE A N 1
ATOM 2876 C CA . ILE A 1 347 ? 5.308 -12.542 -17.842 1.00 97.38 347 ILE A CA 1
ATOM 2877 C C . ILE A 1 347 ? 5.696 -13.633 -18.827 1.00 97.38 347 ILE A C 1
ATOM 2879 O O . ILE A 1 347 ? 4.993 -13.837 -19.819 1.00 97.38 347 ILE A O 1
ATOM 2883 N N . CYS A 1 348 ? 6.773 -14.355 -18.520 1.00 97.88 348 CYS A N 1
ATOM 2884 C CA . CYS A 1 348 ? 7.231 -15.497 -19.302 1.00 97.88 348 CYS A CA 1
ATOM 2885 C C . CYS A 1 348 ? 7.260 -16.779 -18.463 1.00 97.88 348 CYS A C 1
ATOM 2887 O O . CYS A 1 348 ? 7.678 -16.761 -17.304 1.00 97.88 348 CYS A O 1
ATOM 2889 N N . VAL A 1 349 ? 6.876 -17.899 -19.076 1.00 97.31 349 VAL A N 1
ATOM 2890 C CA . VAL A 1 349 ? 7.034 -19.255 -18.522 1.00 97.31 349 VAL A CA 1
ATOM 2891 C C . VAL A 1 349 ? 8.028 -20.005 -19.398 1.00 97.31 349 VAL A C 1
ATOM 2893 O O . VAL A 1 349 ? 7.650 -20.619 -20.396 1.00 97.31 349 VAL A O 1
ATOM 2896 N N . GLY A 1 350 ? 9.319 -19.892 -19.070 1.00 93.25 350 GLY A N 1
ATOM 2897 C CA . GLY A 1 350 ? 10.396 -20.439 -19.898 1.00 93.25 350 GLY A CA 1
ATOM 2898 C C . GLY A 1 350 ? 10.246 -20.027 -21.376 1.00 93.25 350 GLY A C 1
ATOM 2899 O O . GLY A 1 350 ? 9.906 -18.873 -21.644 1.00 93.25 350 GLY A O 1
ATOM 2900 N N . PRO A 1 351 ? 10.458 -20.951 -22.331 1.00 93.44 351 PRO A N 1
ATOM 2901 C CA . PRO A 1 351 ? 10.198 -20.715 -23.753 1.00 93.44 351 PRO A CA 1
ATOM 2902 C C . PRO A 1 351 ? 8.728 -20.940 -24.172 1.00 93.44 351 PRO A C 1
ATOM 2904 O O . PRO A 1 351 ? 8.416 -20.812 -25.350 1.00 93.44 351 PRO A O 1
ATOM 2907 N N . LEU A 1 352 ? 7.830 -21.302 -23.247 1.00 94.25 352 LEU A N 1
ATOM 2908 C CA . LEU A 1 352 ? 6.505 -21.855 -23.571 1.00 94.25 352 LEU A CA 1
ATOM 2909 C C . LEU A 1 352 ? 5.426 -20.789 -23.779 1.00 94.25 352 LEU A C 1
ATOM 2911 O O . LEU A 1 352 ? 4.502 -20.941 -24.581 1.00 94.25 352 LEU A O 1
ATOM 2915 N N . LEU A 1 353 ? 5.507 -19.711 -23.002 1.00 94.06 353 LEU A N 1
ATOM 2916 C CA . LEU A 1 353 ? 4.478 -18.682 -22.952 1.00 94.06 353 LEU A CA 1
ATOM 2917 C C . LEU A 1 353 ? 5.111 -17.322 -22.698 1.00 94.06 353 LEU A C 1
ATOM 2919 O O . LEU A 1 353 ? 5.913 -17.169 -21.778 1.00 94.06 353 LEU A O 1
ATOM 2923 N N . THR A 1 354 ? 4.647 -16.323 -23.446 1.00 93.62 354 THR A N 1
ATOM 2924 C CA . THR A 1 354 ? 4.751 -14.913 -23.065 1.00 93.62 354 THR A CA 1
ATOM 2925 C C . THR A 1 354 ? 3.352 -14.310 -23.006 1.00 93.62 354 THR A C 1
ATOM 2927 O O . THR A 1 354 ? 2.607 -14.336 -23.986 1.00 93.62 354 THR A O 1
ATOM 2930 N N . SER A 1 355 ? 2.996 -13.745 -21.855 1.00 88.50 355 SER A N 1
ATOM 2931 C CA . SER A 1 355 ? 1.744 -13.018 -21.650 1.00 88.50 355 SER A CA 1
ATOM 2932 C C . SER A 1 355 ? 2.043 -11.551 -21.383 1.00 88.50 355 SER A C 1
ATOM 2934 O O . SER A 1 355 ? 2.747 -11.220 -20.427 1.00 88.50 355 SER A O 1
ATOM 2936 N N . ARG A 1 356 ? 1.482 -10.666 -22.208 1.00 89.50 356 ARG A N 1
ATOM 2937 C CA . ARG A 1 356 ? 1.589 -9.217 -22.054 1.00 89.50 356 ARG A CA 1
ATOM 2938 C C . ARG A 1 356 ? 0.217 -8.611 -21.811 1.00 89.50 356 ARG A C 1
ATOM 2940 O O . ARG A 1 356 ? -0.713 -8.812 -22.586 1.00 89.50 356 ARG A O 1
ATOM 2947 N N . PHE A 1 357 ? 0.124 -7.821 -20.754 1.00 86.88 357 PHE A N 1
ATOM 2948 C CA . PHE A 1 357 ? -1.078 -7.122 -20.340 1.00 86.88 357 PHE A CA 1
ATOM 2949 C C . PHE A 1 357 ? -0.761 -5.638 -20.160 1.00 86.88 357 PHE A C 1
ATOM 2951 O O . PHE A 1 357 ? 0.191 -5.278 -19.469 1.00 86.88 357 PHE A O 1
ATOM 2958 N N . ILE A 1 358 ? -1.529 -4.775 -20.818 1.00 83.94 358 ILE A N 1
ATOM 2959 C CA . ILE A 1 358 ? -1.349 -3.323 -20.790 1.00 83.94 358 ILE A CA 1
ATOM 2960 C C . ILE A 1 358 ? -2.683 -2.681 -20.429 1.00 83.94 358 ILE A C 1
ATOM 2962 O O . ILE A 1 358 ? -3.700 -2.955 -21.068 1.00 83.94 358 ILE A O 1
ATOM 2966 N N . VAL A 1 359 ? -2.660 -1.792 -19.436 1.00 78.25 359 VAL A N 1
ATOM 2967 C CA . VAL A 1 359 ? -3.798 -0.948 -19.066 1.00 78.25 359 VAL A CA 1
ATOM 2968 C C . VAL A 1 359 ? -3.386 0.507 -19.178 1.00 78.25 359 VAL A C 1
ATOM 2970 O O . VAL A 1 359 ? -2.517 0.992 -18.453 1.00 78.25 359 VAL A O 1
ATOM 2973 N N . ILE A 1 360 ? -4.067 1.230 -20.061 1.00 72.00 360 ILE A N 1
ATOM 2974 C CA . ILE A 1 360 ? -3.937 2.680 -20.180 1.00 72.00 360 ILE A CA 1
ATOM 2975 C C . ILE A 1 360 ? -5.272 3.289 -19.771 1.00 72.00 360 ILE A C 1
ATOM 2977 O O . ILE A 1 360 ? -6.307 3.062 -20.404 1.00 72.00 360 ILE A O 1
ATOM 2981 N N . ARG A 1 361 ? -5.268 4.077 -18.690 1.00 64.19 361 ARG A N 1
ATOM 2982 C CA . ARG A 1 361 ? -6.484 4.718 -18.180 1.00 64.19 361 ARG A CA 1
ATOM 2983 C C . ARG A 1 361 ? -6.468 6.214 -18.469 1.00 64.19 361 ARG A C 1
ATOM 2985 O O . ARG A 1 361 ? -5.842 6.991 -17.749 1.00 64.19 361 ARG A O 1
ATOM 2992 N N . ARG A 1 362 ? -7.249 6.642 -19.468 1.00 54.88 362 ARG A N 1
ATOM 2993 C CA . ARG A 1 362 ? -7.573 8.061 -19.693 1.00 54.88 362 ARG A CA 1
ATOM 2994 C C . ARG A 1 362 ? -8.749 8.479 -18.802 1.00 54.88 362 ARG A C 1
ATOM 2996 O O . ARG A 1 362 ? -9.758 7.785 -18.727 1.00 54.88 362 ARG A O 1
ATOM 3003 N N . MET A 1 363 ? -8.669 9.651 -18.157 1.00 47.84 363 MET A N 1
ATOM 3004 C CA . MET A 1 363 ? -9.750 10.180 -17.296 1.00 47.84 363 MET A CA 1
ATOM 3005 C C . MET A 1 363 ? -11.083 10.455 -18.032 1.00 47.84 363 MET A C 1
ATOM 3007 O O . MET A 1 363 ? -12.093 10.692 -17.375 1.00 47.84 363 MET A O 1
ATOM 3011 N N . ARG A 1 364 ? -11.139 10.373 -19.371 1.00 42.53 364 ARG A N 1
ATOM 3012 C CA . ARG A 1 364 ? -12.389 10.453 -20.147 1.00 42.53 364 ARG A CA 1
ATOM 3013 C C . ARG A 1 364 ? -12.688 9.115 -20.851 1.00 42.53 364 ARG A C 1
ATOM 3015 O O . ARG A 1 364 ? -12.171 8.833 -21.922 1.00 42.53 364 ARG A O 1
ATOM 3022 N N . ARG A 1 365 ? -13.539 8.316 -20.196 1.00 37.56 365 ARG A N 1
ATOM 3023 C CA . ARG A 1 365 ? -14.416 7.227 -20.696 1.00 37.56 365 ARG A CA 1
ATOM 3024 C C . ARG A 1 365 ? -13.851 6.002 -21.441 1.00 37.56 365 ARG A C 1
ATOM 3026 O O . ARG A 1 365 ? -14.652 5.116 -21.714 1.00 37.56 365 ARG A O 1
ATOM 3033 N N . LYS A 1 366 ? -12.549 5.851 -21.697 1.00 39.28 366 LYS A N 1
ATOM 3034 C CA . LYS A 1 366 ? -12.003 4.571 -22.200 1.00 39.28 366 LYS A CA 1
ATOM 3035 C C . LYS A 1 366 ? -10.805 4.102 -21.376 1.00 39.28 366 LYS A C 1
ATOM 3037 O O . LYS A 1 366 ? -9.819 4.824 -21.229 1.00 39.28 366 LYS A O 1
ATOM 3042 N N . ILE A 1 367 ? -10.934 2.904 -20.805 1.00 48.88 367 ILE A N 1
ATOM 3043 C CA . ILE A 1 367 ? -9.788 2.077 -20.433 1.00 48.88 367 ILE A CA 1
ATOM 3044 C C . ILE A 1 367 ? -9.456 1.304 -21.706 1.00 48.88 367 ILE A C 1
ATOM 3046 O O . ILE A 1 367 ? -10.301 0.557 -22.194 1.00 48.88 367 ILE A O 1
ATOM 3050 N N . GLU A 1 368 ? -8.271 1.518 -22.261 1.00 50.50 368 GLU A N 1
ATOM 3051 C CA . GLU A 1 368 ? -7.764 0.642 -23.312 1.00 50.50 368 GLU A CA 1
ATOM 3052 C C . GLU A 1 368 ? -6.995 -0.475 -22.615 1.00 50.50 368 GLU A C 1
ATOM 3054 O O . GLU A 1 368 ? -5.956 -0.244 -21.991 1.00 50.50 368 GLU A O 1
ATOM 3059 N N . ILE A 1 369 ? -7.585 -1.670 -22.644 1.00 58.22 369 ILE A N 1
ATOM 3060 C CA . ILE A 1 369 ? -6.943 -2.904 -22.204 1.00 58.22 369 ILE A CA 1
ATOM 3061 C C . ILE A 1 369 ? -6.470 -3.603 -23.469 1.00 58.22 369 ILE A C 1
ATOM 3063 O O . ILE A 1 369 ? -7.286 -3.987 -24.304 1.00 58.22 369 ILE A O 1
ATOM 3067 N N . CYS A 1 370 ? -5.159 -3.760 -23.608 1.00 60.78 370 CYS A N 1
ATOM 3068 C CA . CYS A 1 370 ? -4.571 -4.581 -24.655 1.00 60.78 370 CYS A CA 1
ATOM 3069 C C . CYS A 1 370 ? -3.909 -5.784 -23.990 1.00 60.78 370 CYS A C 1
ATOM 3071 O O . CYS A 1 370 ? -3.038 -5.629 -23.131 1.00 60.78 370 CYS A O 1
ATOM 3073 N N . MET A 1 371 ? -4.348 -6.981 -24.367 1.00 58.97 371 MET A N 1
ATOM 3074 C CA . MET A 1 371 ? -3.772 -8.232 -23.898 1.00 58.97 371 MET A CA 1
ATOM 3075 C C . MET A 1 371 ? -3.305 -9.031 -25.105 1.00 58.97 371 MET A C 1
ATOM 3077 O O . MET A 1 371 ? -4.085 -9.300 -26.015 1.00 58.97 371 MET A O 1
ATOM 3081 N N . VAL A 1 372 ? -2.028 -9.398 -25.101 1.00 62.12 372 VAL A N 1
ATOM 3082 C CA . VAL A 1 372 ? -1.402 -10.201 -26.149 1.00 62.12 372 VAL A CA 1
ATOM 3083 C C . VAL A 1 372 ? -0.794 -11.422 -25.481 1.00 62.12 372 VAL A C 1
ATOM 3085 O O . VAL A 1 372 ? 0.061 -11.296 -24.603 1.00 62.12 372 VAL A O 1
ATOM 3088 N N . VAL A 1 373 ? -1.248 -12.602 -25.890 1.00 60.31 373 VAL A N 1
ATOM 3089 C CA . VAL A 1 373 ? -0.738 -13.884 -25.405 1.00 60.31 373 VAL A CA 1
ATOM 3090 C C . VAL A 1 373 ? -0.103 -14.613 -26.580 1.00 60.31 373 VAL A C 1
ATOM 3092 O O . VAL A 1 373 ? -0.778 -14.892 -27.566 1.00 60.31 373 VAL A O 1
ATOM 3095 N N . MET A 1 374 ? 1.190 -14.910 -26.472 1.00 55.81 374 MET A N 1
ATOM 3096 C CA . MET A 1 374 ? 1.943 -15.691 -27.453 1.00 55.81 374 MET A CA 1
ATOM 3097 C C . MET A 1 374 ? 2.338 -17.024 -26.821 1.00 55.81 374 MET A C 1
ATOM 3099 O O . MET A 1 374 ? 2.856 -17.050 -25.702 1.00 55.81 374 MET A O 1
ATOM 3103 N N . ARG A 1 375 ? 2.085 -18.124 -27.530 1.00 50.28 375 ARG A N 1
ATOM 3104 C CA . ARG A 1 375 ? 2.413 -19.492 -27.109 1.00 50.28 375 ARG A CA 1
ATOM 3105 C C . ARG A 1 375 ? 3.362 -20.114 -28.123 1.00 50.28 375 ARG A C 1
ATOM 3107 O O . ARG A 1 375 ? 3.234 -19.834 -29.311 1.00 50.28 375 ARG A O 1
ATOM 3114 N N . SER A 1 376 ? 4.286 -20.945 -27.657 1.00 42.59 376 SER A N 1
ATOM 3115 C CA . SER A 1 376 ? 5.057 -21.813 -28.545 1.00 42.59 376 SER A CA 1
ATOM 3116 C C . SER A 1 376 ? 4.162 -22.929 -29.095 1.00 42.59 376 SER A C 1
ATOM 3118 O O . SER A 1 376 ? 3.349 -23.476 -28.349 1.00 42.59 376 SER A O 1
ATOM 3120 N N . GLU A 1 377 ? 4.334 -23.297 -30.363 1.00 55.38 377 GLU A N 1
ATOM 3121 C CA . GLU A 1 377 ? 3.677 -24.452 -30.995 1.00 55.38 377 GLU A CA 1
ATOM 3122 C C . GLU A 1 377 ? 4.360 -25.769 -30.573 1.00 55.38 377 GLU A C 1
ATOM 3124 O O . GLU A 1 377 ? 5.000 -26.430 -31.386 1.00 55.38 377 GLU A O 1
ATOM 3129 N N . ILE A 1 378 ? 4.298 -26.107 -29.279 1.00 45.59 378 ILE A N 1
ATOM 3130 C CA . ILE A 1 378 ? 4.869 -27.348 -28.720 1.00 45.59 378 ILE A CA 1
ATOM 3131 C C . ILE A 1 378 ? 3.760 -28.295 -28.284 1.00 45.59 378 ILE A C 1
ATOM 3133 O O . ILE A 1 378 ? 2.883 -27.852 -27.497 1.00 45.59 378 ILE A O 1
#

Secondary structure (DSSP, 8-state):
---EEEE--SHHHIIIIIHHHHHTTPPEEEEEEEGGGHHHHHHHHHHTT--S--EEEEPGGGTT-SS--HHHHHHHHHHHHHTT--EEEE-S-GGGHHHHHHHHHHTT-EEEEPSPS---TTTTT-HHHHHHHHHHHHHHHHHHHHHHHH-TT--EEE--GGGG-HHHHHHHHHHHHHHHHHT----EEEEEEE------TTHHHH--SS-STTS--TIIIIIHHHHHHHHHHHGGGGGSTT----EEEEEEEEE-HHHHHHHS-HHHHHHHH---TTHHHHHTGGGGTTSPPSEEEEEEEEEETTEEEEEEEEEEESSS-B----SSPPSSTTSSS-B-EEEEEEEEETTTEEEEEEEEE-SSS-EEEEEEEEE---

pLDDT: mean 92.48, std 10.17, range [37.56, 98.69]

Foldseek 3Di:
DAAEEEEDPDPVCLVPVVVVCLVVVHDHQEYEEAPVCVVVNCVSCVVSVRDPHYYHHDHPVCLQPLADDPVRLVVVVVSCVVSVHAEYEADGQQSCQLRVLLSCLVVLHAYEYEDDNHDQFLCQPDPVSVVVVVVSVVVSVVSNVVSCVVPVPHHYHYPLPPCVPVVLVVVLVVQLVVCLVVLFAFAEKEKAKEFQFDDALCCQPPPPPQHQLRLAHQCRHVVVSVVVSVVVSNVSNVSRPPWRFDDKDKDKDFAFQLNVLVVQDQVNCCVQQVDNVCNVSSVPSVSRVSTHTQWMWMWMFTGDPPHTRYIYTYTGHHNHHFQDRHRDQDPPNPPPRRTWMKIWMWIDRPQAKIKIWIWTDDPPDDTDIDIDIDGDPD